Protein AF-0000000087112154 (afdb_homodimer)

Structure (mmCIF, N/CA/C/O backbone):
data_AF-0000000087112154-model_v1
#
loop_
_entity.id
_entity.type
_entity.pdbx_description
1 polymer 'Uncharacterized protein'
#
loop_
_atom_site.group_PDB
_atom_site.id
_atom_site.type_symbol
_atom_site.label_atom_id
_atom_site.label_alt_id
_atom_site.label_comp_id
_atom_site.label_asym_id
_atom_site.label_entity_id
_atom_site.label_seq_id
_atom_site.pdbx_PDB_ins_code
_atom_site.Cartn_x
_atom_site.Cartn_y
_atom_site.Cartn_z
_atom_site.occupancy
_atom_site.B_iso_or_equiv
_atom_site.auth_seq_id
_atom_site.auth_comp_id
_atom_site.auth_asym_id
_atom_site.auth_atom_id
_atom_site.pdbx_PDB_model_num
ATOM 1 N N . MET A 1 1 ? 2.273 -4.238 13.281 1 42.12 1 MET A N 1
ATOM 2 C CA . MET A 1 1 ? 1.613 -4.316 11.977 1 42.12 1 MET A CA 1
ATOM 3 C C . MET A 1 1 ? 1.204 -2.93 11.492 1 42.12 1 MET A C 1
ATOM 5 O O . MET A 1 1 ? 0.268 -2.797 10.703 1 42.12 1 MET A O 1
ATOM 9 N N . ALA A 1 2 ? 1.713 -2.064 12.18 1 50.75 2 ALA A N 1
ATOM 10 C CA . ALA A 1 2 ? 1.595 -0.612 12.078 1 50.75 2 ALA A CA 1
ATOM 11 C C . ALA A 1 2 ? 2.035 -0.125 10.695 1 50.75 2 ALA A C 1
ATOM 13 O O . ALA A 1 2 ? 1.429 0.787 10.133 1 50.75 2 ALA A O 1
ATOM 14 N N . ASP A 1 3 ? 2.861 -1.03 9.984 1 73.69 3 ASP A N 1
ATOM 15 C CA . ASP A 1 3 ? 3.475 -0.573 8.742 1 73.69 3 ASP A CA 1
ATOM 16 C C . ASP A 1 3 ? 2.498 -0.682 7.574 1 73.69 3 ASP A C 1
ATOM 18 O O . ASP A 1 3 ? 2.367 0.25 6.777 1 73.69 3 ASP A O 1
ATOM 22 N N . LEU A 1 4 ? 1.512 -1.686 7.773 1 81.81 4 LEU A N 1
ATOM 23 C CA . LEU A 1 4 ? 0.614 -1.853 6.633 1 81.81 4 LEU A CA 1
ATOM 24 C C . LEU A 1 4 ? -0.511 -0.823 6.676 1 81.81 4 LEU A C 1
ATOM 26 O O . LEU A 1 4 ? -0.95 -0.337 5.629 1 81.81 4 LEU A O 1
ATOM 30 N N . THR A 1 5 ? -0.833 -0.515 7.938 1 85.5 5 THR A N 1
ATOM 31 C CA . THR A 1 5 ? -1.88 0.485 8.109 1 85.5 5 THR A CA 1
ATOM 32 C C . THR A 1 5 ? -1.433 1.837 7.559 1 85.5 5 THR A C 1
ATOM 34 O O . THR A 1 5 ? -2.211 2.535 6.906 1 85.5 5 THR A O 1
ATOM 37 N N . ALA A 1 6 ? -0.25 2.098 7.828 1 89.88 6 ALA A N 1
ATOM 38 C CA . ALA A 1 6 ? 0.277 3.373 7.348 1 89.88 6 ALA A CA 1
ATOM 39 C C . ALA A 1 6 ? 0.325 3.408 5.824 1 89.88 6 ALA A C 1
ATOM 41 O O . ALA A 1 6 ? -0.041 4.414 5.207 1 89.88 6 ALA A O 1
ATOM 42 N N . ILE A 1 7 ? 0.719 2.305 5.266 1 90.44 7 ILE A N 1
ATOM 43 C CA . ILE A 1 7 ? 0.792 2.252 3.811 1 90.44 7 ILE A CA 1
ATOM 44 C C . ILE A 1 7 ? -0.604 2.432 3.217 1 90.44 7 ILE A C 1
ATOM 46 O O . ILE A 1 7 ? -0.791 3.203 2.273 1 90.44 7 ILE A O 1
ATOM 50 N N . ARG A 1 8 ? -1.549 1.771 3.799 1 88.94 8 ARG A N 1
ATOM 51 C CA . ARG A 1 8 ? -2.928 1.898 3.338 1 88.94 8 ARG A CA 1
ATOM 52 C C . ARG A 1 8 ? -3.406 3.344 3.43 1 88.94 8 ARG A C 1
ATOM 54 O O . ARG A 1 8 ? -4.09 3.836 2.529 1 88.94 8 ARG A O 1
ATOM 61 N N . ALA A 1 9 ? -3.045 3.975 4.492 1 91.31 9 ALA A N 1
ATOM 62 C CA . ALA A 1 9 ? -3.434 5.367 4.691 1 91.31 9 ALA A CA 1
ATOM 63 C C . ALA A 1 9 ? -2.854 6.262 3.598 1 91.31 9 ALA A C 1
ATOM 65 O O . ALA A 1 9 ? -3.557 7.102 3.035 1 91.31 9 ALA A O 1
ATOM 66 N N . PHE A 1 10 ? -1.624 6.055 3.287 1 92.19 10 PHE A N 1
ATOM 67 C CA . PHE A 1 10 ? -0.937 6.891 2.311 1 92.19 10 PHE A CA 1
ATOM 68 C C . PHE A 1 10 ? -1.466 6.629 0.905 1 92.19 10 PHE A C 1
ATOM 70 O O . PHE A 1 10 ? -1.437 7.516 0.05 1 92.19 10 PHE A O 1
ATOM 77 N N . LEU A 1 11 ? -1.992 5.465 0.726 1 89.69 11 LEU A N 1
ATOM 78 C CA . LEU A 1 11 ? -2.549 5.125 -0.579 1 89.69 11 LEU A CA 1
ATOM 79 C C . LEU A 1 11 ? -3.893 5.816 -0.793 1 89.69 11 LEU A C 1
ATOM 81 O O . LEU A 1 11 ? -4.398 5.863 -1.916 1 89.69 11 LEU A O 1
ATOM 85 N N . LEU A 1 12 ? -4.48 6.375 0.26 1 88.56 12 LEU A N 1
ATOM 86 C CA . LEU A 1 12 ? -5.742 7.094 0.14 1 88.56 12 LEU A CA 1
ATOM 87 C C . LEU A 1 12 ? -5.52 8.492 -0.433 1 88.56 12 LEU A C 1
ATOM 89 O O . LEU A 1 12 ? -6.469 9.141 -0.874 1 88.56 12 LEU A O 1
ATOM 93 N N . LEU A 1 13 ? -4.285 8.969 -0.274 1 89.5 13 LEU A N 1
ATOM 94 C CA . LEU A 1 13 ? -4.004 10.336 -0.683 1 89.5 13 LEU A CA 1
ATOM 95 C C . LEU A 1 13 ? -4.246 10.523 -2.178 1 89.5 13 LEU A C 1
ATOM 97 O O . LEU A 1 13 ? -3.938 9.633 -2.973 1 89.5 13 LEU A O 1
ATOM 101 N N . PRO A 1 14 ? -4.918 11.648 -2.459 1 69.75 14 PRO A N 1
ATOM 102 C CA . PRO A 1 14 ? -5.242 11.859 -3.873 1 69.75 14 PRO A CA 1
ATOM 103 C C . PRO A 1 14 ? -3.996 11.953 -4.754 1 69.75 14 PRO A C 1
ATOM 105 O O . PRO A 1 14 ? -2.953 12.438 -4.305 1 69.75 14 PRO A O 1
ATOM 108 N N . ARG A 1 15 ? -4.215 11.469 -5.832 1 62.38 15 ARG A N 1
ATOM 109 C CA . ARG A 1 15 ? -3.15 11.461 -6.832 1 62.38 15 ARG A CA 1
ATOM 110 C C . ARG A 1 15 ? -2.781 12.883 -7.242 1 62.38 15 ARG A C 1
ATOM 112 O O . ARG A 1 15 ? -1.679 13.125 -7.738 1 62.38 15 ARG A O 1
ATOM 119 N N . SER A 1 16 ? -3.721 13.742 -7.078 1 58.06 16 SER A N 1
ATOM 120 C CA . SER A 1 16 ? -3.488 15.117 -7.516 1 58.06 16 SER A CA 1
ATOM 121 C C . SER A 1 16 ? -2.389 15.781 -6.691 1 58.06 16 SER A C 1
ATOM 123 O O . SER A 1 16 ? -1.897 16.844 -7.055 1 58.06 16 SER A O 1
ATOM 125 N N . SER A 1 17 ? -1.938 15.188 -5.73 1 65.56 17 SER A N 1
ATOM 126 C CA . SER A 1 17 ? -0.988 15.836 -4.836 1 65.56 17 SER A CA 1
ATOM 127 C C . SER A 1 17 ? 0.44 15.703 -5.355 1 65.56 17 SER A C 1
ATOM 129 O O . SER A 1 17 ? 1.376 16.234 -4.75 1 65.56 17 SER A O 1
ATOM 131 N N . ASN A 1 18 ? 0.6 15.312 -6.66 1 78.44 18 ASN A N 1
ATOM 132 C CA . ASN A 1 18 ? 1.918 15.172 -7.27 1 78.44 18 ASN A CA 1
ATOM 133 C C . ASN A 1 18 ? 2.863 14.367 -6.375 1 78.44 18 ASN A C 1
ATOM 135 O O . ASN A 1 18 ? 4.031 14.727 -6.227 1 78.44 18 ASN A O 1
ATOM 139 N N . MET A 1 19 ? 2.293 13.5 -5.664 1 87.62 19 MET A N 1
ATOM 140 C CA . MET A 1 19 ? 3.109 12.641 -4.812 1 87.62 19 MET A CA 1
ATOM 141 C C . MET A 1 19 ? 3.627 11.438 -5.594 1 87.62 19 MET A C 1
ATOM 143 O O . MET A 1 19 ? 2.982 10.984 -6.539 1 87.62 19 MET A O 1
ATOM 147 N N . THR A 1 20 ? 4.859 11.023 -5.301 1 89.62 20 THR A N 1
ATOM 148 C CA . THR A 1 20 ? 5.441 9.836 -5.914 1 89.62 20 THR A CA 1
ATOM 149 C C . THR A 1 20 ? 5.535 8.695 -4.906 1 89.62 20 THR A C 1
ATOM 151 O O . THR A 1 20 ? 5.957 8.898 -3.768 1 89.62 20 THR A O 1
ATOM 154 N N . THR A 1 21 ? 5.105 7.547 -5.375 1 91.81 21 THR A N 1
ATOM 155 C CA . THR A 1 21 ? 5.133 6.363 -4.527 1 91.81 21 THR A CA 1
ATOM 156 C C . THR A 1 21 ? 6.008 5.273 -5.145 1 91.81 21 THR A C 1
ATOM 158 O O . THR A 1 21 ? 5.992 5.074 -6.359 1 91.81 21 THR A O 1
ATOM 161 N N . GLN A 1 22 ? 6.797 4.645 -4.352 1 93.44 22 GLN A N 1
ATOM 162 C CA . GLN A 1 22 ? 7.551 3.455 -4.723 1 93.44 22 GLN A CA 1
ATOM 163 C C . GLN A 1 22 ? 7.238 2.291 -3.787 1 93.44 22 GLN A C 1
ATOM 165 O O . GLN A 1 22 ? 7.176 2.467 -2.568 1 93.44 22 GLN A O 1
ATOM 170 N N . PHE A 1 23 ? 7.016 1.167 -4.375 1 94.19 23 PHE A N 1
ATOM 171 C CA . PHE A 1 23 ? 6.656 -0.026 -3.617 1 94.19 23 PHE A CA 1
ATOM 172 C C . PHE A 1 23 ? 7.457 -1.231 -4.098 1 94.19 23 PHE A C 1
ATOM 174 O O . PHE A 1 23 ? 7.637 -1.428 -5.301 1 94.19 23 PHE A O 1
ATOM 181 N N . THR A 1 24 ? 8.016 -1.925 -3.186 1 94.81 24 THR A N 1
ATOM 182 C CA . THR A 1 24 ? 8.711 -3.164 -3.506 1 94.81 24 THR A CA 1
ATOM 183 C C . THR A 1 24 ? 8.234 -4.301 -2.611 1 94.81 24 THR A C 1
ATOM 185 O O . THR A 1 24 ? 8.094 -4.129 -1.397 1 94.81 24 THR A O 1
ATOM 188 N N . LEU A 1 25 ? 7.91 -5.41 -3.154 1 94.81 25 LEU A N 1
ATOM 189 C CA . LEU A 1 25 ? 7.566 -6.645 -2.459 1 94.81 25 LEU A CA 1
ATOM 190 C C . LEU A 1 25 ? 8.57 -7.746 -2.779 1 94.81 25 LEU A C 1
ATOM 192 O O . LEU A 1 25 ? 8.82 -8.047 -3.951 1 94.81 25 LEU A O 1
ATOM 196 N N . GLU A 1 26 ? 9.148 -8.312 -1.803 1 94.62 26 GLU A N 1
ATOM 197 C CA . GLU A 1 26 ? 10.078 -9.43 -1.962 1 94.62 26 GLU A CA 1
ATOM 198 C C . GLU A 1 26 ? 9.508 -10.711 -1.35 1 94.62 26 GLU A C 1
ATOM 200 O O . GLU A 1 26 ? 9.141 -10.734 -0.172 1 94.62 26 GLU A O 1
ATOM 205 N N . THR A 1 27 ? 9.484 -11.711 -2.092 1 95 27 THR A N 1
ATOM 206 C CA . THR A 1 27 ? 9 -13 -1.611 1 95 27 THR A CA 1
ATOM 207 C C . THR A 1 27 ? 10.148 -13.859 -1.1 1 95 27 THR A C 1
ATOM 209 O O . THR A 1 27 ? 11.305 -13.625 -1.453 1 95 27 THR A O 1
ATOM 212 N N . PRO A 1 28 ? 9.82 -14.82 -0.286 1 93.12 28 PRO A N 1
ATOM 213 C CA . PRO A 1 28 ? 10.883 -15.695 0.221 1 93.12 28 PRO A CA 1
ATOM 214 C C . PRO A 1 28 ? 11.5 -16.562 -0.87 1 93.12 28 PRO A C 1
ATOM 216 O O . PRO A 1 28 ? 12.609 -17.078 -0.702 1 93.12 28 PRO A O 1
ATOM 219 N N . TYR A 1 29 ? 10.852 -16.75 -1.959 1 94.69 29 TYR A N 1
ATOM 220 C CA . TYR A 1 29 ? 11.352 -17.609 -3.027 1 94.69 29 TYR A CA 1
ATOM 221 C C . TYR A 1 29 ? 12.023 -16.781 -4.121 1 94.69 29 TYR A C 1
ATOM 223 O O . TYR A 1 29 ? 12.336 -17.312 -5.195 1 94.69 29 TYR A O 1
ATOM 231 N N . GLY A 1 30 ? 12.234 -15.5 -3.889 1 94.88 30 GLY A N 1
ATOM 232 C CA . GLY A 1 30 ? 13.172 -14.727 -4.688 1 94.88 30 GLY A CA 1
ATOM 233 C C . GLY A 1 30 ? 12.5 -13.906 -5.77 1 94.88 30 GLY A C 1
ATOM 234 O O . GLY A 1 30 ? 13.164 -13.414 -6.688 1 94.88 30 GLY A O 1
ATOM 235 N N . LEU A 1 31 ? 11.195 -13.781 -5.75 1 96.69 31 LEU A N 1
ATOM 236 C CA . LEU A 1 31 ? 10.508 -12.891 -6.672 1 96.69 31 LEU A CA 1
ATOM 237 C C . LEU A 1 31 ? 10.344 -11.5 -6.07 1 96.69 31 LEU A C 1
ATOM 239 O O . LEU A 1 31 ? 9.867 -11.359 -4.941 1 96.69 31 LEU A O 1
ATOM 243 N N . THR A 1 32 ? 10.766 -10.531 -6.789 1 96.5 32 THR A N 1
ATOM 244 C CA . THR A 1 32 ? 10.594 -9.141 -6.359 1 96.5 32 THR A CA 1
ATOM 245 C C . THR A 1 32 ? 9.641 -8.398 -7.293 1 96.5 32 THR A C 1
ATOM 247 O O . THR A 1 32 ? 9.797 -8.453 -8.516 1 96.5 32 THR A O 1
ATOM 250 N N . VAL A 1 33 ? 8.656 -7.773 -6.703 1 96.31 33 VAL A N 1
ATOM 251 C CA . VAL A 1 33 ? 7.719 -6.93 -7.438 1 96.31 33 VAL A CA 1
ATOM 252 C C . VAL A 1 33 ? 8.008 -5.457 -7.148 1 96.31 33 VAL A C 1
ATOM 254 O O . VAL A 1 33 ? 8.141 -5.062 -5.988 1 96.31 33 VAL A O 1
ATOM 257 N N . GLU A 1 34 ? 8.164 -4.715 -8.172 1 95.5 34 GLU A N 1
ATOM 258 C CA . GLU A 1 34 ? 8.438 -3.289 -8.016 1 95.5 34 GLU A CA 1
ATOM 259 C C . GLU A 1 34 ? 7.379 -2.441 -8.711 1 95.5 34 GLU A C 1
ATOM 261 O O . GLU A 1 34 ? 7.035 -2.697 -9.867 1 95.5 34 GLU A O 1
ATOM 266 N N . LEU A 1 35 ? 6.871 -1.482 -7.957 1 94.31 35 LEU A N 1
ATOM 267 C CA . LEU A 1 35 ? 5.891 -0.537 -8.477 1 94.31 35 LEU A CA 1
ATOM 268 C C . LEU A 1 35 ? 6.305 0.899 -8.172 1 94.31 35 LEU A C 1
ATOM 270 O O . LEU A 1 35 ? 6.734 1.203 -7.062 1 94.31 35 LEU A O 1
ATOM 274 N N . LYS A 1 36 ? 6.312 1.704 -9.141 1 89.88 36 LYS A N 1
ATOM 275 C CA . LYS A 1 36 ? 6.586 3.131 -9 1 89.88 36 LYS A CA 1
ATOM 276 C C . LYS A 1 36 ? 5.543 3.967 -9.734 1 89.88 36 LYS A C 1
ATOM 278 O O . LYS A 1 36 ? 5.105 3.604 -10.828 1 89.88 36 LYS A O 1
ATOM 283 N N . THR A 1 37 ? 5.191 5.059 -9.07 1 86.94 37 THR A N 1
ATOM 284 C CA . THR A 1 37 ? 4.219 5.945 -9.703 1 86.94 37 THR A CA 1
ATOM 285 C C . THR A 1 37 ? 4.652 6.309 -11.117 1 86.94 37 THR A C 1
ATOM 287 O O . THR A 1 37 ? 5.789 6.727 -11.336 1 86.94 37 THR A O 1
ATOM 290 N N . GLY A 1 38 ? 3.74 6.105 -12.055 1 82.44 38 GLY A N 1
ATOM 291 C CA . GLY A 1 38 ? 3.996 6.473 -13.438 1 82.44 38 GLY A CA 1
ATOM 292 C C . GLY A 1 38 ? 4.73 5.398 -14.219 1 82.44 38 GLY A C 1
ATOM 293 O O . GLY A 1 38 ? 4.949 5.535 -15.422 1 82.44 38 GLY A O 1
ATOM 294 N N . GLU A 1 39 ? 5.156 4.293 -13.57 1 88.5 39 GLU A N 1
ATOM 295 C CA . GLU A 1 39 ? 5.879 3.211 -14.234 1 88.5 39 GLU A CA 1
ATOM 296 C C . GLU A 1 39 ? 5.07 1.915 -14.211 1 88.5 39 GLU A C 1
ATOM 298 O O . GLU A 1 39 ? 4.145 1.771 -13.414 1 88.5 39 GLU A O 1
ATOM 303 N N . LYS A 1 40 ? 5.426 1.077 -15.141 1 90 40 LYS A N 1
ATOM 304 C CA . LYS A 1 40 ? 4.805 -0.244 -15.18 1 90 40 LYS A CA 1
ATOM 305 C C . LYS A 1 40 ? 5.359 -1.143 -14.078 1 90 40 LYS A C 1
ATOM 307 O O . LYS A 1 40 ? 6.477 -0.931 -13.594 1 90 40 LYS A O 1
ATOM 312 N N . LEU A 1 41 ? 4.48 -2.072 -13.695 1 94.12 41 LEU A N 1
ATOM 313 C CA . LEU A 1 41 ? 4.93 -3.096 -12.758 1 94.12 41 LEU A CA 1
ATOM 314 C C . LEU A 1 41 ? 6.148 -3.83 -13.297 1 94.12 41 LEU A C 1
ATOM 316 O O . LEU A 1 41 ? 6.207 -4.156 -14.484 1 94.12 41 LEU A O 1
ATOM 320 N N . ASN A 1 42 ? 7.141 -3.98 -12.484 1 94.56 42 ASN A N 1
ATOM 321 C CA . ASN A 1 42 ? 8.359 -4.691 -12.859 1 94.56 42 ASN A CA 1
ATOM 322 C C . ASN A 1 42 ? 8.602 -5.902 -11.961 1 94.56 42 ASN A C 1
ATOM 324 O O . ASN A 1 42 ? 8.297 -5.863 -10.766 1 94.56 42 ASN A O 1
ATOM 328 N N . LEU A 1 43 ? 9.125 -6.926 -12.586 1 95.94 43 LEU A N 1
ATOM 329 C CA . LEU A 1 43 ? 9.461 -8.148 -11.867 1 95.94 43 LEU A CA 1
ATOM 330 C C . LEU A 1 43 ? 10.953 -8.453 -11.984 1 95.94 43 LEU A C 1
ATOM 332 O O . LEU A 1 43 ? 11.547 -8.242 -13.047 1 95.94 43 LEU A O 1
ATOM 336 N N . ARG A 1 44 ? 11.516 -8.938 -10.859 1 94.38 44 ARG A N 1
ATOM 337 C CA . ARG A 1 44 ? 12.906 -9.391 -10.859 1 94.38 44 ARG A CA 1
ATOM 338 C C . ARG A 1 44 ? 13.055 -10.695 -10.078 1 94.38 44 ARG A C 1
ATOM 340 O O . ARG A 1 44 ? 12.438 -10.867 -9.023 1 94.38 44 ARG A O 1
ATOM 347 N N . LEU A 1 45 ? 13.891 -11.609 -10.617 1 94.12 45 LEU A N 1
ATOM 348 C CA . LEU A 1 45 ? 14.227 -12.844 -9.914 1 94.12 45 LEU A CA 1
ATOM 349 C C . LEU A 1 45 ? 15.594 -12.727 -9.234 1 94.12 45 LEU A C 1
ATOM 351 O O . LEU A 1 45 ? 16.531 -12.156 -9.805 1 94.12 45 LEU A O 1
ATOM 355 N N . LYS A 1 46 ? 15.586 -13.086 -7.98 1 87.38 46 LYS A N 1
ATOM 356 C CA . LYS A 1 46 ? 16.891 -13.18 -7.328 1 87.38 46 LYS A CA 1
ATOM 357 C C . LYS A 1 46 ? 17.766 -14.25 -7.984 1 87.38 46 LYS A C 1
ATOM 359 O O . LYS A 1 46 ? 17.25 -15.297 -8.398 1 87.38 46 LYS A O 1
ATOM 364 N N . ASP A 1 47 ? 19 -13.93 -8.438 1 65.19 47 ASP A N 1
ATOM 365 C CA . ASP A 1 47 ? 19.922 -14.875 -9.062 1 65.19 47 ASP A CA 1
ATOM 366 C C . ASP A 1 47 ? 20.062 -16.141 -8.227 1 65.19 47 ASP A C 1
ATOM 368 O O . ASP A 1 47 ? 20.25 -16.078 -7.012 1 65.19 47 ASP A O 1
ATOM 372 N N . ASN A 1 48 ? 19.328 -17.062 -8.398 1 51.38 48 ASN A N 1
ATOM 373 C CA . ASN A 1 48 ? 19.562 -18.359 -7.766 1 51.38 48 ASN A CA 1
ATOM 374 C C . ASN A 1 48 ? 20.984 -18.859 -8 1 51.38 48 ASN A C 1
ATOM 376 O O . ASN A 1 48 ? 21.391 -19.062 -9.148 1 51.38 48 ASN A O 1
ATOM 380 N N . PRO A 1 49 ? 21.906 -18.797 -7.094 1 42.47 49 PRO A N 1
ATOM 381 C CA . PRO A 1 49 ? 23.219 -19.406 -7.367 1 42.47 49 PRO A CA 1
ATOM 382 C C . PRO A 1 49 ? 23.094 -20.828 -7.93 1 42.47 49 PRO A C 1
ATOM 384 O O . PRO A 1 49 ? 23.984 -21.281 -8.648 1 42.47 49 PRO A O 1
ATOM 387 N N . SER A 1 50 ? 22.359 -21.719 -7.227 1 38.03 50 SER A N 1
ATOM 388 C CA . SER A 1 50 ? 22.578 -23.156 -7.379 1 38.03 50 SER A CA 1
ATOM 389 C C . SER A 1 50 ? 22.031 -23.656 -8.719 1 38.03 50 SER A C 1
ATOM 391 O O . SER A 1 50 ? 21.859 -24.859 -8.914 1 38.03 50 SER A O 1
ATOM 393 N N . ALA A 1 51 ? 21.531 -22.969 -9.523 1 38 51 ALA A N 1
ATOM 394 C CA . ALA A 1 51 ? 21.281 -23.766 -10.727 1 38 51 ALA A CA 1
ATOM 395 C C . ALA A 1 51 ? 22.594 -24.328 -11.281 1 38 51 ALA A C 1
ATOM 397 O O . ALA A 1 51 ? 23.391 -23.594 -11.875 1 38 51 ALA A O 1
ATOM 398 N N . THR A 1 52 ? 23.328 -25.062 -10.523 1 32.56 52 THR A N 1
ATOM 399 C CA . THR A 1 52 ? 24.344 -25.922 -11.102 1 32.56 52 THR A CA 1
ATOM 400 C C . THR A 1 52 ? 23.875 -26.484 -12.445 1 32.56 52 THR A C 1
ATOM 402 O O . THR A 1 52 ? 22.734 -26.953 -12.57 1 32.56 52 THR A O 1
ATOM 405 N N . LYS A 1 53 ? 24.609 -26.219 -13.43 1 37.66 53 LYS A N 1
ATOM 406 C CA . LYS A 1 53 ? 24.656 -26.844 -14.742 1 37.66 53 LYS A CA 1
ATOM 407 C C . LYS A 1 53 ? 24.391 -28.344 -14.648 1 37.66 53 LYS A C 1
ATOM 409 O O . LYS A 1 53 ? 25.297 -29.141 -14.406 1 37.66 53 LYS A O 1
ATOM 414 N N . SER A 1 54 ? 23.438 -28.797 -13.812 1 27.66 54 SER A N 1
ATOM 415 C CA . SER A 1 54 ? 23.375 -30.234 -14.047 1 27.66 54 SER A CA 1
ATOM 416 C C . SER A 1 54 ? 23.297 -30.547 -15.539 1 27.66 54 SER A C 1
ATOM 418 O O . SER A 1 54 ? 22.312 -30.234 -16.188 1 27.66 54 SER A O 1
ATOM 420 N N . GLN A 1 55 ? 24.391 -30.344 -16.172 1 29.3 55 GLN A N 1
ATOM 421 C CA . GLN A 1 55 ? 24.656 -31.031 -17.438 1 29.3 55 GLN A CA 1
ATOM 422 C C . GLN A 1 55 ? 24 -32.406 -17.469 1 29.3 55 GLN A C 1
ATOM 424 O O . GLN A 1 55 ? 24.453 -33.344 -16.797 1 29.3 55 GLN A O 1
ATOM 429 N N . TYR A 1 56 ? 22.719 -32.438 -17.328 1 27.38 56 TYR A N 1
ATOM 430 C CA . TYR A 1 56 ? 22.188 -33.75 -17.719 1 27.38 56 TYR A CA 1
ATOM 431 C C . TYR A 1 56 ? 22.891 -34.281 -18.953 1 27.38 56 TYR A C 1
ATOM 433 O O . TYR A 1 56 ? 22.75 -33.719 -20.047 1 27.38 56 TYR A O 1
ATOM 441 N N . ALA A 1 57 ? 24.172 -34.594 -18.703 1 28.41 57 ALA A N 1
ATOM 442 C CA . ALA A 1 57 ? 24.734 -35.469 -19.719 1 28.41 57 ALA A CA 1
ATOM 443 C C . ALA A 1 57 ? 23.75 -36.562 -20.094 1 28.41 57 ALA A C 1
ATOM 445 O O . ALA A 1 57 ? 23.188 -37.25 -19.234 1 28.41 57 ALA A O 1
ATOM 446 N N . PRO A 1 58 ? 23 -36.375 -21.125 1 27.95 58 PRO A N 1
ATOM 447 C CA . PRO A 1 58 ? 22.219 -37.531 -21.594 1 27.95 58 PRO A CA 1
ATOM 448 C C . PRO A 1 58 ? 22.938 -38.844 -21.391 1 27.95 58 PRO A C 1
ATOM 450 O O . PRO A 1 58 ? 24.078 -39.031 -21.844 1 27.95 58 PRO A O 1
ATOM 453 N N . ASP A 1 59 ? 22.906 -39.281 -20.125 1 25.48 59 ASP A N 1
ATOM 454 C CA . ASP A 1 59 ? 23.484 -40.594 -19.969 1 25.48 59 ASP A CA 1
ATOM 455 C C . ASP A 1 59 ? 23.203 -41.469 -21.203 1 25.48 59 ASP A C 1
ATOM 457 O O . ASP A 1 59 ? 22.047 -41.625 -21.609 1 25.48 59 ASP A O 1
ATOM 461 N N . SER A 1 60 ? 24.109 -41.375 -22.094 1 26.59 60 SER A N 1
ATOM 462 C CA . SER A 1 60 ? 24.172 -42.344 -23.172 1 26.59 60 SER A CA 1
ATOM 463 C C . SER A 1 60 ? 23.797 -43.75 -22.688 1 26.59 60 SER A C 1
ATOM 465 O O . SER A 1 60 ? 24.516 -44.312 -21.875 1 26.59 60 SER A O 1
ATOM 467 N N . ALA A 1 61 ? 22.453 -43.875 -22.312 1 24.62 61 ALA A N 1
ATOM 468 C CA . ALA A 1 61 ? 22.016 -45.25 -22.031 1 24.62 61 ALA A CA 1
ATOM 469 C C . ALA A 1 61 ? 22.797 -46.25 -22.844 1 24.62 61 ALA A C 1
ATOM 471 O O . ALA A 1 61 ? 22.969 -46.094 -24.062 1 24.62 61 ALA A O 1
ATOM 472 N N . PRO A 1 62 ? 23.75 -46.844 -22.234 1 24.75 62 PRO A N 1
ATOM 473 C CA . PRO A 1 62 ? 24.516 -47.875 -22.953 1 24.75 62 PRO A CA 1
ATOM 474 C C . PRO A 1 62 ? 23.625 -48.812 -23.781 1 24.75 62 PRO A C 1
ATOM 476 O O . PRO A 1 62 ? 22.5 -49.094 -23.375 1 24.75 62 PRO A O 1
ATOM 479 N N . ASN A 1 63 ? 23.625 -48.562 -25.109 1 24.38 63 ASN A N 1
ATOM 480 C CA . ASN A 1 63 ? 23 -49.438 -26.109 1 24.38 63 ASN A CA 1
ATOM 481 C C . ASN A 1 63 ? 23.094 -50.906 -25.703 1 24.38 63 ASN A C 1
ATOM 483 O O . ASN A 1 63 ? 24.156 -51.531 -25.812 1 24.38 63 ASN A O 1
ATOM 487 N N . ILE A 1 64 ? 22.609 -51.094 -24.453 1 24.61 64 ILE A N 1
ATOM 488 C CA . ILE A 1 64 ? 22.672 -52.531 -24.109 1 24.61 64 ILE A CA 1
ATOM 489 C C . ILE A 1 64 ? 22.172 -53.344 -25.297 1 24.61 64 ILE A C 1
ATOM 491 O O . ILE A 1 64 ? 21.016 -53.188 -25.734 1 24.61 64 ILE A O 1
ATOM 495 N N . GLN A 1 65 ? 23.156 -53.594 -26.141 1 22.47 65 GLN A N 1
ATOM 496 C CA . GLN A 1 65 ? 23.031 -54.469 -27.312 1 22.47 65 GLN A CA 1
ATOM 497 C C . GLN A 1 65 ? 22.266 -55.75 -26.969 1 22.47 65 GLN A C 1
ATOM 499 O O . GLN A 1 65 ? 22.719 -56.531 -26.125 1 22.47 65 GLN A O 1
ATOM 504 N N . PRO A 1 66 ? 20.875 -55.531 -26.75 1 23.66 66 PRO A N 1
ATOM 505 C CA . PRO A 1 66 ? 20.141 -56.781 -26.5 1 23.66 66 PRO A CA 1
ATOM 506 C C . PRO A 1 66 ? 20.688 -57.938 -27.328 1 23.66 66 PRO A C 1
ATOM 508 O O . PRO A 1 66 ? 21.141 -57.75 -28.469 1 23.66 66 PRO A O 1
ATOM 511 N N . GLY A 1 67 ? 21.281 -58.812 -26.609 1 21.81 67 GLY A N 1
ATOM 512 C CA . GLY A 1 67 ? 21.844 -60.031 -27.188 1 21.81 67 GLY A CA 1
ATOM 513 C C . GLY A 1 67 ? 20.922 -60.688 -28.203 1 21.81 67 GLY A C 1
ATOM 514 O O . GLY A 1 67 ? 19.719 -60.781 -27.969 1 21.81 67 GLY A O 1
ATOM 515 N N . ARG A 1 68 ? 21.25 -60.438 -29.516 1 24.17 68 ARG A N 1
ATOM 516 C CA . ARG A 1 68 ? 20.641 -60.844 -30.781 1 24.17 68 ARG A CA 1
ATOM 517 C C . ARG A 1 68 ? 20.266 -62.312 -30.734 1 24.17 68 ARG A C 1
ATOM 519 O O . ARG A 1 68 ? 21.141 -63.188 -30.656 1 24.17 68 ARG A O 1
ATOM 526 N N . GLN A 1 69 ? 19.234 -62.562 -29.844 1 22.17 69 GLN A N 1
ATOM 527 C CA . GLN A 1 69 ? 18.906 -64 -29.922 1 22.17 69 GLN A CA 1
ATOM 528 C C . GLN A 1 69 ? 18.859 -64.438 -31.375 1 22.17 69 GLN A C 1
ATOM 530 O O . GLN A 1 69 ? 18.469 -63.688 -32.281 1 22.17 69 GLN A O 1
ATOM 535 N N . PRO A 1 70 ? 19.391 -65.625 -31.688 1 24.31 70 PRO A N 1
ATOM 536 C CA . PRO A 1 70 ? 19.781 -66.188 -32.969 1 24.31 70 PRO A CA 1
ATOM 537 C C . PRO A 1 70 ? 18.609 -66.438 -33.906 1 24.31 70 PRO A C 1
ATOM 539 O O . PRO A 1 70 ? 18.766 -67.062 -34.938 1 24.31 70 PRO A O 1
ATOM 542 N N . THR A 1 71 ? 17.531 -65.625 -33.719 1 22 71 THR A N 1
ATOM 543 C CA . THR A 1 71 ? 16.469 -66.438 -34.344 1 22 71 THR A CA 1
ATOM 544 C C . THR A 1 71 ? 16.75 -66.625 -35.844 1 22 71 THR A C 1
ATOM 546 O O . THR A 1 71 ? 17.156 -65.688 -36.531 1 22 71 THR A O 1
ATOM 549 N N . ARG A 1 72 ? 16.516 -67.875 -36.438 1 20.38 72 ARG A N 1
ATOM 550 C CA . ARG A 1 72 ? 16.938 -68.562 -37.625 1 20.38 72 ARG A CA 1
ATOM 551 C C . ARG A 1 72 ? 16.375 -67.875 -38.875 1 20.38 72 ARG A C 1
ATOM 553 O O . ARG A 1 72 ? 17.062 -67.812 -39.906 1 20.38 72 ARG A O 1
ATOM 560 N N . SER A 1 73 ? 15.055 -67.5 -38.938 1 22.52 73 SER A N 1
ATOM 561 C CA . SER A 1 73 ? 14.516 -68.125 -40.125 1 22.52 73 SER A CA 1
ATOM 562 C C . SER A 1 73 ? 14.891 -67.375 -41.406 1 22.52 73 SER A C 1
ATOM 564 O O . SER A 1 73 ? 15.32 -66.188 -41.312 1 22.52 73 SER A O 1
ATOM 566 N N . PRO A 1 74 ? 13.828 -67.438 -42.531 1 24.45 74 PRO A N 1
ATOM 567 C CA . PRO A 1 74 ? 13.969 -67.625 -43.969 1 24.45 74 PRO A CA 1
ATOM 568 C C . PRO A 1 74 ? 14.391 -66.312 -44.688 1 24.45 74 PRO A C 1
ATOM 570 O O . PRO A 1 74 ? 14.266 -65.25 -44.094 1 24.45 74 PRO A O 1
ATOM 573 N N . GLU A 1 75 ? 14.773 -66.375 -46.031 1 23.36 75 GLU A N 1
ATOM 574 C CA . GLU A 1 75 ? 15.633 -65.688 -47.031 1 23.36 75 GLU A CA 1
ATOM 575 C C . GLU A 1 75 ? 14.992 -64.438 -47.562 1 23.36 75 GLU A C 1
ATOM 577 O O . GLU A 1 75 ? 15.602 -63.719 -48.375 1 23.36 75 GLU A O 1
ATOM 582 N N . SER A 1 76 ? 13.758 -64.125 -47.344 1 24.5 76 SER A N 1
ATOM 583 C CA . SER A 1 76 ? 13.141 -63.438 -48.438 1 24.5 76 SER A CA 1
ATOM 584 C C . SER A 1 76 ? 13.82 -62.094 -48.688 1 24.5 76 SER A C 1
ATOM 586 O O . SER A 1 76 ? 14.352 -61.469 -47.781 1 24.5 76 SER A O 1
ATOM 588 N N . HIS A 1 77 ? 14.117 -61.75 -50 1 24.34 77 HIS A N 1
ATOM 589 C CA . HIS A 1 77 ? 14.891 -60.75 -50.719 1 24.34 77 HIS A CA 1
ATOM 590 C C . HIS A 1 77 ? 14.336 -59.344 -50.438 1 24.34 77 HIS A C 1
ATOM 592 O O . HIS A 1 77 ? 13.328 -58.938 -51.031 1 24.34 77 HIS A O 1
ATOM 598 N N . LEU A 1 78 ? 14.156 -59.062 -49.156 1 23.45 78 LEU A N 1
ATOM 599 C CA . LEU A 1 78 ? 13.484 -57.812 -48.844 1 23.45 78 LEU A CA 1
ATOM 600 C C . LEU A 1 78 ? 14.25 -56.594 -49.375 1 23.45 78 LEU A C 1
ATOM 602 O O . LEU A 1 78 ? 15.43 -56.438 -49.094 1 23.45 78 LEU A O 1
ATOM 606 N N . GLU A 1 79 ? 13.898 -56.312 -50.688 1 26.09 79 GLU A N 1
ATOM 607 C CA . GLU A 1 79 ? 14.477 -55.094 -51.312 1 26.09 79 GLU A CA 1
ATOM 608 C C . GLU A 1 79 ? 14.5 -53.938 -50.312 1 26.09 79 GLU A C 1
ATOM 610 O O . GLU A 1 79 ? 13.492 -53.625 -49.688 1 26.09 79 GLU A O 1
ATOM 615 N N . SER A 1 80 ? 15.664 -53.719 -49.781 1 24.72 80 SER A N 1
ATOM 616 C CA . SER A 1 80 ? 16.016 -52.75 -48.719 1 24.72 80 SER A CA 1
ATOM 617 C C . SER A 1 80 ? 15.656 -51.344 -49.125 1 24.72 80 SER A C 1
ATOM 619 O O . SER A 1 80 ? 16.266 -50.781 -50.031 1 24.72 80 SER A O 1
ATOM 621 N N . THR A 1 81 ? 14.312 -51.156 -49.438 1 26.58 81 THR A N 1
ATOM 622 C CA . THR A 1 81 ? 14.133 -49.75 -49.781 1 26.58 81 THR A CA 1
ATOM 623 C C . THR A 1 81 ? 14.781 -48.844 -48.719 1 26.58 81 THR A C 1
ATOM 625 O O . THR A 1 81 ? 14.664 -49.094 -47.531 1 26.58 81 THR A O 1
ATOM 628 N N . PRO A 1 82 ? 15.797 -48.094 -49.156 1 28.16 82 PRO A N 1
ATOM 629 C CA . PRO A 1 82 ? 16.531 -47.156 -48.281 1 28.16 82 PRO A CA 1
ATOM 630 C C . PRO A 1 82 ? 15.609 -46.312 -47.406 1 28.16 82 PRO A C 1
ATOM 632 O O . PRO A 1 82 ? 14.695 -45.688 -47.938 1 28.16 82 PRO A O 1
ATOM 635 N N . THR A 1 83 ? 15.133 -46.906 -46.312 1 26.06 83 THR A N 1
ATOM 636 C CA . THR A 1 83 ? 14.336 -46.094 -45.375 1 26.06 83 THR A CA 1
ATOM 637 C C . THR A 1 83 ? 15.078 -44.812 -45.031 1 26.06 83 THR A C 1
ATOM 639 O O . THR A 1 83 ? 16.234 -44.875 -44.594 1 26.06 83 THR A O 1
ATOM 642 N N . VAL A 1 84 ? 14.883 -43.781 -45.875 1 26.94 84 VAL A N 1
ATOM 643 C CA . VAL A 1 84 ? 15.312 -42.438 -45.531 1 26.94 84 VAL A CA 1
ATOM 644 C C . VAL A 1 84 ? 15.039 -42.156 -44.062 1 26.94 84 VAL A C 1
ATOM 646 O O . VAL A 1 84 ? 13.898 -42.281 -43.594 1 26.94 84 VAL A O 1
ATOM 649 N N . ASP A 1 85 ? 16 -42.531 -43.312 1 29.42 85 ASP A N 1
ATOM 650 C CA . ASP A 1 85 ? 16.016 -42.156 -41.906 1 29.42 85 ASP A CA 1
ATOM 651 C C . ASP A 1 85 ? 15.703 -40.656 -41.719 1 29.42 85 ASP A C 1
ATOM 653 O O . ASP A 1 85 ? 16.516 -39.812 -42.094 1 29.42 85 ASP A O 1
ATOM 657 N N . THR A 1 86 ? 14.578 -40.219 -42.281 1 30.94 86 THR A N 1
ATOM 658 C CA . THR A 1 86 ? 14.266 -38.875 -41.906 1 30.94 86 THR A CA 1
ATOM 659 C C . THR A 1 86 ? 14.406 -38.688 -40.375 1 30.94 86 THR A C 1
ATOM 661 O O . THR A 1 86 ? 13.586 -39.219 -39.625 1 30.94 86 THR A O 1
ATOM 664 N N . GLY A 1 87 ? 15.617 -38.938 -39.969 1 30.16 87 GLY A N 1
ATOM 665 C CA . GLY A 1 87 ? 15.852 -38.469 -38.594 1 30.16 87 GLY A CA 1
ATOM 666 C C . GLY A 1 87 ? 15.141 -37.188 -38.281 1 30.16 87 GLY A C 1
ATOM 667 O O . GLY A 1 87 ? 15.414 -36.156 -38.906 1 30.16 87 GLY A O 1
ATOM 668 N N . SER A 1 88 ? 13.812 -37.312 -38.281 1 31.95 88 SER A N 1
ATOM 669 C CA . SER A 1 88 ? 13.164 -36.156 -37.688 1 31.95 88 SER A CA 1
ATOM 670 C C . SER A 1 88 ? 14 -35.562 -36.562 1 31.95 88 SER A C 1
ATOM 672 O O . SER A 1 88 ? 14.32 -36.281 -35.594 1 31.95 88 SER A O 1
ATOM 674 N N . ASP A 1 89 ? 15.047 -34.906 -36.938 1 33.59 89 ASP A N 1
ATOM 675 C CA . ASP A 1 89 ? 15.594 -34 -35.938 1 33.59 89 ASP A CA 1
ATOM 676 C C . ASP A 1 89 ? 14.508 -33.5 -35 1 33.59 89 ASP A C 1
ATOM 678 O O . ASP A 1 89 ? 13.641 -32.719 -35.406 1 33.59 89 ASP A O 1
ATOM 682 N N . HIS A 1 90 ? 13.883 -34.406 -34.281 1 34.16 90 HIS A N 1
ATOM 683 C CA . HIS A 1 90 ? 13.234 -33.812 -33.094 1 34.16 90 HIS A CA 1
ATOM 684 C C . HIS A 1 90 ? 13.984 -32.562 -32.625 1 34.16 90 HIS A C 1
ATOM 686 O O . HIS A 1 90 ? 15.008 -32.688 -31.938 1 34.16 90 HIS A O 1
ATOM 692 N N . GLN A 1 91 ? 14.445 -31.75 -33.531 1 35.41 91 GLN A N 1
ATOM 693 C CA . GLN A 1 91 ? 14.773 -30.438 -32.969 1 35.41 91 GLN A CA 1
ATOM 694 C C . GLN A 1 91 ? 14.008 -30.188 -31.688 1 35.41 91 GLN A C 1
ATOM 696 O O . GLN A 1 91 ? 12.781 -30.078 -31.688 1 35.41 91 GLN A O 1
ATOM 701 N N . SER A 1 92 ? 14.219 -31 -30.656 1 40.03 92 SER A N 1
ATOM 702 C CA . SER A 1 92 ? 13.758 -30.734 -29.297 1 40.03 92 SER A CA 1
ATOM 703 C C . SER A 1 92 ? 13.445 -29.25 -29.109 1 40.03 92 SER A C 1
ATOM 705 O O . SER A 1 92 ? 14.344 -28.406 -29.125 1 40.03 92 SER A O 1
ATOM 707 N N . SER A 1 93 ? 12.664 -28.625 -29.844 1 46.88 93 SER A N 1
ATOM 708 C CA . SER A 1 93 ? 12.141 -27.266 -29.75 1 46.88 93 SER A CA 1
ATOM 709 C C . SER A 1 93 ? 12.148 -26.766 -28.312 1 46.88 93 SER A C 1
ATOM 711 O O . SER A 1 93 ? 11.609 -27.422 -27.422 1 46.88 93 SER A O 1
ATOM 713 N N . ASN A 1 94 ? 13.281 -26.281 -27.812 1 60.97 94 ASN A N 1
ATOM 714 C CA . ASN A 1 94 ? 13.641 -25.734 -26.516 1 60.97 94 ASN A CA 1
ATOM 715 C C . ASN A 1 94 ? 12.508 -24.906 -25.906 1 60.97 94 ASN A C 1
ATOM 717 O O . ASN A 1 94 ? 12.695 -23.75 -25.562 1 60.97 94 ASN A O 1
ATOM 721 N N . THR A 1 95 ? 11.43 -25.031 -26.234 1 79.38 95 THR A N 1
ATOM 722 C CA . THR A 1 95 ? 10.25 -24.25 -25.875 1 79.38 95 THR A CA 1
ATOM 723 C C . THR A 1 95 ? 10.031 -24.266 -24.359 1 79.38 95 THR A C 1
ATOM 725 O O . THR A 1 95 ? 9.398 -23.359 -23.812 1 79.38 95 THR A O 1
ATOM 728 N N . GLY A 1 96 ? 10.93 -24.922 -23.578 1 89.81 96 GLY A N 1
ATOM 729 C CA . GLY A 1 96 ? 10.797 -25.016 -22.125 1 89.81 96 GLY A CA 1
ATOM 730 C C . GLY A 1 96 ? 9.547 -25.75 -21.688 1 89.81 96 GLY A C 1
ATOM 731 O O . GLY A 1 96 ? 8.727 -26.141 -22.516 1 89.81 96 GLY A O 1
ATOM 732 N N . TYR A 1 97 ? 9.328 -25.984 -20.5 1 93.62 97 TYR A N 1
ATOM 733 C CA . TYR A 1 97 ? 8.188 -26.703 -19.938 1 93.62 97 TYR A CA 1
ATOM 734 C C . TYR A 1 97 ? 6.93 -25.859 -19.984 1 93.62 97 TYR A C 1
ATOM 736 O O . TYR A 1 97 ? 6.988 -24.641 -19.812 1 93.62 97 TYR A O 1
ATOM 744 N N . GLY A 1 98 ? 5.855 -26.484 -20.359 1 94.56 98 GLY A N 1
ATOM 745 C CA . GLY A 1 98 ? 4.539 -25.891 -20.141 1 94.56 98 GLY A CA 1
ATOM 746 C C . GLY A 1 98 ? 3.857 -26.375 -18.891 1 94.56 98 GLY A C 1
ATOM 747 O O . GLY A 1 98 ? 3.658 -27.578 -18.703 1 94.56 98 GLY A O 1
ATOM 748 N N . TYR A 1 99 ? 3.57 -25.469 -18 1 95.88 99 TYR A N 1
ATOM 749 C CA . TYR A 1 99 ? 2.936 -25.828 -16.734 1 95.88 99 TYR A CA 1
ATOM 750 C C . TYR A 1 99 ? 1.514 -25.297 -16.656 1 95.88 99 TYR A C 1
ATOM 752 O O . TYR A 1 99 ? 1.198 -24.281 -17.281 1 95.88 99 TYR A O 1
ATOM 760 N N . ALA A 1 100 ? 0.66 -26.031 -15.961 1 95.75 100 ALA A N 1
ATOM 761 C CA . ALA A 1 100 ? -0.671 -25.562 -15.586 1 95.75 100 ALA A CA 1
ATOM 762 C C . ALA A 1 100 ? -0.877 -25.641 -14.078 1 95.75 100 ALA A C 1
ATOM 764 O O . ALA A 1 100 ? -0.649 -26.688 -13.469 1 95.75 100 ALA A O 1
ATOM 765 N N . ILE A 1 101 ? -1.177 -24.5 -13.508 1 96.62 101 ILE A N 1
ATOM 766 C CA . ILE A 1 101 ? -1.604 -24.469 -12.109 1 96.62 101 ILE A CA 1
ATOM 767 C C . ILE A 1 101 ? -3.127 -24.547 -12.039 1 96.62 101 ILE A C 1
ATOM 769 O O . ILE A 1 101 ? -3.824 -23.578 -12.32 1 96.62 101 ILE A O 1
ATOM 773 N N . PHE A 1 102 ? -3.604 -25.703 -11.734 1 91.94 102 PHE A N 1
ATOM 774 C CA . PHE A 1 102 ? -5.027 -26.016 -11.688 1 91.94 102 PHE A CA 1
ATOM 775 C C . PHE A 1 102 ? -5.398 -26.625 -10.344 1 91.94 102 PHE A C 1
ATOM 777 O O . PHE A 1 102 ? -4.914 -27.703 -10 1 91.94 102 PHE A O 1
ATOM 784 N N . THR A 1 103 ? -6.207 -25.859 -9.617 1 86.12 103 THR A N 1
ATOM 785 C CA . THR A 1 103 ? -6.496 -26.266 -8.242 1 86.12 103 THR A CA 1
ATOM 786 C C . THR A 1 103 ? -7.664 -27.25 -8.203 1 86.12 103 THR A C 1
ATOM 788 O O . THR A 1 103 ? -8.75 -26.938 -8.695 1 86.12 103 THR A O 1
ATOM 791 N N . ASP A 1 104 ? -7.328 -28.453 -8 1 77.38 104 ASP A N 1
ATOM 792 C CA . ASP A 1 104 ? -8.289 -29.531 -7.766 1 77.38 104 ASP A CA 1
ATOM 793 C C . ASP A 1 104 ? -8.102 -30.141 -6.375 1 77.38 104 ASP A C 1
ATOM 795 O O . ASP A 1 104 ? -6.992 -30.188 -5.852 1 77.38 104 ASP A O 1
ATOM 799 N N . TRP A 1 105 ? -9.227 -30.469 -5.816 1 75.81 105 TRP A N 1
ATOM 800 C CA . TRP A 1 105 ? -9.203 -30.969 -4.445 1 75.81 105 TRP A CA 1
ATOM 801 C C . TRP A 1 105 ? -8.242 -32.125 -4.309 1 75.81 105 TRP A C 1
ATOM 803 O O . TRP A 1 105 ? -8.195 -33 -5.172 1 75.81 105 TRP A O 1
ATOM 813 N N . GLU A 1 106 ? -7.34 -32.031 -3.328 1 79.19 106 GLU A N 1
ATOM 814 C CA . GLU A 1 106 ? -6.426 -33.094 -2.867 1 79.19 106 GLU A CA 1
ATOM 815 C C . GLU A 1 106 ? -5.359 -33.375 -3.916 1 79.19 106 GLU A C 1
ATOM 817 O O . GLU A 1 106 ? -4.957 -34.531 -4.086 1 79.19 106 GLU A O 1
ATOM 822 N N . THR A 1 107 ? -5.031 -32.5 -4.809 1 86.25 107 THR A N 1
ATOM 823 C CA . THR A 1 107 ? -3.904 -32.625 -5.73 1 86.25 107 THR A CA 1
ATOM 824 C C . THR A 1 107 ? -2.832 -31.594 -5.406 1 86.25 107 THR A C 1
ATOM 826 O O . THR A 1 107 ? -3.02 -30.75 -4.523 1 86.25 107 THR A O 1
ATOM 829 N N . SER A 1 108 ? -1.68 -31.766 -6.059 1 92.88 108 SER A N 1
ATOM 830 C CA . SER A 1 108 ? -0.609 -30.797 -5.859 1 92.88 108 SER A CA 1
ATOM 831 C C . SER A 1 108 ? -0.945 -29.469 -6.516 1 92.88 108 SER A C 1
ATOM 833 O O . SER A 1 108 ? -0.304 -28.453 -6.23 1 92.88 108 SER A O 1
ATOM 835 N N . GLY A 1 109 ? -1.94 -29.469 -7.453 1 94.38 109 GLY A N 1
ATOM 836 C CA . GLY A 1 109 ? -2.34 -28.25 -8.141 1 94.38 109 GLY A CA 1
ATOM 837 C C . GLY A 1 109 ? -1.423 -27.891 -9.297 1 94.38 109 GLY A C 1
ATOM 838 O O . GLY A 1 109 ? -1.663 -26.906 -10.008 1 94.38 109 GLY A O 1
ATOM 839 N N . LEU A 1 110 ? -0.385 -28.656 -9.508 1 96.69 110 LEU A N 1
ATOM 840 C CA . LEU A 1 110 ? 0.583 -28.406 -10.57 1 96.69 110 LEU A CA 1
ATOM 841 C C . LEU A 1 110 ? 0.555 -29.516 -11.617 1 96.69 110 LEU A C 1
ATOM 843 O O . LEU A 1 110 ? 0.548 -30.703 -11.266 1 96.69 110 LEU A O 1
ATOM 847 N N . TRP A 1 111 ? 0.515 -29.094 -12.859 1 95.19 111 TRP A N 1
ATOM 848 C CA . TRP A 1 111 ? 0.396 -30.031 -13.969 1 95.19 111 TRP A CA 1
ATOM 849 C C . TRP A 1 111 ? 1.297 -29.625 -15.125 1 95.19 111 TRP A C 1
ATOM 851 O O . TRP A 1 111 ? 1.561 -28.438 -15.328 1 95.19 111 TRP A O 1
ATOM 861 N N . TYR A 1 112 ? 1.771 -30.641 -15.875 1 94.94 112 TYR A N 1
ATOM 862 C CA . TYR A 1 112 ? 2.297 -30.344 -17.203 1 94.94 112 TYR A CA 1
ATOM 863 C C . TYR A 1 112 ? 1.166 -30.078 -18.188 1 94.94 112 TYR A C 1
ATOM 865 O O . TYR A 1 112 ? 0.165 -30.797 -18.203 1 94.94 112 TYR A O 1
ATOM 873 N N . MET A 1 113 ? 1.296 -29.016 -18.891 1 92.62 113 MET A N 1
ATOM 874 C CA . MET A 1 113 ? 0.299 -28.766 -19.938 1 92.62 113 MET A CA 1
ATOM 875 C C . MET A 1 113 ? 0.292 -29.906 -20.953 1 92.62 113 MET A C 1
ATOM 877 O O . MET A 1 113 ? 1.331 -30.234 -21.531 1 92.62 113 MET A O 1
ATOM 881 N N . PRO A 1 114 ? -0.909 -30.359 -21.172 1 88.19 114 PRO A N 1
ATOM 882 C CA . PRO A 1 114 ? -0.971 -31.422 -22.172 1 88.19 114 PRO A CA 1
ATOM 883 C C . PRO A 1 114 ? -0.635 -30.922 -23.578 1 88.19 114 PRO A C 1
ATOM 885 O O . PRO A 1 114 ? -0.99 -29.797 -23.938 1 88.19 114 PRO A O 1
ATOM 888 N N . ASN A 1 115 ? 0.128 -31.688 -24.328 1 85.94 115 ASN A N 1
ATOM 889 C CA . ASN A 1 115 ? 0.434 -31.422 -25.719 1 85.94 115 ASN A CA 1
ATOM 890 C C . ASN A 1 115 ? 1.369 -30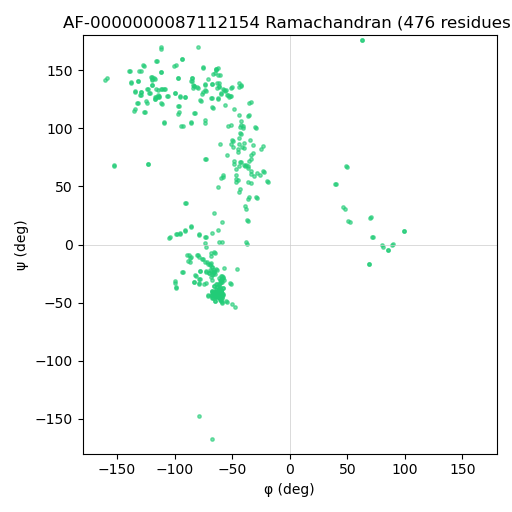.234 -25.891 1 85.94 115 ASN A C 1
ATOM 892 O O . ASN A 1 115 ? 1.418 -29.609 -26.953 1 85.94 115 ASN A O 1
ATOM 896 N N . TRP A 1 116 ? 1.862 -29.719 -24.828 1 90.19 116 TRP A N 1
ATOM 897 C CA . TRP A 1 116 ? 2.91 -28.719 -24.938 1 90.19 116 TRP A CA 1
ATOM 898 C C . TRP A 1 116 ? 4.203 -29.328 -25.469 1 90.19 116 TRP A C 1
ATOM 900 O O . TRP A 1 116 ? 4.676 -30.344 -24.938 1 90.19 116 TRP A O 1
ATOM 910 N N . PRO A 1 117 ? 4.695 -28.766 -26.484 1 89.12 117 PRO A N 1
ATOM 911 C CA . PRO A 1 117 ? 5.84 -29.391 -27.156 1 89.12 117 PRO A CA 1
ATOM 912 C C . PRO A 1 117 ? 7.035 -29.594 -26.234 1 89.12 117 PRO A C 1
ATOM 914 O O . PRO A 1 117 ? 7.824 -30.516 -26.438 1 89.12 117 PRO A O 1
ATOM 917 N N . GLY A 1 118 ? 7.172 -28.766 -25.266 1 88.88 118 GLY A N 1
ATOM 918 C CA . GLY A 1 118 ? 8.32 -28.859 -24.391 1 88.88 118 GLY A CA 1
ATOM 919 C C . GLY A 1 118 ? 8.172 -29.922 -23.328 1 88.88 118 GLY A C 1
ATOM 920 O O . GLY A 1 118 ? 9.133 -30.234 -22.609 1 88.88 118 GLY A O 1
ATOM 921 N N . ASN A 1 119 ? 7.008 -30.438 -23.25 1 91.62 119 ASN A N 1
ATOM 922 C CA . ASN A 1 119 ? 6.758 -31.484 -22.266 1 91.62 119 ASN A CA 1
ATOM 923 C C . ASN A 1 119 ? 6.867 -32.875 -22.875 1 91.62 119 ASN A C 1
ATOM 925 O O . ASN A 1 119 ? 6.527 -33.062 -24.047 1 91.62 119 ASN A O 1
ATOM 929 N N . ASP A 1 120 ? 7.402 -33.844 -22.109 1 86 120 ASP A N 1
ATOM 930 C CA . ASP A 1 120 ? 7.406 -35.219 -22.547 1 86 120 ASP A CA 1
ATOM 931 C C . ASP A 1 120 ? 5.988 -35.781 -22.594 1 86 120 ASP A C 1
ATOM 933 O O . ASP A 1 120 ? 5.309 -35.875 -21.562 1 86 120 ASP A O 1
ATOM 937 N N . PRO A 1 121 ? 5.512 -36.188 -23.734 1 82.31 121 PRO A N 1
ATOM 938 C CA . PRO A 1 121 ? 4.137 -36.688 -23.859 1 82.31 121 PRO A CA 1
ATOM 939 C C . PRO A 1 121 ? 3.896 -37.969 -23.047 1 82.31 121 PRO A C 1
ATOM 941 O O . PRO A 1 121 ? 2.752 -38.281 -22.703 1 82.31 121 PRO A O 1
ATOM 944 N N . GLU A 1 122 ? 4.895 -38.75 -22.672 1 83.06 122 GLU A N 1
ATOM 945 C CA . GLU A 1 122 ? 4.758 -40 -21.953 1 83.06 122 GLU A CA 1
ATOM 946 C C . GLU A 1 122 ? 4.734 -39.781 -20.438 1 83.06 122 GLU A C 1
ATOM 948 O O . GLU A 1 122 ? 4.402 -40.688 -19.688 1 83.06 122 GLU A O 1
ATOM 953 N N . THR A 1 123 ? 5.012 -38.594 -20.078 1 80 123 THR A N 1
ATOM 954 C CA . THR A 1 123 ? 5.062 -38.281 -18.656 1 80 123 THR A CA 1
ATOM 955 C C . THR A 1 123 ? 3.668 -37.969 -18.109 1 80 123 THR A C 1
ATOM 957 O O . THR A 1 123 ? 2.857 -37.344 -18.797 1 80 123 THR A O 1
ATOM 960 N N . ASP A 1 124 ? 3.395 -38.5 -16.953 1 82.56 124 ASP A N 1
ATOM 961 C CA . ASP A 1 124 ? 2.168 -38.156 -16.25 1 82.56 124 ASP A CA 1
ATOM 962 C C . ASP A 1 124 ? 2.01 -36.625 -16.156 1 82.56 124 ASP A C 1
ATOM 964 O O . ASP A 1 124 ? 2.965 -35.906 -15.844 1 82.56 124 ASP A O 1
ATOM 968 N N . THR A 1 125 ? 0.824 -36.219 -16.453 1 89.62 125 THR A N 1
ATOM 969 C CA . THR A 1 125 ? 0.59 -34.781 -16.484 1 89.62 125 THR A CA 1
ATOM 970 C C . THR A 1 125 ? 0.563 -34.188 -15.07 1 89.62 125 THR A C 1
ATOM 972 O O . THR A 1 125 ? 0.918 -33.031 -14.859 1 89.62 125 THR A O 1
ATOM 975 N N . HIS A 1 126 ? 0.07 -35 -14.156 1 93.38 126 HIS A N 1
ATOM 976 C CA . HIS A 1 126 ? 0.044 -34.531 -12.781 1 93.38 126 HIS A CA 1
ATOM 977 C C . HIS A 1 126 ? 1.44 -34.531 -12.164 1 93.38 126 HIS A C 1
ATOM 979 O O . HIS A 1 126 ? 2.178 -35.531 -12.297 1 93.38 126 HIS A O 1
ATOM 985 N N . ILE A 1 127 ? 1.816 -33.5 -11.523 1 94.56 127 ILE A N 1
ATOM 986 C CA . ILE A 1 127 ? 3.152 -33.344 -10.953 1 94.56 127 ILE A CA 1
ATOM 987 C C . ILE A 1 127 ? 3.07 -33.375 -9.43 1 94.56 127 ILE A C 1
ATOM 989 O O . ILE A 1 127 ? 2.32 -32.594 -8.828 1 94.56 127 ILE A O 1
ATOM 993 N N . GLU A 1 128 ? 3.76 -34.312 -8.852 1 94.56 128 GLU A N 1
ATOM 994 C CA . GLU A 1 128 ? 4.023 -34.219 -7.418 1 94.56 128 GLU A CA 1
ATOM 995 C C . GLU A 1 128 ? 5.172 -33.25 -7.129 1 94.56 128 GLU A C 1
ATOM 997 O O . GLU A 1 128 ? 6.207 -33.281 -7.793 1 94.56 128 GLU A O 1
ATOM 1002 N N . LEU A 1 129 ? 4.984 -32.406 -6.172 1 95 129 LEU A N 1
ATOM 1003 C CA . LEU A 1 129 ? 5.965 -31.359 -5.902 1 95 129 LEU A CA 1
ATOM 1004 C C . LEU A 1 129 ? 7.332 -31.953 -5.594 1 95 129 LEU A C 1
ATOM 1006 O O . LEU A 1 129 ? 8.359 -31.359 -5.914 1 95 129 LEU A O 1
ATOM 1010 N N . GLU A 1 130 ? 7.336 -33.094 -4.996 1 93.19 130 GLU A N 1
ATOM 1011 C CA . GLU A 1 130 ? 8.578 -33.812 -4.66 1 93.19 130 GLU A CA 1
ATOM 1012 C C . GLU A 1 130 ? 9.406 -34.094 -5.91 1 93.19 130 GLU A C 1
ATOM 1014 O O . GLU A 1 130 ? 10.633 -34.125 -5.852 1 93.19 130 GLU A O 1
ATOM 1019 N N . ASP A 1 131 ? 8.75 -34.25 -7.055 1 93.06 131 ASP A N 1
ATOM 1020 C CA . ASP A 1 131 ? 9.43 -34.562 -8.312 1 93.06 131 ASP A CA 1
ATOM 1021 C C . ASP A 1 131 ? 10.203 -33.375 -8.836 1 93.06 131 ASP A C 1
ATOM 1023 O O . ASP A 1 131 ? 11.055 -33.5 -9.719 1 93.06 131 ASP A O 1
ATOM 1027 N N . LEU A 1 132 ? 9.914 -32.188 -8.289 1 95.19 132 LEU A N 1
ATOM 1028 C CA . LEU A 1 132 ? 10.516 -30.969 -8.797 1 95.19 132 LEU A CA 1
ATOM 1029 C C . LEU A 1 132 ? 11.609 -30.469 -7.852 1 95.19 132 LEU A C 1
ATOM 1031 O O . LEU A 1 132 ? 12.164 -29.391 -8.055 1 95.19 132 LEU A O 1
ATOM 1035 N N . LYS A 1 133 ? 11.953 -31.188 -6.828 1 94.5 133 LYS A N 1
ATOM 1036 C CA . LYS A 1 133 ? 12.867 -30.75 -5.777 1 94.5 133 LYS A CA 1
ATOM 1037 C C . LYS A 1 133 ? 14.25 -30.453 -6.344 1 94.5 133 LYS A C 1
ATOM 1039 O O . LYS A 1 133 ? 14.977 -29.609 -5.812 1 94.5 133 LYS A O 1
ATOM 1044 N N . ASP A 1 134 ? 14.602 -31.141 -7.426 1 93.31 134 ASP A N 1
ATOM 1045 C CA . ASP A 1 134 ? 15.93 -30.953 -8.016 1 93.31 134 ASP A CA 1
ATOM 1046 C C . ASP A 1 134 ? 15.906 -29.812 -9.031 1 93.31 134 ASP A C 1
ATOM 1048 O O . ASP A 1 134 ? 16.969 -29.328 -9.445 1 93.31 134 ASP A O 1
ATOM 1052 N N . ARG A 1 135 ? 14.734 -29.391 -9.438 1 93.81 135 ARG A N 1
ATOM 1053 C CA . ARG A 1 135 ? 14.617 -28.391 -10.508 1 93.81 135 ARG A CA 1
ATOM 1054 C C . ARG A 1 135 ? 14.391 -27 -9.938 1 93.81 135 ARG A C 1
ATOM 1056 O O . ARG A 1 135 ? 14.938 -26.016 -10.461 1 93.81 135 ARG A O 1
ATOM 1063 N N . TYR A 1 136 ? 13.617 -26.984 -8.875 1 96.06 136 TYR A N 1
ATOM 1064 C CA . TYR A 1 136 ? 13.273 -25.672 -8.32 1 96.06 136 TYR A CA 1
ATOM 1065 C C . TYR A 1 136 ? 13.609 -25.609 -6.832 1 96.06 136 TYR A C 1
ATOM 1067 O O . TYR A 1 136 ? 13.648 -26.641 -6.152 1 96.06 136 TYR A O 1
ATOM 1075 N N . PRO A 1 137 ? 13.875 -24.359 -6.312 1 95.31 137 PRO A N 1
ATOM 1076 C CA . PRO A 1 137 ? 14.266 -24.188 -4.906 1 95.31 137 PRO A CA 1
ATOM 1077 C C . PRO A 1 137 ? 13.172 -24.641 -3.938 1 95.31 137 PRO A C 1
ATOM 1079 O O . PRO A 1 137 ? 11.984 -24.469 -4.223 1 95.31 137 PRO A O 1
ATOM 1082 N N . ALA A 1 138 ? 13.594 -25.062 -2.791 1 96.06 138 ALA A N 1
ATOM 1083 C CA . ALA A 1 138 ? 12.688 -25.516 -1.74 1 96.06 138 ALA A CA 1
ATOM 1084 C C . ALA A 1 138 ? 11.75 -24.406 -1.303 1 96.06 138 ALA A C 1
ATOM 1086 O O . ALA A 1 138 ? 10.594 -24.656 -0.96 1 96.06 138 ALA A O 1
ATOM 1087 N N . ALA A 1 139 ? 12.242 -23.219 -1.337 1 94.69 139 ALA A N 1
ATOM 1088 C CA . ALA A 1 139 ? 11.438 -22.094 -0.882 1 94.69 139 ALA A CA 1
ATOM 1089 C C . ALA A 1 139 ? 10.18 -21.922 -1.731 1 94.69 139 ALA A C 1
ATOM 1091 O O . ALA A 1 139 ? 9.094 -21.672 -1.204 1 94.69 139 ALA A O 1
ATOM 1092 N N . TRP A 1 140 ? 10.344 -22.094 -3.014 1 96.5 140 TRP A N 1
ATOM 1093 C CA . TRP A 1 140 ? 9.188 -21.969 -3.893 1 96.5 140 TRP A CA 1
ATOM 1094 C C . TRP A 1 140 ? 8.242 -23.141 -3.713 1 96.5 140 TRP A C 1
ATOM 1096 O O . TRP A 1 140 ? 7.023 -22.969 -3.621 1 96.5 140 TRP A O 1
ATOM 1106 N N . LEU A 1 141 ? 8.805 -24.312 -3.639 1 97.12 141 LEU A N 1
ATOM 1107 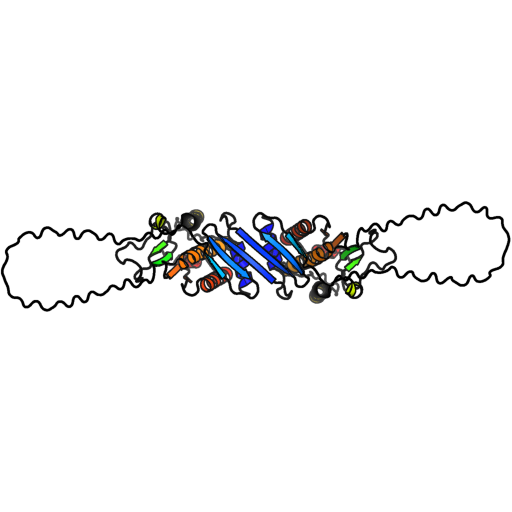C CA . LEU A 1 141 ? 8 -25.531 -3.492 1 97.12 141 LEU A CA 1
ATOM 1108 C C . LEU A 1 141 ? 7.188 -25.484 -2.201 1 97.12 141 LEU A C 1
ATOM 1110 O O . LEU A 1 141 ? 6.008 -25.844 -2.191 1 97.12 141 LEU A O 1
ATOM 1114 N N . GLN A 1 142 ? 7.809 -25.031 -1.168 1 95.38 142 GLN A N 1
ATOM 1115 C CA . GLN A 1 142 ? 7.129 -24.922 0.119 1 95.38 142 GLN A CA 1
ATOM 1116 C C . GLN A 1 142 ? 6.02 -23.875 0.072 1 95.38 142 GLN A C 1
ATOM 1118 O O . GLN A 1 142 ? 4.934 -24.094 0.611 1 95.38 142 GLN A O 1
ATOM 1123 N N . ALA A 1 143 ? 6.332 -22.781 -0.557 1 95.31 143 ALA A N 1
ATOM 1124 C CA . ALA A 1 143 ? 5.316 -21.734 -0.698 1 95.31 143 ALA A CA 1
ATOM 1125 C C . ALA A 1 143 ? 4.125 -22.25 -1.507 1 95.31 143 ALA A C 1
ATOM 1127 O O . ALA A 1 143 ? 2.971 -21.969 -1.159 1 95.31 143 ALA A O 1
ATOM 1128 N N . PHE A 1 144 ? 4.391 -22.938 -2.529 1 96.81 144 PHE A N 1
ATOM 1129 C CA . PHE A 1 144 ? 3.34 -23.484 -3.373 1 96.81 144 PHE A CA 1
ATOM 1130 C C . PHE A 1 144 ? 2.492 -24.484 -2.598 1 96.81 144 PHE A C 1
ATOM 1132 O O . PHE A 1 144 ? 1.261 -24.438 -2.646 1 96.81 144 PHE A O 1
ATOM 1139 N N . ALA A 1 145 ? 3.162 -25.312 -1.886 1 95.31 145 ALA A N 1
ATOM 1140 C CA . ALA A 1 145 ? 2.461 -26.312 -1.081 1 95.31 145 ALA A CA 1
ATOM 1141 C C . ALA A 1 145 ? 1.556 -25.641 -0.049 1 95.31 145 ALA A C 1
ATOM 1143 O O . ALA A 1 145 ? 0.42 -26.078 0.162 1 95.31 145 ALA A O 1
ATOM 1144 N N . ARG A 1 146 ? 2.039 -24.688 0.588 1 93.88 146 ARG A N 1
ATOM 1145 C CA . ARG A 1 146 ? 1.254 -23.953 1.578 1 93.88 146 ARG A CA 1
ATOM 1146 C C . ARG A 1 146 ? 0.028 -23.312 0.937 1 93.88 146 ARG A C 1
ATOM 1148 O O . ARG A 1 146 ? -1.053 -23.297 1.529 1 93.88 146 ARG A O 1
ATOM 1155 N N . TRP A 1 147 ? 0.264 -22.75 -0.188 1 94.44 147 TRP A N 1
ATOM 1156 C CA . TRP A 1 147 ? -0.825 -22.109 -0.922 1 94.44 147 TRP A CA 1
ATOM 1157 C C . TRP A 1 147 ? -1.933 -23.109 -1.23 1 94.44 147 TRP A C 1
ATOM 1159 O O . TRP A 1 147 ? -3.115 -22.828 -1.042 1 94.44 147 TRP A O 1
ATOM 1169 N N . ILE A 1 148 ? -1.606 -24.297 -1.656 1 94.38 148 ILE A N 1
ATOM 1170 C CA . ILE A 1 148 ? -2.568 -25.359 -1.941 1 94.38 148 ILE A CA 1
ATOM 1171 C C . ILE A 1 148 ? -3.238 -25.797 -0.646 1 94.38 148 ILE A C 1
ATOM 1173 O O . ILE A 1 148 ? -4.441 -26.062 -0.622 1 94.38 148 ILE A O 1
ATOM 1177 N N . GLN A 1 149 ? -2.424 -25.906 0.385 1 92.25 149 GLN A N 1
ATOM 1178 C CA . GLN A 1 149 ? -2.973 -26.312 1.674 1 92.25 149 GLN A CA 1
ATOM 1179 C C . GLN A 1 149 ? -4.066 -25.344 2.135 1 92.25 149 GLN A C 1
ATOM 1181 O O . GLN A 1 149 ? -5.051 -25.766 2.744 1 92.25 149 GLN A O 1
ATOM 1186 N N . GLN A 1 150 ? -3.877 -24.109 1.876 1 91.19 150 GLN A N 1
ATOM 1187 C CA . GLN A 1 150 ? -4.895 -23.125 2.232 1 91.19 150 GLN A CA 1
ATOM 1188 C C . GLN A 1 150 ? -6.219 -23.422 1.532 1 91.19 150 GLN A C 1
ATOM 1190 O O . GLN A 1 150 ? -7.289 -23.25 2.115 1 91.19 150 GLN A O 1
ATOM 1195 N N . LEU A 1 151 ? -6.109 -23.781 0.297 1 90.31 151 LEU A N 1
ATOM 1196 C CA . LEU A 1 151 ? -7.305 -24.172 -0.441 1 90.31 151 LEU A CA 1
ATOM 1197 C C . LEU A 1 151 ? -7.98 -25.375 0.208 1 90.31 151 LEU A C 1
ATOM 1199 O O . LEU A 1 151 ? -9.195 -25.375 0.412 1 90.31 151 LEU A O 1
ATOM 1203 N N . ASN A 1 152 ? -7.207 -26.344 0.502 1 89 152 ASN A N 1
ATOM 1204 C CA . ASN A 1 152 ? -7.734 -27.547 1.133 1 89 152 ASN A CA 1
ATOM 1205 C C . ASN A 1 152 ? -8.383 -27.25 2.479 1 89 152 ASN A C 1
ATOM 1207 O O . ASN A 1 152 ? -9.438 -27.781 2.803 1 89 152 ASN A O 1
ATOM 1211 N N . ASP A 1 153 ? -7.73 -26.391 3.23 1 88.06 153 ASP A N 1
ATOM 1212 C CA . ASP A 1 153 ? -8.281 -25.984 4.52 1 88.06 153 ASP A CA 1
ATOM 1213 C C . ASP A 1 153 ? -9.625 -25.281 4.344 1 88.06 153 ASP A C 1
ATOM 1215 O O . ASP A 1 153 ? -10.555 -25.516 5.121 1 88.06 153 ASP A O 1
ATOM 1219 N N . SER A 1 154 ? -9.633 -24.422 3.379 1 85.44 154 SER A N 1
ATOM 1220 C CA . SER A 1 154 ? -10.883 -23.719 3.105 1 85.44 154 SER A CA 1
ATOM 1221 C C . SER A 1 154 ? -11.984 -24.703 2.703 1 85.44 154 SER A C 1
ATOM 1223 O O . SER A 1 154 ? -13.141 -24.531 3.088 1 85.44 154 SER A O 1
ATOM 1225 N N . PHE A 1 155 ? -11.664 -25.672 1.918 1 82.69 155 PHE A N 1
ATOM 1226 C CA . PHE A 1 155 ? -12.586 -26.719 1.49 1 82.69 155 PHE A CA 1
ATOM 1227 C C . PHE A 1 155 ? -13.133 -27.469 2.689 1 82.69 155 PHE A C 1
ATOM 1229 O O . PHE A 1 155 ? -14.336 -27.75 2.762 1 82.69 155 PHE A O 1
ATOM 1236 N N . THR A 1 156 ? -12.312 -27.828 3.574 1 81.5 156 THR A N 1
ATOM 1237 C CA . THR A 1 156 ? -12.695 -28.578 4.766 1 81.5 156 THR A CA 1
ATOM 1238 C C . THR A 1 156 ? -13.578 -27.719 5.676 1 81.5 156 THR A C 1
ATOM 1240 O O . THR A 1 156 ? -14.586 -28.203 6.203 1 81.5 156 THR A O 1
ATOM 1243 N N . LYS A 1 157 ? -13.18 -26.5 5.793 1 78.94 157 LYS A N 1
ATOM 1244 C CA . LYS A 1 157 ? -13.93 -25.594 6.652 1 78.94 157 LYS A CA 1
ATOM 1245 C C . LYS A 1 157 ? -15.328 -25.328 6.09 1 78.94 157 LYS A C 1
ATOM 1247 O O . LYS A 1 157 ? -16.297 -25.203 6.84 1 78.94 157 LYS A O 1
ATOM 1252 N N . GLY A 1 158 ? -15.359 -25.078 4.855 1 66.69 158 GLY A N 1
ATOM 1253 C CA . GLY A 1 158 ? -16.641 -24.797 4.223 1 66.69 158 GLY A CA 1
ATOM 1254 C C . GLY A 1 158 ? -17.5 -26.031 4.051 1 66.69 158 GLY A C 1
ATOM 1255 O O . GLY A 1 158 ? -18.641 -25.938 3.592 1 66.69 158 GLY A O 1
ATOM 1256 N N . GLU A 1 159 ? -17.062 -27.094 4.586 1 61.12 159 GLU A N 1
ATOM 1257 C CA . GLU A 1 159 ? -17.734 -28.375 4.484 1 61.12 159 GLU A CA 1
ATOM 1258 C C . GLU A 1 159 ? -18.031 -28.734 3.029 1 61.12 159 GLU A C 1
ATOM 1260 O O . GLU A 1 159 ? -19.078 -29.328 2.734 1 61.12 159 GLU A O 1
ATOM 1265 N N . CYS A 1 160 ? -17.312 -28.078 2.195 1 55.97 160 CYS A N 1
ATOM 1266 C CA . CYS A 1 160 ? -17.562 -28.281 0.771 1 55.97 160 CYS A CA 1
ATOM 1267 C C . CYS A 1 160 ? -17.375 -29.734 0.388 1 55.97 160 CYS A C 1
ATOM 1269 O O . CYS A 1 160 ? -17.984 -30.219 -0.569 1 55.97 160 CYS A O 1
ATOM 1271 N N . HIS A 1 161 ? -16.547 -30.406 1.145 1 56.5 161 HIS A N 1
ATOM 1272 C CA . HIS A 1 161 ? -16.328 -31.828 0.904 1 56.5 161 HIS A CA 1
ATOM 1273 C C . HIS A 1 161 ? -17.578 -32.656 1.195 1 56.5 161 HIS A C 1
ATOM 1275 O O . HIS A 1 161 ? -17.672 -33.812 0.799 1 56.5 161 HIS A O 1
ATOM 1281 N N . LEU A 1 162 ? -18.391 -32.031 2.043 1 52.69 162 LEU A N 1
ATOM 1282 C CA . LEU A 1 162 ? -19.609 -32.75 2.369 1 52.69 162 LEU A CA 1
ATOM 1283 C C . LEU A 1 162 ? -20.734 -32.375 1.404 1 52.69 162 LEU A C 1
ATOM 1285 O O . LEU A 1 162 ? -21.906 -32.625 1.688 1 52.69 162 LEU A O 1
ATOM 1289 N N . SER A 1 163 ? -20.562 -32.156 0.294 1 51.09 163 SER A N 1
ATOM 1290 C CA . SER A 1 163 ? -21.562 -31.844 -0.737 1 51.09 163 SER A CA 1
ATOM 1291 C C . SER A 1 163 ? -22.188 -30.484 -0.507 1 51.09 163 SER A C 1
ATOM 1293 O O . SER A 1 163 ? -23.078 -30.078 -1.26 1 51.09 163 SER A O 1
ATOM 1295 N N . SER A 1 164 ? -22.016 -29.984 0.676 1 50.84 164 SER A N 1
ATOM 1296 C CA . SER A 1 164 ? -22.594 -28.672 0.945 1 50.84 164 SER A CA 1
ATOM 1297 C C . SER A 1 164 ? -21.812 -27.562 0.248 1 50.84 164 SER A C 1
ATOM 1299 O O . SER A 1 164 ? -20.594 -27.656 0.101 1 50.84 164 SER A O 1
ATOM 1301 N N . PHE A 1 165 ? -22.438 -27.062 -0.779 1 53.38 165 PHE A N 1
ATOM 1302 C CA . PHE A 1 165 ? -21.953 -26.047 -1.711 1 53.38 165 PHE A CA 1
ATOM 1303 C C . PHE A 1 165 ? -21.266 -24.906 -0.964 1 53.38 165 PHE A C 1
ATOM 1305 O O . PHE A 1 165 ? -21.828 -23.812 -0.872 1 53.38 165 PHE A O 1
ATOM 1312 N N . GLY A 1 166 ? -20.391 -25.297 0.029 1 60.31 166 GLY A N 1
ATOM 1313 C CA . GLY A 1 166 ? -19.797 -24.156 0.72 1 60.31 166 GLY A CA 1
ATOM 1314 C C . GLY A 1 166 ? -18.938 -23.297 -0.177 1 60.31 166 GLY A C 1
ATOM 1315 O O . GLY A 1 166 ? -18.641 -23.656 -1.315 1 60.31 166 GLY A O 1
ATOM 1316 N N . VAL A 1 167 ? -18.875 -22.016 0.13 1 70.06 167 VAL A N 1
ATOM 1317 C CA . VAL A 1 167 ? -18.109 -21.016 -0.624 1 70.06 167 VAL A CA 1
ATOM 1318 C C . VAL A 1 167 ? -16.656 -21.031 -0.173 1 70.06 167 VAL A C 1
ATOM 1320 O O . VAL A 1 167 ? -16.359 -20.984 1.025 1 70.06 167 VAL A O 1
ATOM 1323 N N . LEU A 1 168 ? -15.773 -21.453 -1.103 1 81.75 168 LEU A N 1
ATOM 1324 C CA . LEU A 1 168 ? -14.344 -21.375 -0.824 1 81.75 168 LEU A CA 1
ATOM 1325 C C . LEU A 1 168 ? -13.945 -19.938 -0.509 1 81.75 168 LEU A C 1
ATOM 1327 O O . LEU A 1 168 ? -14.406 -19 -1.163 1 81.75 168 LEU A O 1
ATOM 1331 N N . PHE A 1 169 ? -13.156 -19.781 0.561 1 86.5 169 PHE A N 1
ATOM 1332 C CA . PHE A 1 169 ? -12.672 -18.469 0.972 1 86.5 169 PHE A CA 1
ATOM 1333 C C . PHE A 1 169 ? -13.812 -17.469 1.033 1 86.5 169 PHE A C 1
ATOM 1335 O O . PHE A 1 169 ? -13.867 -16.531 0.234 1 86.5 169 PHE A O 1
ATOM 1342 N N . PRO A 1 170 ? -14.703 -17.672 1.955 1 84.69 170 PRO A N 1
ATOM 1343 C CA . PRO A 1 170 ? -15.898 -16.812 2.02 1 84.69 170 PRO A CA 1
ATOM 1344 C C . PRO A 1 170 ? -15.555 -15.344 2.227 1 84.69 170 PRO A C 1
ATOM 1346 O O . PRO A 1 170 ? -16.312 -14.461 1.793 1 84.69 170 PRO A O 1
ATOM 1349 N N . ASP A 1 171 ? -14.523 -15.062 2.861 1 87.31 171 ASP A N 1
ATOM 1350 C CA . ASP A 1 171 ? -14.078 -13.688 3.047 1 87.31 171 ASP A CA 1
ATOM 1351 C C . ASP A 1 171 ? -13.414 -13.148 1.78 1 87.31 171 ASP A C 1
ATOM 1353 O O . ASP A 1 171 ? -12.461 -13.742 1.27 1 87.31 171 ASP A O 1
ATOM 1357 N N . LEU A 1 172 ? -13.906 -12.055 1.271 1 88.38 172 LEU A N 1
ATOM 1358 C CA . LEU A 1 172 ? -13.453 -11.5 -0.001 1 88.38 172 LEU A CA 1
ATOM 1359 C C . LEU A 1 172 ? -11.961 -11.195 0.038 1 88.38 172 LEU A C 1
ATOM 1361 O O . LEU A 1 172 ? -11.234 -11.547 -0.894 1 88.38 172 LEU A O 1
ATOM 1365 N N . GLU A 1 173 ? -11.5 -10.484 1.078 1 87.75 173 GLU A N 1
ATOM 1366 C CA . GLU A 1 173 ? -10.086 -10.117 1.155 1 87.75 173 GLU A CA 1
ATOM 1367 C C . GLU A 1 173 ? -9.195 -11.352 1.198 1 87.75 173 GLU A C 1
ATOM 1369 O O . GLU A 1 173 ? -8.125 -11.367 0.588 1 87.75 173 GLU A O 1
ATOM 1374 N N . GLU A 1 174 ? -9.68 -12.375 1.881 1 89.38 174 GLU A N 1
ATOM 1375 C CA . GLU A 1 174 ? -8.93 -13.617 1.942 1 89.38 174 GLU A CA 1
ATOM 1376 C C . GLU A 1 174 ? -8.875 -14.305 0.578 1 89.38 174 GLU A C 1
ATOM 1378 O O . GLU A 1 174 ? -7.84 -14.844 0.189 1 89.38 174 GLU A O 1
ATOM 1383 N N . ARG A 1 175 ? -9.922 -14.258 -0.069 1 90.62 175 ARG A N 1
ATOM 1384 C CA . ARG A 1 175 ? -10 -14.852 -1.399 1 90.62 175 ARG A CA 1
ATOM 1385 C C . ARG A 1 175 ? -9.078 -14.133 -2.377 1 90.62 175 ARG A C 1
ATOM 1387 O O . ARG A 1 175 ? -8.328 -14.766 -3.121 1 90.62 175 ARG A O 1
ATOM 1394 N N . GLN A 1 176 ? -9.172 -12.844 -2.383 1 92.31 176 GLN A N 1
ATOM 1395 C CA . GLN A 1 176 ? -8.32 -12.039 -3.246 1 92.31 176 GLN A CA 1
ATOM 1396 C C . GLN A 1 176 ? -6.844 -12.297 -2.953 1 92.31 176 GLN A C 1
ATOM 1398 O O . GLN A 1 176 ? -6.043 -12.461 -3.877 1 92.31 176 GLN A O 1
ATOM 1403 N N . ALA A 1 177 ? -6.594 -12.359 -1.676 1 93 177 ALA A N 1
ATOM 1404 C CA . ALA A 1 177 ? -5.215 -12.625 -1.271 1 93 177 ALA A CA 1
ATOM 1405 C C . ALA A 1 177 ? -4.734 -13.969 -1.8 1 93 177 ALA A C 1
ATOM 1407 O O . ALA A 1 177 ? -3.596 -14.094 -2.258 1 93 177 ALA A O 1
ATOM 1408 N N . TRP A 1 178 ? -5.586 -14.93 -1.708 1 93.56 178 TRP A N 1
ATOM 1409 C CA . TRP A 1 178 ? -5.223 -16.266 -2.17 1 93.56 178 TRP A CA 1
ATOM 1410 C C . TRP A 1 178 ? -4.953 -16.266 -3.67 1 93.56 178 TRP A C 1
ATOM 1412 O O . TRP A 1 178 ? -3.975 -16.859 -4.129 1 93.56 178 TRP A O 1
ATOM 1422 N N . PHE A 1 179 ? -5.797 -15.602 -4.434 1 94 179 PHE A N 1
ATOM 1423 C CA . PHE A 1 179 ? -5.602 -15.492 -5.875 1 94 179 PHE A CA 1
ATOM 1424 C C . PHE A 1 179 ? -4.293 -14.773 -6.191 1 94 179 PHE A C 1
ATOM 1426 O O . PHE A 1 179 ? -3.549 -15.203 -7.078 1 94 179 PHE A O 1
ATOM 1433 N N . VAL A 1 180 ? -4.039 -13.727 -5.508 1 95.06 180 VAL A N 1
ATOM 1434 C CA . VAL A 1 180 ? -2.857 -12.914 -5.77 1 95.06 180 VAL A CA 1
ATOM 1435 C C . VAL A 1 180 ? -1.599 -13.711 -5.434 1 95.06 180 VAL A C 1
ATOM 1437 O O . VAL A 1 180 ? -0.624 -13.695 -6.188 1 95.06 180 VAL A O 1
ATOM 1440 N N . GLU A 1 181 ? -1.631 -14.43 -4.332 1 95.69 181 GLU A N 1
ATOM 1441 C CA . GLU A 1 181 ? -0.484 -15.25 -3.967 1 95.69 181 GLU A CA 1
ATOM 1442 C C . GLU A 1 181 ? -0.206 -16.312 -5.031 1 95.69 181 GLU A C 1
ATOM 1444 O O . GLU A 1 181 ? 0.948 -16.547 -5.398 1 95.69 181 GLU A O 1
ATOM 1449 N N . GLY A 1 182 ? -1.271 -16.922 -5.445 1 96.31 182 GLY A N 1
ATOM 1450 C CA . GLY A 1 182 ? -1.113 -17.891 -6.52 1 96.31 182 GLY A CA 1
ATOM 1451 C C . GLY A 1 182 ? -0.537 -17.281 -7.789 1 96.31 182 GLY A C 1
ATOM 1452 O O . GLY A 1 182 ? 0.282 -17.906 -8.461 1 96.31 182 GLY A O 1
ATOM 1453 N N . ALA A 1 183 ? -0.963 -16.094 -8.094 1 96.69 183 ALA A N 1
ATOM 1454 C CA . ALA A 1 183 ? -0.462 -15.406 -9.273 1 96.69 183 ALA A CA 1
ATOM 1455 C C . ALA A 1 183 ? 1.032 -15.117 -9.148 1 96.69 183 ALA A C 1
ATOM 1457 O O . ALA A 1 183 ? 1.769 -15.188 -10.141 1 96.69 183 ALA A O 1
ATOM 1458 N N . LEU A 1 184 ? 1.438 -14.766 -7.973 1 97.06 184 LEU A N 1
ATOM 1459 C CA . LEU A 1 184 ? 2.859 -14.531 -7.742 1 97.06 184 LEU A CA 1
ATOM 1460 C C . LEU A 1 184 ? 3.66 -15.812 -7.949 1 97.06 184 LEU A C 1
ATOM 1462 O O . LEU A 1 184 ? 4.727 -15.789 -8.57 1 97.06 184 LEU A O 1
ATOM 1466 N N . LEU A 1 185 ? 3.164 -16.891 -7.422 1 97.12 185 LEU A N 1
ATOM 1467 C CA . LEU A 1 185 ? 3.814 -18.172 -7.59 1 97.12 185 LEU A CA 1
ATOM 1468 C C . LEU A 1 185 ? 3.895 -18.562 -9.062 1 97.12 185 LEU A C 1
ATOM 1470 O O . LEU A 1 185 ? 4.93 -19.031 -9.531 1 97.12 185 LEU A O 1
ATOM 1474 N N . ALA A 1 186 ? 2.812 -18.312 -9.758 1 97.75 186 ALA A N 1
ATOM 1475 C CA . ALA A 1 186 ? 2.77 -18.578 -11.195 1 97.75 186 ALA A CA 1
ATOM 1476 C C . ALA A 1 186 ? 3.764 -17.703 -11.945 1 97.75 186 ALA A C 1
ATOM 1478 O O . ALA A 1 186 ? 4.449 -18.172 -12.859 1 97.75 186 ALA A O 1
ATOM 1479 N N . ALA A 1 187 ? 3.83 -16.484 -11.555 1 97.56 187 ALA A N 1
ATOM 1480 C CA . ALA A 1 187 ? 4.754 -15.555 -12.203 1 97.56 187 ALA A CA 1
ATOM 1481 C C . ALA A 1 187 ? 6.203 -15.984 -11.992 1 97.56 187 ALA A C 1
ATOM 1483 O O . ALA A 1 187 ? 7.008 -15.945 -12.922 1 97.56 187 ALA A O 1
ATOM 1484 N N . TRP A 1 188 ? 6.52 -16.344 -10.82 1 97.19 188 TRP A N 1
ATOM 1485 C CA . TRP A 1 188 ? 7.863 -16.844 -10.547 1 97.19 188 TRP A CA 1
ATOM 1486 C C . TRP A 1 188 ? 8.211 -18 -11.469 1 97.19 188 TRP A C 1
ATOM 1488 O O . TRP A 1 188 ? 9.289 -18.031 -12.055 1 97.19 188 TRP A O 1
ATOM 1498 N N . LEU A 1 189 ? 7.309 -18.938 -11.539 1 97.06 189 LEU A N 1
ATOM 1499 C CA . LEU A 1 189 ? 7.512 -20.109 -12.375 1 97.06 189 LEU A CA 1
ATOM 1500 C C . LEU A 1 189 ? 7.703 -19.719 -13.836 1 97.06 189 LEU A C 1
ATOM 1502 O O . LEU A 1 189 ? 8.609 -20.234 -14.5 1 97.06 189 LEU A O 1
ATOM 1506 N N . ALA A 1 190 ? 6.965 -18.797 -14.273 1 96.56 190 ALA A N 1
ATOM 1507 C CA . ALA A 1 190 ? 6.98 -18.375 -15.672 1 96.56 190 ALA A CA 1
ATOM 1508 C C . ALA A 1 190 ? 8.289 -17.672 -16.016 1 96.56 190 ALA A C 1
ATOM 1510 O O . ALA A 1 190 ? 8.664 -17.594 -17.188 1 96.56 190 ALA A O 1
ATOM 1511 N N . LEU A 1 191 ? 8.922 -17.188 -15.055 1 95.44 191 LEU A N 1
ATOM 1512 C CA . LEU A 1 191 ? 10.148 -16.422 -15.289 1 95.44 191 LEU A CA 1
ATOM 1513 C C . LEU A 1 191 ? 11.359 -17.359 -15.359 1 95.44 191 LEU A C 1
ATOM 1515 O O . LEU A 1 191 ? 12.461 -16.922 -15.711 1 95.44 191 LEU A O 1
ATOM 1519 N N . GLN A 1 192 ? 11.148 -18.609 -14.969 1 94.06 192 GLN A N 1
ATOM 1520 C CA . GLN A 1 192 ? 12.273 -19.547 -15.016 1 94.06 192 GLN A CA 1
ATOM 1521 C C . GLN A 1 192 ? 12.727 -19.781 -16.453 1 94.06 192 GLN A C 1
ATOM 1523 O O . GLN A 1 192 ? 11.906 -19.844 -17.375 1 94.06 192 GLN A O 1
ATOM 1528 N N . SER A 1 193 ? 14.008 -20.016 -16.672 1 90.56 193 SER A N 1
ATOM 1529 C CA . SER A 1 193 ? 14.602 -20.125 -18 1 90.56 193 SER A CA 1
ATOM 1530 C C . SER A 1 193 ? 14.109 -21.375 -18.719 1 90.56 193 SER A C 1
ATOM 1532 O O . SER A 1 193 ? 14.086 -21.422 -19.938 1 90.56 193 SER A O 1
ATOM 1534 N N . ASP A 1 194 ? 13.711 -22.422 -17.938 1 92.31 194 ASP A N 1
ATOM 1535 C CA . ASP A 1 194 ? 13.328 -23.703 -18.547 1 92.31 194 ASP A CA 1
ATOM 1536 C C . ASP A 1 194 ? 11.82 -23.781 -18.75 1 92.31 194 ASP A C 1
ATOM 1538 O O . ASP A 1 194 ? 11.281 -24.844 -19.031 1 92.31 194 ASP A O 1
ATOM 1542 N N . VAL A 1 195 ? 11.195 -22.688 -18.531 1 94 195 VAL A N 1
ATOM 1543 C CA . VAL A 1 195 ? 9.742 -22.672 -18.656 1 94 195 VAL A CA 1
ATOM 1544 C C . VAL A 1 195 ? 9.32 -21.844 -19.859 1 94 195 VAL A C 1
ATOM 1546 O O . VAL A 1 195 ? 9.828 -20.734 -20.078 1 94 195 VAL A O 1
ATOM 1549 N N . GLY A 1 196 ? 8.406 -22.422 -20.625 1 92.25 196 GLY A N 1
ATOM 1550 C CA . GLY A 1 196 ? 7.906 -21.734 -21.812 1 92.25 196 GLY A CA 1
ATOM 1551 C C . GLY A 1 196 ? 6.566 -21.062 -21.578 1 92.25 196 GLY A C 1
ATOM 1552 O O . GLY A 1 196 ? 6.273 -20.031 -22.188 1 92.25 196 GLY A O 1
ATOM 1553 N N . HIS A 1 197 ? 5.832 -21.703 -20.703 1 93.06 197 HIS A N 1
ATOM 1554 C CA . HIS A 1 197 ? 4.469 -21.219 -20.516 1 93.06 197 HIS A CA 1
ATOM 1555 C C . HIS A 1 197 ? 3.889 -21.688 -19.188 1 93.06 197 HIS A C 1
ATOM 1557 O O . HIS A 1 197 ? 4.148 -22.812 -18.75 1 93.06 197 HIS A O 1
ATOM 1563 N N . VAL A 1 198 ? 3.141 -20.766 -18.609 1 96.38 198 VAL A N 1
ATOM 1564 C CA . VAL A 1 198 ? 2.422 -21.141 -17.406 1 96.38 198 VAL A CA 1
ATOM 1565 C C . VAL A 1 198 ? 0.962 -20.703 -17.516 1 96.38 198 VAL A C 1
ATOM 1567 O O . VAL A 1 198 ? 0.675 -19.547 -17.781 1 96.38 198 VAL A O 1
ATOM 1570 N N . SER A 1 199 ? 0.047 -21.641 -17.406 1 96.06 199 SER A N 1
ATOM 1571 C CA . SER A 1 199 ? -1.375 -21.344 -17.266 1 96.06 199 SER A CA 1
ATOM 1572 C C . SER A 1 199 ? -1.794 -21.344 -15.797 1 96.06 199 SER A C 1
ATOM 1574 O O . SER A 1 199 ? -1.459 -22.281 -15.047 1 96.06 199 SER A O 1
ATOM 1576 N N . TYR A 1 200 ? -2.438 -20.281 -15.359 1 96.62 200 TYR A N 1
ATOM 1577 C CA . TYR A 1 200 ? -2.92 -20.141 -13.992 1 96.62 200 TYR A CA 1
ATOM 1578 C C . TYR A 1 200 ? -4.441 -20.219 -13.938 1 96.62 200 TYR A C 1
ATOM 1580 O O . TYR A 1 200 ? -5.133 -19.25 -14.273 1 96.62 200 TYR A O 1
ATOM 1588 N N . HIS A 1 201 ? -4.973 -21.406 -13.445 1 92.94 201 HIS A N 1
ATOM 1589 C CA . HIS A 1 201 ? -6.406 -21.688 -13.445 1 92.94 201 HIS A CA 1
ATOM 1590 C C . HIS A 1 201 ? -6.91 -21.984 -12.039 1 92.94 201 HIS A C 1
ATOM 1592 O O . HIS A 1 201 ? -7.418 -23.078 -11.773 1 92.94 201 HIS A O 1
ATOM 1598 N N . PRO A 1 202 ? -6.918 -20.938 -11.219 1 89.5 202 PRO A N 1
ATOM 1599 C CA . PRO A 1 202 ? -7.453 -21.156 -9.875 1 89.5 202 PRO A CA 1
ATOM 1600 C C . PRO A 1 202 ? -8.977 -21.047 -9.812 1 89.5 202 PRO A C 1
ATOM 1602 O O . PRO A 1 202 ? -9.547 -20.094 -10.352 1 89.5 202 PRO A O 1
ATOM 1605 N N . ILE A 1 203 ? -9.656 -21.969 -9.133 1 81.19 203 ILE A N 1
ATOM 1606 C CA . ILE A 1 203 ? -11.062 -21.969 -8.75 1 81.19 203 ILE A CA 1
ATOM 1607 C C . ILE A 1 203 ? -11.914 -21.422 -9.891 1 81.19 203 ILE A C 1
ATOM 1609 O O . ILE A 1 203 ? -12.703 -20.5 -9.703 1 81.19 203 ILE A O 1
ATOM 1613 N N . GLY A 1 204 ? -11.805 -21.906 -11.055 1 75.94 204 GLY A N 1
ATOM 1614 C CA . GLY A 1 204 ? -12.688 -21.562 -12.156 1 75.94 204 GLY A CA 1
ATOM 1615 C C . GLY A 1 204 ? -12.219 -20.359 -12.961 1 75.94 204 GLY A C 1
ATOM 1616 O O . GLY A 1 204 ? -12.922 -19.891 -13.852 1 75.94 204 GLY A O 1
ATOM 1617 N N . ARG A 1 205 ? -11.195 -19.781 -12.648 1 85.44 205 ARG A N 1
ATOM 1618 C CA . ARG A 1 205 ? -10.617 -18.688 -13.43 1 85.44 205 ARG A CA 1
ATOM 1619 C C . ARG A 1 205 ? -9.484 -19.203 -14.32 1 85.44 205 ARG A C 1
ATOM 1621 O O . ARG A 1 205 ? -8.938 -20.281 -14.078 1 85.44 205 ARG A O 1
ATOM 1628 N N . ASN A 1 206 ? -9.344 -18.438 -15.352 1 90.62 206 ASN A N 1
ATOM 1629 C CA . ASN A 1 206 ? -8.312 -18.828 -16.312 1 90.62 206 ASN A CA 1
ATOM 1630 C C . ASN A 1 206 ? -7.469 -17.641 -16.75 1 90.62 206 ASN A C 1
ATOM 1632 O O . ASN A 1 206 ? -7.98 -16.688 -17.359 1 90.62 206 ASN A O 1
ATOM 1636 N N . TRP A 1 207 ? -6.23 -17.719 -16.391 1 94.06 207 TRP A N 1
ATOM 1637 C CA . TRP A 1 207 ? -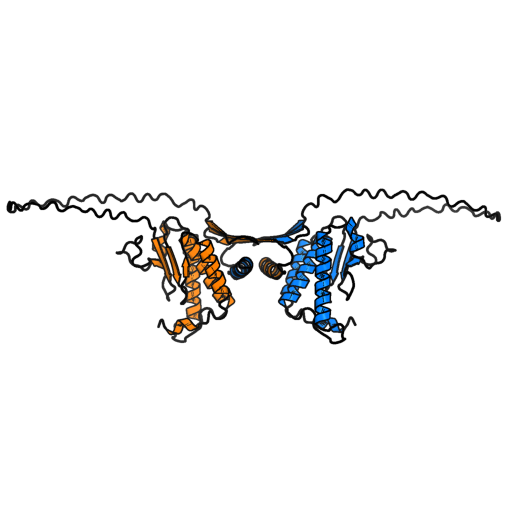5.277 -16.703 -16.797 1 94.06 207 TRP A CA 1
ATOM 1638 C C . TRP A 1 207 ? -4.035 -17.328 -17.422 1 94.06 207 TRP A C 1
ATOM 1640 O O . TRP A 1 207 ? -3.693 -18.469 -17.109 1 94.06 207 TRP A O 1
ATOM 1650 N N . GLU A 1 208 ? -3.447 -16.609 -18.344 1 94.38 208 GLU A N 1
ATOM 1651 C CA . GLU A 1 208 ? -2.221 -17.062 -19 1 94.38 208 GLU A CA 1
ATOM 1652 C C . GLU A 1 208 ? -1.06 -16.109 -18.703 1 94.38 208 GLU A C 1
ATOM 1654 O O . GLU A 1 208 ? -1.214 -14.891 -18.75 1 94.38 208 GLU A O 1
ATOM 1659 N N . LEU A 1 209 ? 0.01 -16.688 -18.219 1 93.44 209 LEU A N 1
ATOM 1660 C CA . LEU A 1 209 ? 1.233 -15.906 -18.062 1 93.44 209 LEU A CA 1
ATOM 1661 C C . LEU A 1 209 ? 2.164 -16.109 -19.25 1 93.44 209 LEU A C 1
ATOM 1663 O O . LEU A 1 209 ? 2.725 -17.203 -19.422 1 93.44 209 LEU A O 1
ATOM 1667 N N . GLU A 1 210 ? 2.332 -15.055 -20.016 1 81.25 210 GLU A N 1
ATOM 1668 C CA . GLU A 1 210 ? 3.168 -15.102 -21.203 1 81.25 210 GLU A CA 1
ATOM 1669 C C . GLU A 1 210 ? 4.637 -14.852 -20.859 1 81.25 210 GLU A C 1
ATOM 1671 O O . GLU A 1 210 ? 4.953 -13.945 -20.094 1 81.25 210 GLU A O 1
ATOM 1676 N N . ARG A 1 211 ? 5.523 -15.586 -21.516 1 80.12 211 ARG A N 1
ATOM 1677 C CA . ARG A 1 211 ? 6.949 -15.492 -21.219 1 80.12 211 ARG A CA 1
ATOM 1678 C C . ARG A 1 211 ? 7.492 -14.117 -21.594 1 80.12 211 ARG A C 1
ATOM 1680 O O . ARG A 1 211 ? 8.328 -13.562 -20.875 1 80.12 211 ARG A O 1
ATOM 1687 N N . GLU A 1 212 ? 6.992 -13.539 -22.656 1 83.06 212 GLU A N 1
ATOM 1688 C CA . GLU A 1 212 ? 7.547 -12.289 -23.172 1 83.06 212 GLU A CA 1
ATOM 1689 C C . GLU A 1 212 ? 7.191 -11.109 -22.266 1 83.06 212 GLU A C 1
ATOM 1691 O O . GLU A 1 212 ? 7.91 -10.109 -22.219 1 83.06 212 GLU A O 1
ATOM 1696 N N . ASP A 1 213 ? 6.109 -11.273 -21.484 1 90.81 213 ASP A N 1
ATOM 1697 C CA . ASP A 1 213 ? 5.754 -10.156 -20.625 1 90.81 213 ASP A CA 1
ATOM 1698 C C . ASP A 1 213 ? 5.008 -10.633 -19.375 1 90.81 213 ASP A C 1
ATOM 1700 O O . ASP A 1 213 ? 3.846 -10.289 -19.172 1 90.81 213 ASP A O 1
ATOM 1704 N N . VAL A 1 214 ? 5.695 -11.305 -18.547 1 95.5 214 VAL A N 1
ATOM 1705 C CA . VAL A 1 214 ? 5.129 -11.891 -17.344 1 95.5 214 VAL A CA 1
ATOM 1706 C C . VAL A 1 214 ? 4.629 -10.789 -16.422 1 95.5 214 VAL A C 1
ATOM 1708 O O . VAL A 1 214 ? 3.586 -10.93 -15.773 1 95.5 214 VAL A O 1
ATOM 1711 N N . ALA A 1 215 ? 5.32 -9.68 -16.438 1 94.81 215 ALA A N 1
ATOM 1712 C CA . ALA A 1 215 ? 4.957 -8.57 -15.57 1 94.81 215 ALA A CA 1
ATOM 1713 C C . ALA A 1 215 ? 3.596 -7.996 -15.953 1 94.81 215 ALA A C 1
ATOM 1715 O O . ALA A 1 215 ? 2.762 -7.727 -15.086 1 94.81 215 ALA A O 1
ATOM 1716 N N . ALA A 1 216 ? 3.402 -7.844 -17.188 1 93.88 216 ALA A N 1
ATOM 1717 C CA . ALA A 1 216 ? 2.125 -7.32 -17.672 1 93.88 216 ALA A CA 1
ATOM 1718 C C . ALA A 1 216 ? 0.987 -8.289 -17.359 1 93.88 216 ALA A C 1
ATOM 1720 O O . ALA A 1 216 ? -0.109 -7.871 -16.984 1 93.88 216 ALA A O 1
ATOM 1721 N N . SER A 1 217 ? 1.265 -9.555 -17.547 1 95.31 217 SER A N 1
ATOM 1722 C CA . SER A 1 217 ? 0.258 -10.57 -17.25 1 95.31 217 SER A CA 1
ATOM 1723 C C . SER A 1 217 ? -0.116 -10.555 -15.773 1 95.31 217 SER A C 1
ATOM 1725 O O . SER A 1 217 ? -1.297 -10.625 -15.422 1 95.31 217 SER A O 1
ATOM 1727 N N . LEU A 1 218 ? 0.927 -10.484 -14.938 1 96.19 218 LEU A N 1
ATOM 1728 C CA . LEU A 1 218 ? 0.672 -10.438 -13.5 1 96.19 218 LEU A CA 1
ATOM 1729 C C . LEU A 1 218 ? -0.175 -9.227 -13.141 1 96.19 218 LEU A C 1
ATOM 1731 O O . LEU A 1 218 ? -1.124 -9.328 -12.359 1 96.19 218 LEU A O 1
ATOM 1735 N N . ALA A 1 219 ? 0.155 -8.094 -13.75 1 94.31 219 ALA A N 1
ATOM 1736 C CA . ALA A 1 219 ? -0.593 -6.867 -13.484 1 94.31 219 ALA A CA 1
ATOM 1737 C C . ALA A 1 219 ? -2.061 -7.023 -13.867 1 94.31 219 ALA A C 1
ATOM 1739 O O . ALA A 1 219 ? -2.951 -6.598 -13.133 1 94.31 219 ALA A O 1
ATOM 1740 N N . GLU A 1 220 ? -2.268 -7.68 -14.914 1 93.06 220 GLU A N 1
ATOM 1741 C CA . GLU A 1 220 ? -3.631 -7.902 -15.391 1 93.06 220 GLU A CA 1
ATOM 1742 C C . GLU A 1 220 ? -4.395 -8.828 -14.445 1 93.06 220 GLU A C 1
ATOM 1744 O O . GLU A 1 220 ? -5.562 -8.586 -14.133 1 93.06 220 GLU A O 1
ATOM 1749 N N . ILE A 1 221 ? -3.764 -9.836 -14.039 1 94.81 221 ILE A N 1
ATOM 1750 C CA . ILE A 1 221 ? -4.391 -10.789 -13.125 1 94.81 221 ILE A CA 1
ATOM 1751 C C . ILE A 1 221 ? -4.793 -10.078 -11.836 1 94.81 221 ILE A C 1
ATOM 1753 O O . ILE A 1 221 ? -5.926 -10.211 -11.367 1 94.81 221 ILE A O 1
ATOM 1757 N N . VAL A 1 222 ? -3.893 -9.32 -11.32 1 94.69 222 VAL A N 1
ATOM 1758 C CA . VAL A 1 222 ? -4.117 -8.625 -10.055 1 94.69 222 VAL A CA 1
ATOM 1759 C C . VAL A 1 222 ? -5.27 -7.637 -10.203 1 94.69 222 VAL A C 1
ATOM 1761 O O . VAL A 1 222 ? -6.152 -7.562 -9.344 1 94.69 222 VAL A O 1
ATOM 1764 N N . GLN A 1 223 ? -5.293 -6.953 -11.273 1 92.44 223 GLN A N 1
ATOM 1765 C CA . GLN A 1 223 ? -6.383 -6.016 -11.531 1 92.44 223 GLN A CA 1
ATOM 1766 C C . GLN A 1 223 ? -7.723 -6.738 -11.609 1 92.44 223 GLN A C 1
ATOM 1768 O O . GLN A 1 223 ? -8.711 -6.289 -11.023 1 92.44 223 GLN A O 1
ATOM 1773 N N . ASN A 1 224 ? -7.703 -7.844 -12.32 1 92.31 224 ASN A N 1
ATOM 1774 C CA . ASN A 1 224 ? -8.93 -8.625 -12.461 1 92.31 224 ASN A CA 1
ATOM 1775 C C . ASN A 1 224 ? -9.422 -9.141 -11.109 1 92.31 224 ASN A C 1
ATOM 1777 O O . ASN A 1 224 ? -10.625 -9.094 -10.828 1 92.31 224 ASN A O 1
ATOM 1781 N N . VAL A 1 225 ? -8.508 -9.578 -10.32 1 92.44 225 VAL A N 1
ATOM 1782 C CA . VAL A 1 225 ? -8.844 -10.125 -9.008 1 92.44 225 VAL A CA 1
ATOM 1783 C C . VAL A 1 225 ? -9.453 -9.039 -8.133 1 92.44 225 VAL A C 1
ATOM 1785 O O . VAL A 1 225 ? -10.445 -9.273 -7.438 1 92.44 225 VAL A O 1
ATOM 1788 N N . MET A 1 226 ? -8.891 -7.852 -8.203 1 90.75 226 MET A N 1
ATOM 1789 C CA . MET A 1 226 ? -9.32 -6.766 -7.32 1 90.75 226 MET A CA 1
ATOM 1790 C C . MET A 1 226 ? -10.625 -6.148 -7.809 1 90.75 226 MET A C 1
ATOM 1792 O O . MET A 1 226 ? -11.406 -5.633 -7.012 1 90.75 226 MET A O 1
ATOM 1796 N N . ASP A 1 227 ? -10.836 -6.18 -9.055 1 86.5 227 ASP A N 1
ATOM 1797 C CA . ASP A 1 227 ? -12.062 -5.629 -9.625 1 86.5 227 ASP A CA 1
ATOM 1798 C C . ASP A 1 227 ? -13.234 -6.594 -9.445 1 86.5 227 ASP A C 1
ATOM 1800 O O . ASP A 1 227 ? -14.391 -6.188 -9.508 1 86.5 227 ASP A O 1
ATOM 1804 N N . ASP A 1 228 ? -12.945 -7.758 -9.484 1 73.12 228 ASP A N 1
ATOM 1805 C CA . ASP A 1 228 ? -14.008 -8.758 -9.453 1 73.12 228 ASP A CA 1
ATOM 1806 C C . ASP A 1 228 ? -14.617 -8.875 -8.062 1 73.12 228 ASP A C 1
ATOM 1808 O O . ASP A 1 228 ? -14.062 -9.539 -7.184 1 73.12 228 ASP A O 1
ATOM 1812 N N . SER A 1 229 ? -15.43 -7.84 -7.68 1 59.28 229 SER A N 1
ATOM 1813 C CA . SER A 1 229 ? -16.188 -7.949 -6.434 1 59.28 229 SER A CA 1
ATOM 1814 C C . SER A 1 229 ? -16.984 -9.25 -6.383 1 59.28 229 SER A C 1
ATOM 1816 O O . SER A 1 229 ? -17.375 -9.703 -5.305 1 59.28 229 SER A O 1
ATOM 1818 N N . ASN A 1 230 ? -17.438 -9.68 -7.59 1 52.81 230 ASN A N 1
ATOM 1819 C CA . ASN A 1 230 ? -18.25 -10.883 -7.676 1 52.81 230 ASN A CA 1
ATOM 1820 C C . ASN A 1 230 ? -17.391 -12.125 -7.895 1 52.81 230 ASN A C 1
ATOM 1822 O O . ASN A 1 230 ? -17.844 -13.086 -8.523 1 52.81 230 ASN A O 1
ATOM 1826 N N . ILE A 1 231 ? -16.109 -11.961 -7.727 1 52.78 231 ILE A N 1
ATOM 1827 C CA . ILE A 1 231 ? -15.469 -13.273 -7.754 1 52.78 231 ILE A CA 1
ATOM 1828 C C . ILE A 1 231 ? -16.359 -14.297 -7.047 1 52.78 231 ILE A C 1
ATOM 1830 O O . ILE A 1 231 ? -16.328 -14.414 -5.82 1 52.78 231 ILE A O 1
ATOM 1834 N N . ASP A 1 232 ? -17.656 -14.039 -7.133 1 48 232 ASP A N 1
ATOM 1835 C CA . ASP A 1 232 ? -18.734 -14.859 -6.594 1 48 232 ASP A CA 1
ATOM 1836 C C . ASP A 1 232 ? -18.484 -16.344 -6.84 1 48 232 ASP A C 1
ATOM 1838 O O . ASP A 1 232 ? -17.766 -16.703 -7.773 1 48 232 ASP A O 1
ATOM 1842 N N . SER A 1 233 ? -18.766 -17.078 -5.812 1 44.56 233 SER A N 1
ATOM 1843 C CA . SER A 1 233 ? -18.891 -18.516 -5.59 1 44.56 233 SER A CA 1
ATOM 1844 C C . SER A 1 233 ? -19.531 -19.219 -6.785 1 44.56 233 SER A C 1
ATOM 1846 O O . SER A 1 233 ? -19.766 -20.422 -6.754 1 44.56 233 SER A O 1
ATOM 1848 N N . GLU A 1 234 ? -19.844 -18.5 -7.762 1 40.31 234 GLU A N 1
ATOM 1849 C CA . GLU A 1 234 ? -20.734 -19.188 -8.688 1 40.31 234 GLU A CA 1
ATOM 1850 C C . GLU A 1 234 ? -20 -20.344 -9.391 1 40.31 234 GLU A C 1
ATOM 1852 O O . GLU A 1 234 ? -20.641 -21.266 -9.898 1 40.31 234 GLU A O 1
ATOM 1857 N N . SER A 1 235 ? -18.766 -20.188 -9.578 1 39.47 235 SER A N 1
ATOM 1858 C CA . SER A 1 235 ? -18.281 -21.172 -10.555 1 39.47 235 SER A CA 1
ATOM 1859 C C . SER A 1 235 ? -18.328 -22.578 -9.984 1 39.47 235 SER A C 1
ATOM 1861 O O . SER A 1 235 ? -17.969 -23.547 -10.664 1 39.47 235 SER A O 1
ATOM 1863 N N . GLU A 1 236 ? -18.453 -22.766 -8.719 1 39.72 236 GLU A N 1
ATOM 1864 C CA . GLU A 1 236 ? -18.375 -24.172 -8.336 1 39.72 236 GLU A CA 1
ATOM 1865 C C . GLU A 1 236 ? -19.594 -24.938 -8.844 1 39.72 236 GLU A C 1
ATOM 1867 O O . GLU A 1 236 ? -19.75 -26.141 -8.57 1 39.72 236 GLU A O 1
ATOM 1872 N N . GLN A 1 237 ? -20.594 -24.312 -9.344 1 35.56 237 GLN A N 1
ATOM 1873 C CA . GLN A 1 237 ? -21.656 -25.281 -9.586 1 35.56 237 GLN A CA 1
ATOM 1874 C C . GLN A 1 237 ? -21.219 -26.344 -10.586 1 35.56 237 GLN A C 1
ATOM 1876 O O . GLN A 1 237 ? -21.703 -27.484 -10.547 1 35.56 237 GLN A O 1
ATOM 1881 N N . GLY A 1 238 ? -20.438 -26.109 -11.711 1 32.34 238 GLY A N 1
ATOM 1882 C CA . GLY A 1 238 ? -20.422 -27.109 -12.766 1 32.34 238 GLY A CA 1
ATOM 1883 C C . GLY A 1 238 ? -19.281 -28.109 -12.617 1 32.34 238 GLY A C 1
ATOM 1884 O O . GLY A 1 238 ? -19.109 -28.984 -13.469 1 32.34 238 GLY A O 1
ATOM 1885 N N . ALA A 1 239 ? -18.188 -27.812 -11.938 1 33.41 239 ALA A N 1
ATOM 1886 C CA . ALA A 1 239 ? -17.156 -28.828 -12.062 1 33.41 239 ALA A CA 1
ATOM 1887 C C . ALA A 1 239 ? -17.438 -30.031 -11.156 1 33.41 239 ALA A C 1
ATOM 1889 O O . ALA A 1 239 ? -16.562 -30.844 -10.906 1 33.41 239 ALA A O 1
ATOM 1890 N N . VAL A 1 240 ? -18.578 -30.203 -10.492 1 28.8 240 VAL A N 1
ATOM 1891 C CA . VAL A 1 240 ? -18.859 -31.562 -10.055 1 28.8 240 VAL A CA 1
ATOM 1892 C C . VAL A 1 240 ? -19.188 -32.438 -11.266 1 28.8 240 VAL A C 1
ATOM 1894 O O . VAL A 1 240 ? -19.922 -32 -12.156 1 28.8 240 VAL A O 1
ATOM 1897 N N . MET B 1 1 ? -5.285 4.043 -12.461 1 41.09 1 MET B N 1
ATOM 1898 C CA . MET B 1 1 ? -3.951 4.035 -11.859 1 41.09 1 MET B CA 1
ATOM 1899 C C . MET B 1 1 ? -3.621 2.66 -11.289 1 41.09 1 MET B C 1
ATOM 1901 O O . MET B 1 1 ? -4.141 2.281 -10.234 1 41.09 1 MET B O 1
ATOM 1905 N N . ALA B 1 2 ? -3.373 1.809 -12.172 1 50.81 2 ALA B N 1
ATOM 1906 C CA . ALA B 1 2 ? -3.113 0.373 -12.094 1 50.81 2 ALA B CA 1
ATOM 1907 C C . ALA B 1 2 ? -2.125 0.053 -10.977 1 50.81 2 ALA B C 1
ATOM 1909 O O . ALA B 1 2 ? -2.27 -0.956 -10.281 1 50.81 2 ALA B O 1
ATOM 1910 N N . ASP B 1 3 ? -1.313 1.137 -10.562 1 74.19 3 ASP B N 1
ATOM 1911 C CA . ASP B 1 3 ? -0.213 0.902 -9.633 1 74.19 3 ASP B CA 1
ATOM 1912 C C . ASP B 1 3 ? -0.715 0.837 -8.188 1 74.19 3 ASP B C 1
ATOM 1914 O O . ASP B 1 3 ? -0.343 -0.066 -7.438 1 74.19 3 ASP B O 1
ATOM 1918 N N . LEU B 1 4 ? -1.914 1.591 -7.977 1 81.75 4 LEU B N 1
ATOM 1919 C CA . LEU B 1 4 ? -2.357 1.602 -6.59 1 81.75 4 LEU B CA 1
ATOM 1920 C C . LEU B 1 4 ? -3.158 0.344 -6.262 1 81.75 4 LEU B C 1
ATOM 1922 O O . LEU B 1 4 ? -3.066 -0.185 -5.152 1 81.75 4 LEU B O 1
ATOM 1926 N N . THR B 1 5 ? -3.844 -0.088 -7.316 1 85.44 5 THR B N 1
ATOM 1927 C CA . THR B 1 5 ? -4.625 -1.307 -7.145 1 85.44 5 THR B CA 1
ATOM 1928 C C . THR B 1 5 ? -3.717 -2.498 -6.859 1 85.44 5 THR B C 1
ATOM 1930 O O . THR B 1 5 ? -4.02 -3.326 -5.996 1 85.44 5 THR B O 1
ATOM 1933 N N . ALA B 1 6 ? -2.678 -2.508 -7.551 1 90.06 6 ALA B N 1
ATOM 1934 C CA . ALA B 1 6 ? -1.739 -3.607 -7.355 1 90.06 6 ALA B CA 1
ATOM 1935 C C . ALA B 1 6 ? -1.134 -3.57 -5.953 1 90.06 6 ALA B C 1
ATOM 1937 O O . ALA B 1 6 ? -1.018 -4.605 -5.293 1 90.06 6 ALA B O 1
ATOM 1938 N N . ILE B 1 7 ? -0.814 -2.379 -5.531 1 90.56 7 ILE B N 1
ATOM 1939 C CA . ILE B 1 7 ? -0.229 -2.252 -4.199 1 90.56 7 ILE B CA 1
ATOM 1940 C C . ILE B 1 7 ? -1.235 -2.713 -3.148 1 90.56 7 ILE B C 1
ATOM 1942 O O . ILE B 1 7 ? -0.886 -3.465 -2.234 1 90.56 7 ILE B O 1
ATOM 1946 N N . ARG B 1 8 ? -2.449 -2.309 -3.311 1 89.06 8 ARG B N 1
ATOM 1947 C CA . ARG B 1 8 ? -3.496 -2.725 -2.383 1 89.06 8 ARG B CA 1
ATOM 1948 C C . ARG B 1 8 ? -3.637 -4.242 -2.361 1 89.06 8 ARG B C 1
ATOM 1950 O O . ARG B 1 8 ? -3.814 -4.84 -1.298 1 89.06 8 ARG B O 1
ATOM 1957 N N . ALA B 1 9 ? -3.543 -4.82 -3.52 1 91.5 9 ALA B N 1
ATOM 1958 C CA . ALA B 1 9 ? -3.652 -6.273 -3.625 1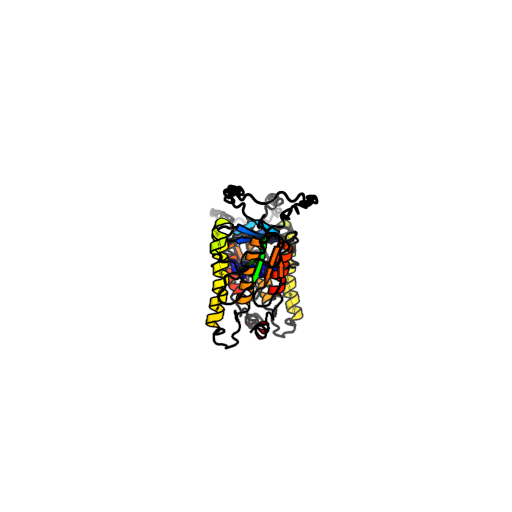 91.5 9 ALA B CA 1
ATOM 1959 C C . ALA B 1 9 ? -2.527 -6.965 -2.861 1 91.5 9 ALA B C 1
ATOM 1961 O O . ALA B 1 9 ? -2.77 -7.918 -2.119 1 91.5 9 ALA B O 1
ATOM 1962 N N . PHE B 1 10 ? -1.354 -6.48 -3.01 1 92.25 10 PHE B N 1
ATOM 1963 C CA . PHE B 1 10 ? -0.189 -7.098 -2.387 1 92.25 10 PHE B CA 1
ATOM 1964 C C . PHE B 1 10 ? -0.217 -6.902 -0.875 1 92.25 10 PHE B C 1
ATOM 1966 O O . PHE B 1 10 ? 0.318 -7.727 -0.128 1 92.25 10 PHE B O 1
ATOM 1973 N N . LEU B 1 11 ? -0.898 -5.879 -0.46 1 89.75 11 LEU B N 1
ATOM 1974 C CA . LEU B 1 11 ? -1.002 -5.621 0.972 1 89.75 11 LEU B CA 1
ATOM 1975 C C . LEU B 1 11 ? -1.985 -6.586 1.627 1 89.75 11 LEU B C 1
ATOM 1977 O O . LEU B 1 11 ? -2.023 -6.699 2.854 1 89.75 11 LEU B O 1
ATOM 1981 N N . LEU B 1 12 ? -2.768 -7.301 0.839 1 88.62 12 LEU B N 1
ATOM 1982 C CA . LEU B 1 12 ? -3.707 -8.281 1.378 1 88.62 12 LEU B CA 1
ATOM 1983 C C . LEU B 1 12 ? -2.988 -9.57 1.765 1 88.62 12 LEU B C 1
ATOM 1985 O O . LEU B 1 12 ? -3.543 -10.398 2.488 1 88.62 12 LEU B O 1
ATOM 1989 N N . LEU B 1 13 ? -1.819 -9.773 1.149 1 89.62 13 LEU B N 1
ATOM 1990 C CA . LEU B 1 13 ? -1.109 -11.031 1.362 1 89.62 13 LEU B CA 1
ATOM 1991 C C . LEU B 1 13 ? -0.75 -11.203 2.834 1 89.62 13 LEU B C 1
ATOM 1993 O O . LEU B 1 13 ? -0.404 -10.242 3.514 1 89.62 13 LEU B O 1
ATOM 1997 N N . PRO B 1 14 ? -0.98 -12.461 3.295 1 70.75 14 PRO B N 1
ATOM 1998 C CA . PRO B 1 14 ? -0.717 -12.688 4.719 1 70.75 14 PRO B CA 1
ATOM 1999 C C . PRO B 1 14 ? 0.746 -12.461 5.09 1 70.75 14 PRO B C 1
ATOM 2001 O O . PRO B 1 14 ? 1.641 -12.711 4.277 1 70.75 14 PRO B O 1
ATOM 2004 N N . ARG B 1 15 ? 0.83 -12.008 6.191 1 63.16 15 ARG B N 1
ATOM 2005 C CA . ARG B 1 15 ? 2.15 -11.719 6.738 1 63.16 15 ARG B CA 1
ATOM 2006 C C . ARG B 1 15 ? 2.953 -12.992 6.945 1 63.16 15 ARG B C 1
ATOM 2008 O O . ARG B 1 15 ? 4.184 -12.953 7.047 1 63.16 15 ARG B O 1
ATOM 2015 N N . SER B 1 16 ? 2.24 -14.07 7.078 1 58.31 16 SER B N 1
ATOM 2016 C CA . SER B 1 16 ? 2.922 -15.336 7.336 1 58.31 16 SER B CA 1
ATOM 2017 C C . SER B 1 16 ? 3.793 -15.742 6.152 1 58.31 16 SER B C 1
ATOM 2019 O O . SER B 1 16 ? 4.617 -16.656 6.27 1 58.31 16 SER B O 1
ATOM 2021 N N . SER B 1 17 ? 3.723 -15.078 5.121 1 65.56 17 SER B N 1
ATOM 2022 C CA . SER B 1 17 ? 4.418 -15.516 3.914 1 65.56 17 SER B CA 1
ATOM 2023 C C . SER B 1 17 ? 5.859 -15.031 3.898 1 65.56 17 SER B C 1
ATOM 2025 O O . SER B 1 17 ? 6.613 -15.328 2.967 1 65.56 17 SER B O 1
ATOM 2027 N N . ASN B 1 18 ? 6.41 -14.578 5.066 1 78.75 18 ASN B N 1
ATOM 2028 C CA . ASN B 1 18 ? 7.785 -14.102 5.172 1 78.75 18 ASN B CA 1
ATOM 2029 C C . ASN B 1 18 ? 8.133 -13.148 4.031 1 78.75 18 ASN B C 1
ATOM 2031 O O . ASN B 1 18 ? 9.219 -13.227 3.459 1 78.75 18 ASN B O 1
ATOM 2035 N N . MET B 1 19 ? 7.164 -12.453 3.613 1 87.94 19 MET B N 1
ATOM 2036 C CA . MET B 1 19 ? 7.391 -11.469 2.564 1 87.94 19 MET B CA 1
ATOM 2037 C C . MET B 1 19 ? 7.871 -10.148 3.154 1 87.94 19 MET B C 1
ATOM 2039 O O . MET B 1 19 ? 7.527 -9.805 4.289 1 87.94 19 MET B O 1
ATOM 2043 N N . THR B 1 20 ? 8.773 -9.469 2.447 1 89.88 20 THR B N 1
ATOM 2044 C CA . THR B 1 20 ? 9.25 -8.156 2.863 1 89.88 20 THR B CA 1
ATOM 2045 C C . THR B 1 20 ? 8.711 -7.07 1.939 1 89.88 20 THR B C 1
ATOM 2047 O O . THR B 1 20 ? 8.727 -7.223 0.716 1 89.88 20 THR B O 1
ATOM 2050 N N . THR B 1 21 ? 8.227 -6.035 2.57 1 91.94 21 THR B N 1
ATOM 2051 C CA . THR B 1 21 ? 7.672 -4.91 1.826 1 91.94 21 THR B CA 1
ATOM 2052 C C . THR B 1 21 ? 8.445 -3.629 2.129 1 91.94 21 THR B C 1
ATOM 2054 O O . THR B 1 21 ? 8.828 -3.387 3.275 1 91.94 21 THR B O 1
ATOM 2057 N N . GLN B 1 22 ? 8.727 -2.865 1.132 1 93.44 22 GLN B N 1
ATOM 2058 C CA . GLN B 1 22 ? 9.281 -1.52 1.253 1 93.44 22 GLN B CA 1
ATOM 2059 C C . GLN B 1 22 ? 8.398 -0.497 0.546 1 93.44 22 GLN B C 1
ATOM 2061 O O . GLN B 1 22 ? 7.934 -0.736 -0.572 1 93.44 22 GLN B O 1
ATOM 2066 N N . PHE B 1 23 ? 8.164 0.566 1.22 1 94.25 23 PHE B N 1
ATOM 2067 C CA . PHE B 1 23 ? 7.297 1.614 0.694 1 94.25 23 PHE B CA 1
ATOM 2068 C C . PHE B 1 23 ? 7.918 2.988 0.903 1 94.25 23 PHE B C 1
ATOM 2070 O O . PHE B 1 23 ? 8.469 3.27 1.968 1 94.25 23 PHE B O 1
ATOM 2077 N N . THR B 1 24 ? 7.93 3.746 -0.102 1 94.69 24 THR B N 1
ATOM 2078 C CA . THR B 1 24 ? 8.406 5.125 -0.007 1 94.69 24 THR B CA 1
ATOM 2079 C C . THR B 1 24 ? 7.391 6.086 -0.616 1 94.69 24 THR B C 1
ATOM 2081 O O . THR B 1 24 ? 6.859 5.836 -1.701 1 94.69 24 THR B O 1
ATOM 2084 N N . LEU B 1 25 ? 7.055 7.113 0.046 1 94.81 25 LEU B N 1
ATOM 2085 C CA . LEU B 1 25 ? 6.211 8.211 -0.422 1 94.81 25 LEU B CA 1
ATOM 2086 C C . LEU B 1 25 ? 6.988 9.523 -0.44 1 94.81 25 LEU B C 1
ATOM 2088 O O . LEU B 1 25 ? 7.566 9.914 0.574 1 94.81 25 LEU B O 1
ATOM 2092 N N . GLU B 1 26 ? 7.023 10.172 -1.523 1 94.5 26 GLU B N 1
ATOM 2093 C CA . GLU B 1 26 ? 7.668 11.477 -1.665 1 94.5 26 GLU B CA 1
ATOM 2094 C C . GLU B 1 26 ? 6.648 12.562 -1.971 1 94.5 26 GLU B C 1
ATOM 2096 O O . GLU B 1 26 ? 5.883 12.453 -2.932 1 94.5 26 GLU B O 1
ATOM 2101 N N . THR B 1 27 ? 6.664 13.562 -1.235 1 94.88 27 THR B N 1
ATOM 2102 C CA . THR B 1 27 ? 5.758 14.688 -1.448 1 94.88 27 THR B CA 1
ATOM 2103 C C . THR B 1 27 ? 6.426 15.766 -2.303 1 94.88 27 THR B C 1
ATOM 2105 O O . THR B 1 27 ? 7.652 15.812 -2.404 1 94.88 27 THR B O 1
ATOM 2108 N N . PRO B 1 28 ? 5.605 16.594 -2.893 1 93 28 PRO B N 1
ATOM 2109 C CA . PRO B 1 28 ? 6.184 17.656 -3.709 1 93 28 PRO B CA 1
ATOM 2110 C C . PRO B 1 28 ? 6.945 18.688 -2.879 1 93 28 PRO B C 1
ATOM 2112 O O . PRO B 1 28 ? 7.77 19.438 -3.414 1 93 28 PRO B O 1
ATOM 2115 N N . TYR B 1 29 ? 6.711 18.781 -1.631 1 94.56 29 TYR B N 1
ATOM 2116 C CA . TYR B 1 29 ? 7.359 19.766 -0.781 1 94.56 29 TYR B CA 1
ATOM 2117 C C . TYR B 1 29 ? 8.547 19.172 -0.04 1 94.56 29 TYR B C 1
ATOM 2119 O O . TYR B 1 29 ? 9.102 19.797 0.864 1 94.56 29 TYR B O 1
ATOM 2127 N N . GLY B 1 30 ? 8.945 17.953 -0.388 1 94.75 30 GLY B N 1
ATOM 2128 C CA . GLY B 1 30 ? 10.258 17.453 -0.014 1 94.75 30 GLY B CA 1
ATOM 2129 C C . GLY B 1 30 ? 10.227 16.547 1.203 1 94.75 30 GLY B C 1
ATOM 2130 O O . GLY B 1 30 ? 11.266 16.266 1.798 1 94.75 30 GLY B O 1
ATOM 2131 N N . LEU B 1 31 ? 9.062 16.125 1.649 1 96.56 31 LEU B N 1
ATOM 2132 C CA . LEU B 1 31 ? 8.977 15.141 2.719 1 96.56 31 LEU B CA 1
ATOM 2133 C C . LEU B 1 31 ? 8.922 13.727 2.15 1 96.56 31 LEU B C 1
ATOM 2135 O O . LEU B 1 31 ? 8.117 13.43 1.271 1 96.56 31 LEU B O 1
ATOM 2139 N N . THR B 1 32 ? 9.789 12.906 2.627 1 96.38 32 THR B N 1
ATOM 2140 C CA . THR B 1 32 ? 9.789 11.5 2.227 1 96.38 32 THR B CA 1
ATOM 2141 C C . THR B 1 32 ? 9.445 10.602 3.408 1 96.38 32 THR B C 1
ATOM 2143 O O . THR B 1 32 ? 10.016 10.734 4.488 1 96.38 32 THR B O 1
ATOM 2146 N N . VAL B 1 33 ? 8.477 9.742 3.186 1 96.19 33 VAL B N 1
ATOM 2147 C CA . VAL B 1 33 ? 8.086 8.734 4.172 1 96.19 33 VAL B CA 1
ATOM 2148 C C . VAL B 1 33 ? 8.578 7.363 3.73 1 96.19 33 VAL B C 1
ATOM 2150 O O . VAL B 1 33 ? 8.359 6.957 2.586 1 96.19 33 VAL B O 1
ATOM 2153 N N . GLU B 1 34 ? 9.25 6.715 4.594 1 95.38 34 GLU B N 1
ATOM 2154 C CA . GLU B 1 34 ? 9.766 5.383 4.289 1 95.38 34 GLU B CA 1
ATOM 2155 C C . GLU B 1 34 ? 9.25 4.352 5.285 1 95.38 34 GLU B C 1
ATOM 2157 O O . GLU B 1 34 ? 9.305 4.57 6.496 1 95.38 34 GLU B O 1
ATOM 2162 N N . LEU B 1 35 ? 8.734 3.258 4.723 1 94.25 35 LEU B N 1
ATOM 2163 C CA . LEU B 1 35 ? 8.25 2.139 5.523 1 94.25 35 LEU B CA 1
ATOM 2164 C C . LEU B 1 35 ? 8.836 0.821 5.027 1 94.25 35 LEU B C 1
ATOM 2166 O O . LEU B 1 35 ? 8.891 0.577 3.818 1 94.25 35 LEU B O 1
ATOM 2170 N N . LYS B 1 36 ? 9.375 0.09 5.902 1 89.94 36 LYS B N 1
ATOM 2171 C CA . LYS B 1 36 ? 9.891 -1.242 5.602 1 89.94 36 LYS B CA 1
ATOM 2172 C C . LYS B 1 36 ? 9.406 -2.262 6.629 1 89.94 36 LYS B C 1
ATOM 2174 O O . LYS B 1 36 ? 9.328 -1.962 7.82 1 89.94 36 LYS B O 1
ATOM 2179 N N . THR B 1 37 ? 9.086 -3.447 6.094 1 86.88 37 THR B N 1
ATOM 2180 C CA . THR B 1 37 ? 8.641 -4.508 6.992 1 86.88 37 THR B CA 1
ATOM 2181 C C . THR B 1 37 ? 9.625 -4.695 8.141 1 86.88 37 THR B C 1
ATOM 2183 O O . THR B 1 37 ? 10.828 -4.832 7.91 1 86.88 37 THR B O 1
ATOM 2186 N N . GLY B 1 38 ? 9.102 -4.664 9.352 1 82.38 38 GLY B N 1
ATOM 2187 C CA . GLY B 1 38 ? 9.922 -4.902 10.531 1 82.38 38 GLY B CA 1
ATOM 2188 C C . GLY B 1 38 ? 10.625 -3.654 11.031 1 82.38 38 GLY B C 1
ATOM 2189 O O . GLY B 1 38 ? 11.305 -3.689 12.062 1 82.38 38 GLY B O 1
ATOM 2190 N N . GLU B 1 39 ? 10.523 -2.518 10.328 1 88.25 39 GLU B N 1
ATOM 2191 C CA . GLU B 1 39 ? 11.172 -1.275 10.734 1 88.25 39 GLU B CA 1
ATOM 2192 C C . GLU B 1 39 ? 10.148 -0.197 11.062 1 88.25 39 GLU B C 1
ATOM 2194 O O . GLU B 1 39 ? 8.984 -0.299 10.672 1 88.25 39 GLU B O 1
ATOM 2199 N N . LYS B 1 40 ? 10.602 0.734 11.828 1 89.94 40 LYS B N 1
ATOM 2200 C CA . LYS B 1 40 ? 9.758 1.884 12.148 1 89.94 40 LYS B CA 1
ATOM 2201 C C . LYS B 1 40 ? 9.664 2.836 10.961 1 89.94 40 LYS B C 1
ATOM 2203 O O . LYS B 1 40 ? 10.547 2.859 10.102 1 89.94 40 LYS B O 1
ATOM 2208 N N . LEU B 1 41 ? 8.523 3.529 10.953 1 94 41 LEU B N 1
ATOM 2209 C CA . LEU B 1 41 ? 8.359 4.59 9.961 1 94 41 LEU B CA 1
ATOM 2210 C C . LEU B 1 41 ? 9.5 5.602 10.055 1 94 41 LEU B C 1
ATOM 2212 O O . LEU B 1 41 ? 9.906 5.977 11.156 1 94 41 LEU B O 1
ATOM 2216 N N . ASN B 1 42 ? 10.055 5.949 8.953 1 94.44 42 ASN B N 1
ATOM 2217 C CA . ASN B 1 42 ? 11.133 6.93 8.898 1 94.44 42 ASN B CA 1
ATOM 2218 C C . ASN B 1 42 ? 10.758 8.125 8.023 1 94.44 42 ASN B C 1
ATOM 2220 O O . ASN B 1 42 ? 10.07 7.965 7.012 1 94.44 42 ASN B O 1
ATOM 2224 N N . LEU B 1 43 ? 11.227 9.266 8.461 1 95.94 43 LEU B N 1
ATOM 2225 C CA . LEU B 1 43 ? 11 10.5 7.715 1 95.94 43 LEU B CA 1
ATOM 2226 C C . LEU B 1 43 ? 12.32 11.141 7.301 1 95.94 43 LEU B C 1
ATOM 2228 O O . LEU B 1 43 ? 13.289 11.117 8.062 1 95.94 43 LEU B O 1
ATOM 2232 N N . ARG B 1 44 ? 12.312 11.703 6.078 1 94.19 44 ARG B N 1
ATOM 2233 C CA . ARG B 1 44 ? 13.461 12.453 5.59 1 94.19 44 ARG B CA 1
ATOM 2234 C C . ARG B 1 44 ? 13.023 13.719 4.867 1 94.19 44 ARG B C 1
ATOM 2236 O O . ARG B 1 44 ? 12.039 13.711 4.121 1 94.19 44 ARG B O 1
ATOM 2243 N N . LEU B 1 45 ? 13.758 14.82 5.105 1 94.06 45 LEU B N 1
ATOM 2244 C CA . LEU B 1 45 ? 13.523 16.062 4.391 1 94.06 45 LEU B CA 1
ATOM 2245 C C . LEU B 1 45 ? 14.531 16.234 3.256 1 94.06 45 LEU B C 1
ATOM 2247 O O . LEU B 1 45 ? 15.719 15.922 3.42 1 94.06 45 LEU B O 1
ATOM 2251 N N . LYS B 1 46 ? 13.992 16.531 2.102 1 87.44 46 LYS B N 1
ATOM 2252 C CA . LYS B 1 46 ? 14.906 16.906 1.028 1 87.44 46 LYS B CA 1
ATOM 2253 C C . LYS B 1 46 ? 15.688 18.172 1.378 1 87.44 46 LYS B C 1
ATOM 2255 O O . LYS B 1 46 ? 15.141 19.094 2 1 87.44 46 LYS B O 1
ATOM 2260 N N . ASP B 1 47 ? 17.047 18.172 1.315 1 65.31 47 ASP B N 1
ATOM 2261 C CA . ASP B 1 47 ? 17.875 19.328 1.623 1 65.31 47 ASP B CA 1
ATOM 2262 C C . ASP B 1 47 ? 17.391 20.562 0.872 1 65.31 47 ASP B C 1
ATOM 2264 O O . ASP B 1 47 ? 17.141 20.5 -0.332 1 65.31 47 ASP B O 1
ATOM 2268 N N . ASN B 1 48 ? 16.594 21.281 1.342 1 51.59 48 ASN B N 1
ATOM 2269 C CA . ASN B 1 48 ? 16.234 22.562 0.749 1 51.59 48 ASN B CA 1
ATOM 2270 C C . ASN B 1 48 ? 17.469 23.438 0.513 1 51.59 48 ASN B C 1
ATOM 2272 O O . ASN B 1 48 ? 18.156 23.812 1.463 1 51.59 48 ASN B O 1
ATOM 2276 N N . PRO B 1 49 ? 18 23.562 -0.661 1 43 49 PRO B N 1
ATOM 2277 C CA . PRO B 1 49 ? 19.125 24.5 -0.834 1 43 49 PRO B CA 1
ATOM 2278 C C . PRO B 1 49 ? 18.812 25.875 -0.258 1 43 49 PRO B C 1
ATOM 2280 O O . PRO B 1 49 ? 19.734 26.625 0.102 1 43 49 PRO B O 1
ATOM 2283 N N . SER B 1 50 ? 17.672 26.484 -0.604 1 38.41 50 SER B N 1
ATOM 2284 C CA . SER B 1 50 ? 17.516 27.922 -0.471 1 38.41 50 SER B CA 1
ATOM 2285 C C . SER B 1 50 ? 17.375 28.328 0.993 1 38.41 50 SER B C 1
ATOM 2287 O O . SER B 1 50 ? 17 29.469 1.295 1 38.41 50 SER B O 1
ATOM 2289 N N . ALA B 1 51 ? 17.359 27.578 1.898 1 38.44 51 ALA B N 1
ATOM 2290 C CA . ALA B 1 51 ? 17.422 28.328 3.154 1 38.44 51 ALA B CA 1
ATOM 2291 C C . ALA B 1 51 ? 18.672 29.203 3.213 1 38.44 51 ALA B C 1
ATOM 2293 O O . ALA B 1 51 ? 19.781 28.688 3.408 1 38.44 51 ALA B O 1
ATOM 2294 N N . THR B 1 52 ? 18.844 30.094 2.318 1 32.94 52 THR B N 1
ATOM 2295 C CA . THR B 1 52 ? 19.766 31.203 2.508 1 32.94 52 THR B CA 1
ATOM 2296 C C . THR B 1 52 ? 19.812 31.641 3.973 1 32.94 52 THR B C 1
ATOM 2298 O O . THR B 1 52 ? 18.766 31.781 4.613 1 32.94 52 THR B O 1
ATOM 2301 N N . LYS B 1 53 ? 20.969 31.609 4.512 1 37.53 53 LYS B N 1
ATOM 2302 C CA . LYS B 1 53 ? 21.422 32.281 5.719 1 37.53 53 LYS B CA 1
ATOM 2303 C C . LYS B 1 53 ? 20.781 33.656 5.867 1 37.53 53 LYS B C 1
ATOM 2305 O O . LYS B 1 53 ? 21.281 34.656 5.336 1 37.53 53 LYS B O 1
ATOM 2310 N N . SER B 1 54 ? 19.484 33.812 5.531 1 28 54 SER B N 1
ATOM 2311 C CA . SER B 1 54 ? 19.156 35.188 5.898 1 28 54 SER B CA 1
ATOM 2312 C C . SER B 1 54 ? 19.625 35.5 7.312 1 28 54 SER B C 1
ATOM 2314 O O . SER B 1 54 ? 19.109 34.969 8.289 1 28 54 SER B O 1
ATOM 2316 N N . GLN B 1 55 ? 20.891 35.562 7.438 1 29.39 55 GLN B N 1
ATOM 2317 C CA . GLN B 1 55 ? 21.484 36.312 8.531 1 29.39 55 GLN B CA 1
ATOM 2318 C C . GLN B 1 55 ? 20.625 37.531 8.867 1 29.39 55 GLN B C 1
ATOM 2320 O O . GLN B 1 55 ? 20.594 38.5 8.109 1 29.39 55 GLN B O 1
ATOM 2325 N N . TYR B 1 56 ? 19.438 37.344 9.25 1 27.19 56 TYR B N 1
ATOM 2326 C CA . TYR B 1 56 ? 18.859 38.531 9.891 1 27.19 56 TYR B CA 1
ATOM 2327 C C . TYR B 1 56 ? 19.875 39.25 10.766 1 27.19 56 TYR B C 1
ATOM 2329 O O . TYR B 1 56 ? 20.312 38.688 11.789 1 27.19 56 TYR B O 1
ATOM 2337 N N . ALA B 1 57 ? 20.859 39.812 10.062 1 27.92 57 ALA B N 1
ATOM 2338 C CA . ALA B 1 57 ? 21.578 40.812 10.82 1 27.92 57 ALA B CA 1
ATOM 2339 C C . ALA B 1 57 ? 20.625 41.688 11.625 1 27.92 57 ALA B C 1
ATOM 2341 O O . ALA B 1 57 ? 19.625 42.188 11.094 1 27.92 57 ALA B O 1
ATOM 2342 N N . PRO B 1 58 ? 20.406 41.375 12.836 1 28.47 58 PRO B N 1
ATOM 2343 C CA . PRO B 1 58 ? 19.656 42.344 13.633 1 28.47 58 PRO B CA 1
ATOM 2344 C C . PRO B 1 58 ? 19.922 43.781 13.211 1 28.47 58 PRO B C 1
ATOM 2346 O O . PRO B 1 58 ? 21.078 44.188 13.109 1 28.47 58 PRO B O 1
ATOM 2349 N N . ASP B 1 59 ? 19.266 44.156 12.125 1 26.11 59 ASP B N 1
ATOM 2350 C CA . ASP B 1 59 ? 19.422 45.594 11.836 1 26.11 59 ASP B CA 1
ATOM 2351 C C . ASP B 1 59 ? 19.578 46.406 13.117 1 26.11 59 ASP B C 1
ATOM 2353 O O . ASP B 1 59 ? 18.703 46.344 13.992 1 26.11 59 ASP B O 1
ATOM 2357 N N . SER B 1 60 ? 20.781 46.469 13.539 1 26.72 60 SER B N 1
ATOM 2358 C CA . SER B 1 60 ? 21.109 47.438 14.555 1 26.72 60 SER B CA 1
ATOM 2359 C C . SER B 1 60 ? 20.344 48.75 14.328 1 26.72 60 SER B C 1
ATOM 2361 O O . SER B 1 60 ? 20.547 49.438 13.32 1 26.72 60 SER B O 1
ATOM 2363 N N . ALA B 1 61 ? 18.969 48.656 14.539 1 25.03 61 ALA B N 1
ATOM 2364 C CA . ALA B 1 61 ? 18.25 49.938 14.531 1 25.03 61 ALA B CA 1
ATOM 2365 C C . ALA B 1 61 ? 19.141 51.062 15.023 1 25.03 61 ALA B C 1
ATOM 2367 O O . ALA B 1 61 ? 19.797 50.938 16.062 1 25.03 61 ALA B O 1
ATOM 2368 N N . PRO B 1 62 ? 19.656 51.812 14.102 1 24.89 62 PRO B N 1
ATOM 2369 C CA . PRO B 1 62 ? 20.484 52.938 14.523 1 24.89 62 PRO B CA 1
ATOM 2370 C C . PRO B 1 62 ? 19.875 53.688 15.711 1 24.89 62 PRO B C 1
ATOM 2372 O O . PRO B 1 62 ? 18.656 53.781 15.836 1 24.89 62 PRO B O 1
ATOM 2375 N N . ASN B 1 63 ? 20.5 53.469 16.891 1 24.55 63 ASN B N 1
ATOM 2376 C CA . ASN B 1 63 ? 20.219 54.219 18.109 1 24.55 63 ASN B CA 1
ATOM 2377 C C . ASN B 1 63 ? 19.922 55.688 17.797 1 24.55 63 ASN B C 1
ATOM 2379 O O . ASN B 1 63 ? 20.812 56.438 17.453 1 24.55 63 ASN B O 1
ATOM 2383 N N . ILE B 1 64 ? 18.922 55.781 16.859 1 24.95 64 ILE B N 1
ATOM 2384 C CA . ILE B 1 64 ? 18.609 57.219 16.656 1 24.95 64 ILE B CA 1
ATOM 2385 C C . ILE B 1 64 ? 18.594 57.938 17.984 1 24.95 64 ILE B C 1
ATOM 2387 O O . ILE B 1 64 ? 17.812 57.625 18.875 1 24.95 64 ILE B O 1
ATOM 2391 N N . GLN B 1 65 ? 19.859 58.281 18.312 1 23 65 GLN B N 1
ATOM 2392 C CA . GLN B 1 65 ? 20.156 59.125 19.469 1 23 65 GLN B CA 1
ATOM 2393 C C . GLN B 1 65 ? 19.172 60.281 19.578 1 23 65 GLN B C 1
ATOM 2395 O O . GLN B 1 65 ? 19.109 61.125 18.672 1 23 65 GLN B O 1
ATOM 2400 N N . PRO B 1 66 ? 17.875 59.906 19.969 1 24.5 66 PRO B N 1
ATOM 2401 C CA . PRO B 1 66 ? 17 61.062 20.125 1 24.5 66 PRO B CA 1
ATOM 2402 C C . PRO B 1 66 ? 17.75 62.281 20.672 1 24.5 66 PRO B C 1
ATOM 2404 O O . PRO B 1 66 ? 18.719 62.125 21.438 1 24.5 66 PRO B O 1
ATOM 2407 N N . GLY B 1 67 ? 17.844 63.219 19.781 1 21.98 67 GLY B N 1
ATOM 2408 C CA . GLY B 1 67 ? 18.5 64.5 20.109 1 21.98 67 GLY B CA 1
ATOM 2409 C C . GLY B 1 67 ? 18.156 65 21.5 1 21.98 67 GLY B C 1
ATOM 2410 O O . GLY B 1 67 ? 17 64.938 21.922 1 21.98 67 GLY B O 1
ATOM 2411 N N . ARG B 1 68 ? 19.141 64.75 22.438 1 25.42 68 ARG B N 1
ATOM 2412 C CA . ARG B 1 68 ? 19.156 65.062 23.844 1 25.42 68 ARG B CA 1
ATOM 2413 C C . ARG B 1 68 ? 18.703 66.5 24.062 1 25.42 68 ARG B C 1
ATOM 2415 O O . ARG B 1 68 ? 19.391 67.438 23.656 1 25.42 68 ARG B O 1
ATOM 2422 N N . GLN B 1 69 ? 17.344 66.75 23.703 1 22.69 69 GLN B N 1
ATOM 2423 C CA . GLN B 1 69 ? 17.047 68.125 24.031 1 22.69 69 GLN B CA 1
ATOM 2424 C C . GLN B 1 69 ? 17.641 68.5 25.391 1 22.69 69 GLN B C 1
ATOM 2426 O O . GLN B 1 69 ? 17.734 67.625 26.281 1 22.69 69 GLN B O 1
ATOM 2431 N N . PRO B 1 70 ? 18.234 69.625 25.516 1 24.73 70 PRO B N 1
ATOM 2432 C CA . PRO B 1 70 ? 19.094 70.188 26.562 1 24.73 70 PRO B CA 1
ATOM 2433 C C . PRO B 1 70 ? 18.406 70.25 27.922 1 24.73 70 PRO B C 1
ATOM 2435 O O . PRO B 1 70 ? 18.969 70.812 28.875 1 24.73 70 PRO B O 1
ATOM 2438 N N . THR B 1 71 ? 17.328 69.438 28.062 1 21.86 71 THR B N 1
ATOM 2439 C CA . THR B 1 71 ? 16.625 70.188 29.141 1 21.86 71 THR B CA 1
ATOM 2440 C C . THR B 1 71 ? 17.484 70.25 30.391 1 21.86 71 THR B C 1
ATOM 2442 O O . THR B 1 71 ? 18.172 69.25 30.734 1 21.86 71 THR B O 1
ATOM 2445 N N . ARG B 1 72 ? 17.516 71.438 31.094 1 21.72 72 ARG B N 1
ATOM 2446 C CA . ARG B 1 72 ? 18.344 72.062 32.125 1 21.72 72 ARG B CA 1
ATOM 2447 C C . ARG B 1 72 ? 18.266 71.312 33.438 1 21.72 72 ARG B C 1
ATOM 2449 O O . ARG B 1 72 ? 19.172 71.375 34.25 1 21.72 72 ARG B O 1
ATOM 2456 N N . SER B 1 73 ? 17.125 70.5 33.625 1 22.53 73 SER B N 1
ATOM 2457 C CA . SER B 1 73 ? 16.75 70.812 35 1 22.53 73 SER B CA 1
ATOM 2458 C C . SER B 1 73 ? 17.75 70.312 36 1 22.53 73 SER B C 1
ATOM 2460 O O . SER B 1 73 ? 18.531 69.375 35.688 1 22.53 73 SER B O 1
ATOM 2462 N N . PRO B 1 74 ? 17.188 70.375 37.406 1 24.78 74 PRO B N 1
ATOM 2463 C CA . PRO B 1 74 ? 17.797 70.5 38.75 1 24.78 74 PRO B CA 1
ATOM 2464 C C . PRO B 1 74 ? 18.531 69.25 39.188 1 24.78 74 PRO B C 1
ATOM 2466 O O . PRO B 1 74 ? 18.25 68.188 38.688 1 24.78 74 PRO B O 1
ATOM 2469 N N . GLU B 1 75 ? 19.656 69.375 39.875 1 23.34 75 GLU B N 1
ATOM 2470 C CA . GLU B 1 75 ? 20.812 68.562 40.25 1 23.34 75 GLU B CA 1
ATOM 2471 C C . GLU B 1 75 ? 20.422 67.438 41.219 1 23.34 75 GLU B C 1
ATOM 2473 O O . GLU B 1 75 ?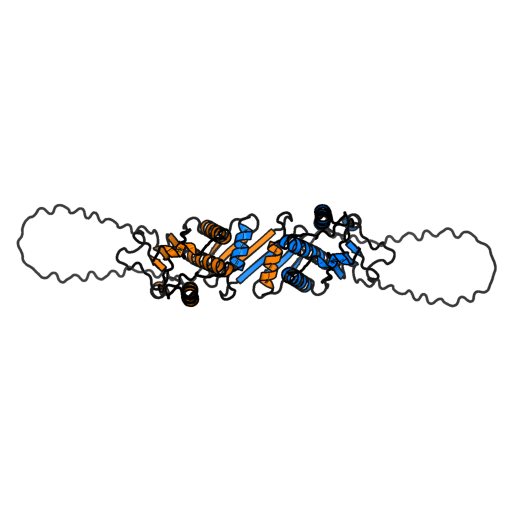 21.297 66.75 41.75 1 23.34 75 GLU B O 1
ATOM 2478 N N . SER B 1 76 ? 19.125 67.188 41.438 1 22.77 76 SER B N 1
ATOM 2479 C CA . SER B 1 76 ? 18.969 66.438 42.719 1 22.77 76 SER B CA 1
ATOM 2480 C C . SER B 1 76 ? 19.812 65.188 42.719 1 22.77 76 SER B C 1
ATOM 2482 O O . SER B 1 76 ? 20.016 64.562 41.688 1 22.77 76 SER B O 1
ATOM 2484 N N . HIS B 1 77 ? 20.578 65.062 43.781 1 24.2 77 HIS B N 1
ATOM 2485 C CA . HIS B 1 77 ? 21.641 64.125 44.125 1 24.2 77 HIS B CA 1
ATOM 2486 C C . HIS B 1 77 ? 21.109 62.719 44.188 1 24.2 77 HIS B C 1
ATOM 2488 O O . HIS B 1 77 ? 21.781 61.812 44.688 1 24.2 77 HIS B O 1
ATOM 2494 N N . LEU B 1 78 ? 19.875 62.5 43.688 1 23.33 78 LEU B N 1
ATOM 2495 C CA . LEU B 1 78 ? 19.359 61.25 44.219 1 23.33 78 LEU B CA 1
ATOM 2496 C C . LEU B 1 78 ? 20.328 60.094 43.906 1 23.33 78 LEU B C 1
ATOM 2498 O O . LEU B 1 78 ? 20.969 60.094 42.844 1 23.33 78 LEU B O 1
ATOM 2502 N N . GLU B 1 79 ? 20.781 59.5 45 1 26.3 79 GLU B N 1
ATOM 2503 C CA . GLU B 1 79 ? 21.625 58.312 45.094 1 26.3 79 GLU B CA 1
ATOM 2504 C C . GLU B 1 79 ? 21.172 57.219 44.156 1 26.3 79 GLU B C 1
ATOM 2506 O O . GLU B 1 79 ? 20 56.812 44.156 1 26.3 79 GLU B O 1
ATOM 2511 N N . SER B 1 80 ? 21.719 57.219 42.969 1 23.94 80 SER B N 1
ATOM 2512 C CA . SER B 1 80 ? 21.375 56.312 41.875 1 23.94 80 SER B CA 1
ATOM 2513 C C . SER B 1 80 ? 21.5 54.844 42.344 1 23.94 80 SER B C 1
ATOM 2515 O O . SER B 1 80 ? 22.562 54.406 42.75 1 23.94 80 SER B O 1
ATOM 2517 N N . THR B 1 81 ? 20.438 54.438 43.125 1 25.56 81 THR B N 1
ATOM 2518 C CA . THR B 1 81 ? 20.469 53 43.375 1 25.56 81 THR B CA 1
ATOM 2519 C C . THR B 1 81 ? 20.797 52.219 42.125 1 25.56 81 THR B C 1
ATOM 2521 O O . THR B 1 81 ? 20.266 52.5 41.031 1 25.56 81 THR B O 1
ATOM 2524 N N . PRO B 1 82 ? 21.984 51.594 42.094 1 26.58 82 PRO B N 1
ATOM 2525 C CA . PRO B 1 82 ? 22.422 50.812 40.938 1 26.58 82 PRO B CA 1
ATOM 2526 C C . PRO B 1 82 ? 21.328 49.906 40.406 1 26.58 82 PRO B C 1
ATOM 2528 O O . PRO B 1 82 ? 20.656 49.219 41.156 1 26.58 82 PRO B O 1
ATOM 2531 N N . THR B 1 83 ? 20.422 50.531 39.562 1 26.42 83 THR B N 1
ATOM 2532 C CA . THR B 1 83 ? 19.469 49.656 38.906 1 26.42 83 THR B CA 1
ATOM 2533 C C . THR B 1 83 ? 20.188 48.469 38.25 1 26.42 83 THR B C 1
ATOM 2535 O O . THR B 1 83 ? 21.125 48.656 37.469 1 26.42 83 THR B O 1
ATOM 2538 N N . VAL B 1 84 ? 20.422 47.469 39.094 1 26.2 84 VAL B N 1
ATOM 2539 C CA . VAL B 1 84 ? 20.875 46.188 38.531 1 26.2 84 VAL B CA 1
ATOM 2540 C C . VAL B 1 84 ? 20.109 45.906 37.219 1 26.2 84 VAL B C 1
ATOM 2542 O O . VAL B 1 84 ? 18.891 45.844 37.219 1 26.2 84 VAL B O 1
ATOM 2545 N N . ASP B 1 85 ? 20.641 46.5 36.219 1 28.64 85 ASP B N 1
ATOM 2546 C CA . ASP B 1 85 ? 20.188 46.094 34.875 1 28.64 85 ASP B CA 1
ATOM 2547 C C . ASP B 1 85 ? 20.109 44.594 34.75 1 28.64 85 ASP B C 1
ATOM 2549 O O . ASP B 1 85 ? 21.125 43.906 34.75 1 28.64 85 ASP B O 1
ATOM 2553 N N . THR B 1 86 ? 19.344 44 35.656 1 30.88 86 THR B N 1
ATOM 2554 C CA . THR B 1 86 ? 19.141 42.594 35.312 1 30.88 86 THR B CA 1
ATOM 2555 C C . THR B 1 86 ? 18.781 42.438 33.844 1 30.88 86 THR B C 1
ATOM 2557 O O . THR B 1 86 ? 17.656 42.75 33.438 1 30.88 86 THR B O 1
ATOM 2560 N N . GLY B 1 87 ? 19.672 42.969 33.031 1 30.47 87 GLY B N 1
ATOM 2561 C CA . GLY B 1 87 ? 19.5 42.531 31.656 1 30.47 87 GLY B CA 1
ATOM 2562 C C . GLY B 1 87 ? 18.984 41.094 31.531 1 30.47 87 GLY B C 1
ATOM 2563 O O . GLY B 1 87 ? 19.688 40.156 31.922 1 30.47 87 GLY B O 1
ATOM 2564 N N . SER B 1 88 ? 17.75 40.969 32.062 1 31.53 88 SER B N 1
ATOM 2565 C CA . SER B 1 88 ? 17.203 39.656 31.656 1 31.53 88 SER B CA 1
ATOM 2566 C C . SER B 1 88 ? 17.656 39.281 30.25 1 31.53 88 SER B C 1
ATOM 2568 O O . SER B 1 88 ? 17.406 40 29.297 1 31.53 88 SER B O 1
ATOM 2570 N N . ASP B 1 89 ? 18.906 38.969 30.188 1 33.59 89 ASP B N 1
ATOM 2571 C CA . ASP B 1 89 ? 19.234 38.156 29 1 33.59 89 ASP B CA 1
ATOM 2572 C C . ASP B 1 89 ? 18.031 37.375 28.5 1 33.59 89 ASP B C 1
ATOM 2574 O O . ASP B 1 89 ? 17.609 36.406 29.141 1 33.59 89 ASP B O 1
ATOM 2578 N N . HIS B 1 90 ? 16.969 38.062 28.141 1 34.19 90 HIS B N 1
ATOM 2579 C CA . HIS B 1 90 ? 16.094 37.281 27.266 1 34.19 90 HIS B CA 1
ATOM 2580 C C . HIS B 1 90 ? 16.875 36.281 26.453 1 34.19 90 HIS B C 1
ATOM 2582 O O . HIS B 1 90 ? 17.484 36.625 25.438 1 34.19 90 HIS B O 1
ATOM 2588 N N . GLN B 1 91 ? 17.844 35.656 27.078 1 35.06 91 GLN B N 1
ATOM 2589 C CA . GLN B 1 91 ? 18.266 34.438 26.359 1 35.06 91 GLN B CA 1
ATOM 2590 C C . GLN B 1 91 ? 17.156 33.938 25.453 1 35.06 91 GLN B C 1
ATOM 2592 O O . GLN B 1 91 ? 16.109 33.5 25.922 1 35.06 91 GLN B O 1
ATOM 2597 N N . SER B 1 92 ? 16.734 34.688 24.453 1 40 92 SER B N 1
ATOM 2598 C CA . SER B 1 92 ? 15.898 34.25 23.359 1 40 92 SER B CA 1
ATOM 2599 C C . SER B 1 92 ? 15.93 32.719 23.234 1 40 92 SER B C 1
ATOM 2601 O O . SER B 1 92 ? 16.953 32.125 22.891 1 40 92 SER B O 1
ATOM 2603 N N . SER B 1 93 ? 15.664 31.969 24.188 1 46.72 93 SER B N 1
ATOM 2604 C CA . SER B 1 93 ? 15.5 30.516 24.25 1 46.72 93 SER B CA 1
ATOM 2605 C C . SER B 1 93 ? 15.125 29.953 22.875 1 46.72 93 SER B C 1
ATOM 2607 O O . SER B 1 93 ? 14.18 30.422 22.25 1 46.72 93 SER B O 1
ATOM 2609 N N . ASN B 1 94 ? 16.094 29.688 22.016 1 60.38 94 ASN B N 1
ATOM 2610 C CA . ASN B 1 94 ? 16.109 29.141 20.656 1 60.38 94 ASN B CA 1
ATOM 2611 C C . ASN B 1 94 ? 15.055 28.062 20.453 1 60.38 94 ASN B C 1
ATOM 2613 O O . ASN B 1 94 ? 15.367 26.969 20 1 60.38 94 ASN B O 1
ATOM 2617 N N . THR B 1 95 ? 14.156 27.953 21.125 1 79.12 95 THR B N 1
ATOM 2618 C CA . THR B 1 95 ? 13.148 26.906 21.188 1 79.12 95 THR B CA 1
ATOM 2619 C C . THR B 1 95 ? 12.398 26.812 19.859 1 79.12 95 THR B C 1
ATOM 2621 O O . THR B 1 95 ? 11.828 25.766 19.531 1 79.12 95 THR B O 1
ATOM 2624 N N . GLY B 1 96 ? 12.781 27.641 18.812 1 89.69 96 GLY B N 1
ATOM 2625 C CA . GLY B 1 96 ? 12.125 27.641 17.516 1 89.69 96 GLY B CA 1
ATOM 2626 C C . GLY B 1 96 ? 10.664 28.062 17.594 1 89.69 96 GLY B C 1
ATOM 2627 O O . GLY B 1 96 ? 10.141 28.312 18.688 1 89.69 96 GLY B O 1
ATOM 2628 N N . TYR B 1 97 ? 9.984 28.188 16.594 1 93.56 97 TYR B N 1
ATOM 2629 C CA . TYR B 1 97 ? 8.586 28.609 16.516 1 93.56 97 TYR B CA 1
ATOM 2630 C C . TYR B 1 97 ? 7.656 27.5 16.984 1 93.56 97 TYR B C 1
ATOM 2632 O O . TYR B 1 97 ? 7.914 26.328 16.734 1 93.56 97 TYR B O 1
ATOM 2640 N N . GLY B 1 98 ? 6.684 27.891 17.734 1 94.38 98 GLY B N 1
ATOM 2641 C CA . GLY B 1 98 ? 5.547 27.016 18 1 94.38 98 GLY B CA 1
ATOM 2642 C C . GLY B 1 98 ? 4.363 27.281 17.094 1 94.38 98 GLY B C 1
ATOM 2643 O O . GLY B 1 98 ? 3.848 28.406 17.047 1 94.38 98 GLY B O 1
ATOM 2644 N N . TYR B 1 99 ? 3.979 26.297 16.328 1 95.75 99 TYR B N 1
ATOM 2645 C CA . TYR B 1 99 ? 2.869 26.438 15.391 1 95.75 99 TYR B CA 1
ATOM 2646 C C . TYR B 1 99 ? 1.677 25.594 15.812 1 95.75 99 TYR B C 1
ATOM 2648 O O . TYR B 1 99 ? 1.843 24.562 16.469 1 95.75 99 TYR B O 1
ATOM 2656 N N . ALA B 1 100 ? 0.494 26.094 15.492 1 95.56 100 ALA B N 1
ATOM 2657 C CA . ALA B 1 100 ? -0.743 25.312 15.602 1 95.56 100 ALA B CA 1
ATOM 2658 C C . ALA B 1 100 ? -1.489 25.281 14.273 1 95.56 100 ALA B C 1
ATOM 2660 O O . ALA B 1 100 ? -1.724 26.328 13.664 1 95.56 100 ALA B O 1
ATOM 2661 N N . ILE B 1 101 ? -1.727 24.078 13.812 1 96.56 101 ILE B N 1
ATOM 2662 C CA . ILE B 1 101 ? -2.611 23.906 12.672 1 96.56 101 ILE B CA 1
ATOM 2663 C C . ILE B 1 101 ? -4.035 23.625 13.156 1 96.56 101 ILE B C 1
ATOM 2665 O O . ILE B 1 101 ? -4.34 22.531 13.617 1 96.56 101 ILE B O 1
ATOM 2669 N N . PHE B 1 102 ? -4.832 24.625 13.102 1 91.75 102 PHE B N 1
ATOM 2670 C CA . PHE B 1 102 ? -6.211 24.609 13.578 1 91.75 102 PHE B CA 1
ATOM 2671 C C . PHE B 1 102 ? -7.168 25.062 12.492 1 91.75 102 PHE B C 1
ATOM 2673 O O . PHE B 1 102 ? -7.086 26.203 12.023 1 91.75 102 PHE B O 1
ATOM 2680 N N . THR B 1 103 ? -8 24.109 12.078 1 85.81 103 THR B N 1
ATOM 2681 C CA . THR B 1 103 ? -8.852 24.375 10.922 1 85.81 103 THR B CA 1
ATOM 2682 C C . THR B 1 103 ? -10.141 25.078 11.344 1 85.81 103 THR B C 1
ATOM 2684 O O . THR B 1 103 ? -10.883 24.547 12.18 1 85.81 103 THR B O 1
ATOM 2687 N N . ASP B 1 104 ? -10.195 26.328 11.07 1 77.38 104 ASP B N 1
ATOM 2688 C CA . ASP B 1 104 ? -11.398 27.141 11.242 1 77.38 104 ASP B CA 1
ATOM 2689 C C . ASP B 1 104 ? -11.867 27.703 9.898 1 77.38 104 ASP B C 1
ATOM 2691 O O . ASP B 1 104 ? -11.062 27.938 9 1 77.38 104 ASP B O 1
ATOM 2695 N N . TRP B 1 105 ? -13.164 27.734 9.797 1 75.44 105 TRP B N 1
ATOM 2696 C CA . TRP B 1 105 ? -13.742 28.172 8.531 1 75.44 105 TRP B CA 1
ATOM 2697 C C . TRP B 1 105 ? -13.18 29.516 8.102 1 75.44 105 TRP B C 1
ATOM 2699 O O . TRP B 1 105 ? -13.016 30.422 8.922 1 75.44 105 TRP B O 1
ATOM 2709 N N . GLU B 1 106 ? -12.672 29.594 6.875 1 78.88 106 GLU B N 1
ATOM 2710 C CA . GLU B 1 106 ? -12.242 30.781 6.152 1 78.88 106 GLU B CA 1
ATOM 2711 C C . GLU B 1 106 ? -10.969 31.359 6.758 1 78.88 106 GLU B C 1
ATOM 2713 O O . GLU B 1 106 ? -10.797 32.594 6.809 1 78.88 106 GLU B O 1
ATOM 2718 N N . THR B 1 107 ? -10.164 30.625 7.441 1 85.94 107 THR B N 1
ATOM 2719 C CA . THR B 1 107 ? -8.844 31.031 7.902 1 85.94 107 THR B CA 1
ATOM 2720 C C . THR B 1 107 ? -7.75 30.25 7.172 1 85.94 107 THR B C 1
ATOM 2722 O O . THR B 1 107 ? -8.047 29.344 6.383 1 85.94 107 THR B O 1
ATOM 2725 N N . SER B 1 108 ? -6.512 30.734 7.363 1 92.56 108 SER B N 1
ATOM 2726 C CA . SER B 1 108 ? -5.391 30.016 6.758 1 92.56 108 SER B CA 1
ATOM 2727 C C . SER B 1 108 ? -5.152 28.672 7.434 1 92.56 108 SER B C 1
ATOM 2729 O O . SER B 1 108 ? -4.445 27.828 6.895 1 92.56 108 SER B O 1
ATOM 2731 N N . GLY B 1 109 ? -5.719 28.484 8.656 1 94.25 109 GLY B N 1
ATOM 2732 C CA . GLY B 1 109 ? -5.562 27.25 9.391 1 94.25 109 GLY B CA 1
ATOM 2733 C C . GLY B 1 109 ? -4.234 27.141 10.117 1 94.25 109 GLY B C 1
ATOM 2734 O O . GLY B 1 109 ? -3.979 26.172 10.828 1 94.25 109 GLY B O 1
ATOM 2735 N N . LEU B 1 110 ? -3.385 28.156 9.984 1 96.62 110 LEU B N 1
ATOM 2736 C CA . LEU B 1 110 ? -2.068 28.156 10.609 1 96.62 110 LEU B CA 1
ATOM 2737 C C . LEU B 1 110 ? -1.965 29.281 11.641 1 96.62 110 LEU B C 1
ATOM 2739 O O . LEU B 1 110 ? -2.363 30.422 11.367 1 96.62 110 LEU B O 1
ATOM 2743 N N . TRP B 1 111 ? -1.448 28.922 12.789 1 95.06 111 TRP B N 1
ATOM 2744 C CA . TRP B 1 111 ? -1.365 29.859 13.906 1 95.06 111 TRP B CA 1
ATOM 2745 C C . TRP B 1 111 ? -0.037 29.703 14.641 1 95.06 111 TRP B C 1
ATOM 2747 O O . TRP B 1 111 ? 0.544 28.625 14.68 1 95.06 111 TRP B O 1
ATOM 2757 N N . TYR B 1 112 ? 0.43 30.828 15.211 1 94.88 112 TYR B N 1
ATOM 2758 C CA . TYR B 1 112 ? 1.449 30.719 16.25 1 94.88 112 TYR B CA 1
ATOM 2759 C C . TYR B 1 112 ? 0.839 30.266 17.562 1 94.88 112 TYR B C 1
ATOM 2761 O O . TYR B 1 112 ? -0.226 30.734 17.969 1 94.88 112 TYR B O 1
ATOM 2769 N N . MET B 1 113 ? 1.439 29.281 18.109 1 92.5 113 MET B N 1
ATOM 2770 C CA . MET B 1 113 ? 0.966 28.875 19.438 1 92.5 113 MET B CA 1
ATOM 2771 C C . MET B 1 113 ? 1.082 30.016 20.438 1 92.5 113 MET B C 1
ATOM 2773 O O . MET B 1 113 ? 2.158 30.578 20.609 1 92.5 113 MET B O 1
ATOM 2777 N N . PRO B 1 114 ? -0.033 30.188 21.094 1 88.06 114 PRO B N 1
ATOM 2778 C CA . PRO B 1 114 ? 0.044 31.25 22.094 1 88.06 114 PRO B CA 1
ATOM 2779 C C . PRO B 1 114 ? 0.967 30.906 23.25 1 88.06 114 PRO B C 1
ATOM 2781 O O . PRO B 1 114 ? 1.023 29.75 23.672 1 88.06 114 PRO B O 1
ATOM 2784 N N . ASN B 1 115 ? 1.767 31.828 23.719 1 85.75 115 ASN B N 1
ATOM 2785 C CA . ASN B 1 115 ? 2.605 31.703 24.906 1 85.75 115 ASN B CA 1
ATOM 2786 C C . ASN B 1 115 ? 3.783 30.766 24.656 1 85.75 115 ASN B C 1
ATOM 2788 O O . ASN B 1 115 ? 4.367 30.234 25.609 1 85.75 115 ASN B O 1
ATOM 2792 N N . TRP B 1 116 ? 3.947 30.328 23.453 1 90.06 116 TRP B N 1
ATOM 2793 C CA . TRP B 1 116 ? 5.168 29.594 23.141 1 90.06 116 TRP B CA 1
ATOM 2794 C C . TRP B 1 116 ? 6.387 30.5 23.203 1 90.06 116 TRP B C 1
ATOM 2796 O O . TRP B 1 116 ? 6.398 31.562 22.578 1 90.06 116 TRP B O 1
ATOM 2806 N N . PRO B 1 117 ? 7.316 30.109 23.953 1 88.81 117 PRO B N 1
ATOM 2807 C CA . PRO B 1 117 ? 8.453 31 24.219 1 88.81 117 PRO B CA 1
ATOM 2808 C C . PRO B 1 117 ? 9.156 31.438 22.938 1 88.81 117 PRO B C 1
ATOM 2810 O O . PRO B 1 117 ? 9.734 32.531 22.891 1 88.81 117 PRO B O 1
ATOM 2813 N N . GLY B 1 118 ? 9.141 30.609 21.938 1 88.62 118 GLY B N 1
ATOM 2814 C CA . GLY B 1 118 ? 9.844 30.922 20.719 1 88.62 118 GLY B CA 1
ATOM 2815 C C . GLY B 1 118 ? 9.086 31.891 19.812 1 88.62 118 GLY B C 1
ATOM 2816 O O . GLY B 1 118 ? 9.633 32.375 18.828 1 88.62 118 GLY B O 1
ATOM 2817 N N . ASN B 1 119 ? 7.887 32.125 20.188 1 91.62 119 ASN B N 1
ATOM 2818 C CA . ASN B 1 119 ? 7.07 33.031 19.406 1 91.62 119 ASN B CA 1
ATOM 2819 C C . ASN B 1 119 ? 7.082 34.438 20 1 91.62 119 ASN B C 1
ATOM 2821 O O . ASN B 1 119 ? 7.152 34.625 21.219 1 91.62 119 ASN B O 1
ATOM 2825 N N . ASP B 1 120 ? 7.074 35.469 19.141 1 85.88 120 ASP B N 1
ATOM 2826 C CA . ASP B 1 120 ? 6.922 36.844 19.594 1 85.88 120 ASP B CA 1
ATOM 2827 C C . ASP B 1 120 ? 5.531 37.094 20.188 1 85.88 120 ASP B C 1
ATOM 2829 O O . ASP B 1 120 ? 4.527 36.938 19.484 1 85.88 120 ASP B O 1
ATOM 2833 N N . PRO B 1 121 ? 5.434 37.438 21.438 1 81.88 121 PRO B N 1
ATOM 2834 C CA . PRO B 1 121 ? 4.125 37.625 22.078 1 81.88 121 PRO B CA 1
ATOM 2835 C C . PRO B 1 121 ? 3.326 38.75 21.453 1 81.88 121 PRO B C 1
ATOM 2837 O O . PRO B 1 121 ? 2.098 38.781 21.562 1 81.88 121 PRO B O 1
ATOM 2840 N N . GLU B 1 122 ? 3.916 39.688 20.781 1 82.56 122 GLU B N 1
ATOM 2841 C CA . GLU B 1 122 ? 3.248 40.875 20.219 1 82.56 122 GLU B CA 1
ATOM 2842 C C . GLU B 1 122 ? 2.729 40.594 18.812 1 82.56 122 GLU B C 1
ATOM 2844 O O . GLU B 1 122 ? 1.958 41.375 18.25 1 82.56 122 GLU B O 1
ATOM 2849 N N . THR B 1 123 ? 3.094 39.5 18.312 1 79.69 123 THR B N 1
ATOM 2850 C CA . THR B 1 123 ? 2.697 39.125 16.953 1 79.69 123 THR B CA 1
ATOM 2851 C C . THR B 1 123 ? 1.308 38.5 16.938 1 79.69 123 THR B C 1
ATOM 2853 O O . THR B 1 123 ? 0.96 37.75 17.844 1 79.69 123 THR B O 1
ATOM 2856 N N . ASP B 1 124 ? 0.529 38.906 15.977 1 82.56 124 ASP B N 1
ATOM 2857 C CA . ASP B 1 124 ? -0.754 38.25 15.75 1 82.56 124 ASP B CA 1
ATOM 2858 C C . ASP B 1 124 ? -0.591 36.719 15.664 1 82.56 124 ASP B C 1
ATOM 2860 O O . ASP B 1 124 ? 0.32 36.25 15 1 82.56 124 ASP B O 1
ATOM 2864 N N . THR B 1 125 ? -1.477 36.062 16.328 1 89.38 125 THR B N 1
ATOM 2865 C CA . THR B 1 125 ? -1.359 34.625 16.391 1 89.38 125 THR B CA 1
ATOM 2866 C C . THR B 1 125 ? -1.768 34 15.062 1 89.38 125 THR B C 1
ATOM 2868 O O . THR B 1 125 ? -1.266 32.938 14.688 1 89.38 125 THR B O 1
ATOM 2871 N N . HIS B 1 126 ? -2.717 34.625 14.422 1 93.25 126 HIS B N 1
ATOM 2872 C CA . HIS B 1 126 ? -3.133 34.125 13.133 1 93.25 126 HIS B CA 1
ATOM 2873 C C . HIS B 1 126 ? -2.09 34.406 12.055 1 93.25 126 HIS B C 1
ATOM 2875 O O . HIS B 1 126 ? -1.586 35.531 11.961 1 93.25 126 HIS B O 1
ATOM 2881 N N . ILE B 1 127 ? -1.758 33.438 11.273 1 94.44 127 ILE B N 1
ATOM 2882 C CA . ILE B 1 127 ? -0.722 33.562 10.258 1 94.44 127 ILE B CA 1
ATOM 2883 C C . ILE B 1 127 ? -1.354 33.5 8.867 1 94.44 127 ILE B C 1
ATOM 2885 O O . ILE B 1 127 ? -2.078 32.562 8.539 1 94.44 127 ILE B O 1
ATOM 2889 N N . GLU B 1 128 ? -1.147 34.531 8.109 1 94.38 128 GLU B N 1
ATOM 2890 C CA . GLU B 1 128 ? -1.405 34.438 6.68 1 94.38 128 GLU B CA 1
ATOM 2891 C C . GLU B 1 128 ? -0.25 33.75 5.957 1 94.38 128 GLU B C 1
ATOM 2893 O O . GLU B 1 128 ? 0.917 34.062 6.203 1 94.38 128 GLU B O 1
ATOM 2898 N N . LEU B 1 129 ? -0.571 32.875 5.094 1 94.88 129 LEU B N 1
ATOM 2899 C CA . LEU B 1 129 ? 0.457 32.062 4.445 1 94.88 129 LEU B CA 1
ATOM 2900 C C . LEU B 1 129 ? 1.443 32.938 3.689 1 94.88 129 LEU B C 1
ATOM 2902 O O . LEU B 1 129 ? 2.627 32.594 3.586 1 94.88 129 LEU B O 1
ATOM 2906 N N . GLU B 1 130 ? 0.961 34.031 3.182 1 93.19 130 GLU B N 1
ATOM 2907 C CA . GLU B 1 130 ? 1.801 34.969 2.451 1 93.19 130 GLU B CA 1
ATOM 2908 C C . GLU B 1 130 ? 2.936 35.5 3.326 1 93.19 130 GLU B C 1
ATOM 2910 O O . GLU B 1 130 ? 4.02 35.812 2.828 1 93.19 130 GLU B O 1
ATOM 2915 N N . ASP B 1 131 ? 2.736 35.531 4.637 1 92.94 131 ASP B N 1
ATOM 2916 C CA . ASP B 1 131 ? 3.729 36.062 5.574 1 92.94 131 ASP B CA 1
ATOM 2917 C C . ASP B 1 131 ? 4.895 35.094 5.734 1 92.94 131 ASP B C 1
ATOM 2919 O O . ASP B 1 131 ? 5.949 35.438 6.254 1 92.94 131 ASP B O 1
ATOM 2923 N N . LEU B 1 132 ? 4.703 33.844 5.285 1 95.12 132 LEU B N 1
ATOM 2924 C CA . LEU B 1 132 ? 5.715 32.812 5.48 1 95.12 132 LEU B CA 1
ATOM 2925 C C . LEU B 1 132 ? 6.469 32.531 4.188 1 95.12 132 LEU B C 1
ATOM 2927 O O . LEU B 1 132 ? 7.293 31.625 4.125 1 95.12 132 LEU B O 1
ATOM 2931 N N . LYS B 1 133 ? 6.242 33.281 3.141 1 94.31 133 LYS B N 1
ATOM 2932 C CA . LYS B 1 133 ? 6.789 33.031 1.81 1 94.31 133 LYS B CA 1
ATOM 2933 C C . LYS B 1 133 ? 8.312 33.062 1.824 1 94.31 133 LYS B C 1
ATOM 2935 O O . LYS B 1 133 ? 8.969 32.375 1.031 1 94.31 133 LYS B O 1
ATOM 2940 N N . ASP B 1 134 ? 8.875 33.875 2.738 1 93.12 134 ASP B N 1
ATOM 2941 C CA . ASP B 1 134 ? 10.328 34 2.801 1 93.12 134 ASP B CA 1
ATOM 2942 C C . ASP B 1 134 ? 10.93 32.906 3.707 1 93.12 134 ASP B C 1
ATOM 2944 O O . ASP B 1 134 ? 12.141 32.688 3.686 1 93.12 134 ASP B O 1
ATOM 2948 N N . ARG B 1 135 ? 10.109 32.25 4.496 1 93.62 135 ARG B N 1
ATOM 2949 C CA . ARG B 1 135 ? 10.609 31.312 5.488 1 93.62 135 ARG B CA 1
ATOM 2950 C C . ARG B 1 135 ? 10.516 29.875 4.98 1 93.62 135 ARG B C 1
ATOM 2952 O O . ARG B 1 135 ? 11.414 29.062 5.227 1 93.62 135 ARG B O 1
ATOM 2959 N N . TYR B 1 136 ? 9.445 29.641 4.254 1 95.94 136 TYR B N 1
ATOM 2960 C CA . TYR B 1 136 ? 9.227 28.266 3.805 1 95.94 136 TYR B CA 1
ATOM 2961 C C . TYR B 1 136 ? 9.016 28.219 2.295 1 95.94 136 TYR B C 1
ATOM 2963 O O . TYR B 1 136 ? 8.57 29.188 1.691 1 95.94 136 TYR B O 1
ATOM 2971 N N . PRO B 1 137 ? 9.344 27.031 1.663 1 95.31 137 PRO B N 1
ATOM 2972 C CA . PRO B 1 137 ? 9.227 26.906 0.209 1 95.31 137 PRO B CA 1
ATOM 2973 C C . PRO B 1 137 ? 7.785 27.047 -0.283 1 95.31 137 PRO B C 1
ATOM 2975 O O . PRO B 1 137 ? 6.852 26.625 0.401 1 95.31 137 PRO B O 1
ATOM 2978 N N . ALA B 1 138 ? 7.664 27.516 -1.473 1 96 138 ALA B N 1
ATOM 2979 C CA . ALA B 1 138 ? 6.363 27.703 -2.107 1 96 138 ALA B CA 1
ATOM 2980 C C . ALA B 1 138 ? 5.605 26.391 -2.227 1 96 138 ALA B C 1
ATOM 2982 O O . ALA B 1 138 ? 4.375 26.359 -2.119 1 96 138 ALA B O 1
ATOM 2983 N N . ALA B 1 139 ? 6.32 25.344 -2.422 1 94.62 139 ALA B N 1
ATOM 2984 C CA . ALA B 1 139 ? 5.684 24.031 -2.605 1 94.62 139 ALA B CA 1
ATOM 2985 C C . ALA B 1 139 ? 4.891 23.641 -1.367 1 94.62 139 ALA B C 1
ATOM 2987 O O . ALA B 1 139 ? 3.773 23.125 -1.478 1 94.62 139 ALA B O 1
ATOM 2988 N N . TRP B 1 140 ? 5.461 23.891 -0.22 1 96.44 140 TRP B N 1
ATOM 2989 C CA . TRP B 1 140 ? 4.758 23.547 1.012 1 96.44 140 TRP B CA 1
ATOM 2990 C C . TRP B 1 140 ? 3.568 24.469 1.238 1 96.44 140 TRP B C 1
ATOM 2992 O O . TRP B 1 140 ? 2.475 24.016 1.583 1 96.44 140 TRP B O 1
ATOM 3002 N N . LEU B 1 141 ? 3.791 25.75 1.016 1 97.12 141 LEU B N 1
ATOM 3003 C CA . LEU B 1 141 ? 2.736 26.734 1.222 1 97.12 141 LEU B CA 1
ATOM 3004 C C . LEU B 1 141 ? 1.547 26.453 0.309 1 97.12 141 LEU B C 1
ATOM 3006 O O . LEU B 1 141 ? 0.395 26.547 0.74 1 97.12 141 LEU B O 1
ATOM 3010 N N . GLN B 1 142 ? 1.847 26.109 -0.905 1 95.31 142 GLN B N 1
ATOM 3011 C CA . GLN B 1 142 ? 0.79 25.797 -1.862 1 95.31 142 GLN B CA 1
ATOM 3012 C C . GLN B 1 142 ? 0.036 24.531 -1.461 1 95.31 142 GLN B C 1
ATOM 3014 O O . GLN B 1 142 ? -1.191 24.469 -1.561 1 95.31 142 GLN B O 1
ATOM 3019 N N . ALA B 1 143 ? 0.787 23.562 -1.026 1 95.19 143 ALA B N 1
ATOM 3020 C CA . ALA B 1 143 ? 0.154 22.328 -0.575 1 95.19 143 ALA B CA 1
ATOM 3021 C C . ALA B 1 143 ? -0.748 22.578 0.629 1 95.19 143 ALA B C 1
ATOM 3023 O O . ALA B 1 143 ? -1.854 22.031 0.708 1 95.19 143 ALA B O 1
ATOM 3024 N N . PHE B 1 144 ? -0.294 23.359 1.513 1 96.81 144 PHE B N 1
ATOM 3025 C CA . PHE B 1 144 ? -1.067 23.688 2.703 1 96.81 144 PHE B CA 1
ATOM 3026 C C . PHE B 1 144 ? -2.34 24.438 2.326 1 96.81 144 PHE B C 1
ATOM 3028 O O . PHE B 1 144 ? -3.424 24.109 2.818 1 96.81 144 PHE B O 1
ATOM 3035 N N . ALA B 1 145 ? -2.178 25.375 1.462 1 95.25 145 ALA B N 1
ATOM 3036 C CA . ALA B 1 145 ? -3.326 26.156 1.007 1 95.25 145 ALA B CA 1
ATOM 3037 C C . ALA B 1 145 ? -4.367 25.25 0.34 1 95.25 145 ALA B C 1
ATOM 3039 O O . ALA B 1 145 ? -5.57 25.406 0.568 1 95.25 145 ALA B O 1
ATOM 3040 N N . ARG B 1 146 ? -3.941 24.391 -0.475 1 93.81 146 ARG B N 1
ATOM 3041 C CA . ARG B 1 146 ? -4.848 23.469 -1.146 1 93.81 146 ARG B CA 1
ATOM 3042 C C . ARG B 1 146 ? -5.582 22.594 -0.135 1 93.81 146 ARG B C 1
ATOM 3044 O O . ARG B 1 146 ? -6.77 22.312 -0.3 1 93.81 146 ARG B O 1
ATOM 3051 N N . TRP B 1 147 ? -4.84 22.141 0.814 1 94.38 147 TRP B N 1
ATOM 3052 C CA . TRP B 1 147 ? -5.418 21.312 1.864 1 94.38 147 TRP B CA 1
ATOM 3053 C C . TRP B 1 147 ? -6.535 22.047 2.59 1 94.38 147 TRP B C 1
ATOM 3055 O O . TRP B 1 147 ? -7.609 21.484 2.826 1 94.38 147 TRP B O 1
ATOM 3065 N N . ILE B 1 148 ? -6.355 23.297 2.92 1 94.25 148 ILE B N 1
ATOM 3066 C CA . ILE B 1 148 ? -7.359 24.109 3.578 1 94.25 148 ILE B CA 1
ATOM 3067 C C . ILE B 1 148 ? -8.539 24.344 2.629 1 94.25 148 ILE B C 1
ATOM 3069 O O . ILE B 1 148 ? -9.695 24.344 3.051 1 94.25 148 ILE B O 1
ATOM 3073 N N . GLN B 1 149 ? -8.188 24.594 1.374 1 92.06 149 GLN B N 1
ATOM 3074 C CA . GLN B 1 149 ? -9.242 24.812 0.388 1 92.06 149 GLN B CA 1
ATOM 3075 C C . GLN B 1 149 ? -10.18 23.609 0.314 1 92.06 149 GLN B C 1
ATOM 3077 O O . GLN B 1 149 ? -11.383 23.766 0.121 1 92.06 149 GLN B O 1
ATOM 3082 N N . GLN B 1 150 ? -9.633 22.453 0.431 1 91.06 150 GLN B N 1
ATOM 3083 C CA . GLN B 1 150 ? -10.469 21.25 0.427 1 91.06 150 GLN B CA 1
ATOM 3084 C C . GLN B 1 150 ? -11.477 21.281 1.569 1 91.06 150 GLN B C 1
ATOM 3086 O O . GLN B 1 150 ? -12.617 20.844 1.407 1 91.06 150 GLN B O 1
ATOM 3091 N N . LEU B 1 151 ? -11.016 21.703 2.691 1 90.12 151 LEU B N 1
ATOM 3092 C CA . LEU B 1 151 ? -11.914 21.844 3.83 1 90.12 151 LEU B CA 1
ATOM 3093 C C . LEU B 1 151 ? -13.031 22.828 3.521 1 90.12 151 LEU B C 1
ATOM 3095 O O . LEU B 1 151 ? -14.203 22.547 3.768 1 90.12 151 LEU B O 1
ATOM 3099 N N . ASN B 1 152 ? -12.664 23.938 3.014 1 89 152 ASN B N 1
ATOM 3100 C CA . ASN B 1 152 ? -13.641 24.969 2.67 1 89 152 ASN B CA 1
ATOM 3101 C C . ASN B 1 152 ? -14.641 24.469 1.637 1 89 152 ASN B C 1
ATOM 3103 O O . ASN B 1 152 ? -15.836 24.75 1.741 1 89 152 ASN B O 1
ATOM 3107 N N . ASP B 1 153 ? -14.125 23.766 0.669 1 87.88 153 ASP B N 1
ATOM 3108 C CA . ASP B 1 153 ? -15 23.188 -0.348 1 87.88 153 ASP B CA 1
ATOM 3109 C C . ASP B 1 153 ? -15.992 22.203 0.272 1 87.88 153 ASP B C 1
ATOM 3111 O O . ASP B 1 153 ? -17.172 22.188 -0.107 1 87.88 153 ASP B O 1
ATOM 3115 N N . SER B 1 154 ? -15.445 21.406 1.128 1 85.25 154 SER B N 1
ATOM 3116 C CA . SER B 1 154 ? -16.328 20.453 1.807 1 85.25 154 SER B CA 1
ATOM 3117 C C . SER B 1 154 ? -17.391 21.172 2.619 1 85.25 154 SER B C 1
ATOM 3119 O O . SER B 1 154 ? -18.547 20.734 2.67 1 85.25 154 SER B O 1
ATOM 3121 N N . PHE B 1 155 ? -17.047 22.219 3.277 1 82.56 155 PHE B N 1
ATOM 3122 C CA . PHE B 1 155 ? -17.969 23.047 4.051 1 82.56 155 PHE B CA 1
ATOM 3123 C C . PHE B 1 155 ? -19.078 23.609 3.16 1 82.56 155 PHE B C 1
ATOM 3125 O O . PHE B 1 155 ? -20.25 23.609 3.535 1 82.56 155 PHE B O 1
ATOM 3132 N N . THR B 1 156 ? -18.703 24.094 2.053 1 80.88 156 THR B N 1
ATOM 3133 C CA . THR B 1 156 ? -19.656 24.672 1.111 1 80.88 156 THR B CA 1
ATOM 3134 C C . THR B 1 156 ? -20.578 23.609 0.545 1 80.88 156 THR B C 1
ATOM 3136 O O . THR B 1 156 ? -21.797 23.828 0.439 1 80.88 156 THR B O 1
ATOM 3139 N N . LYS B 1 157 ? -20.016 22.516 0.241 1 78 157 LYS B N 1
ATOM 3140 C CA . LYS B 1 157 ? -20.797 21.438 -0.333 1 78 157 LYS B CA 1
ATOM 3141 C C . LYS B 1 157 ? -21.781 20.875 0.682 1 78 157 LYS B C 1
ATOM 3143 O O . LYS B 1 157 ? -22.906 20.516 0.325 1 78 157 LYS B O 1
ATOM 3148 N N . GLY B 1 158 ? -21.312 20.672 1.834 1 66.56 158 GLY B N 1
ATOM 3149 C CA . GLY B 1 158 ? -22.172 20.125 2.873 1 66.56 158 GLY B CA 1
ATOM 3150 C C . GLY B 1 158 ? -23.188 21.125 3.398 1 66.56 158 GLY B C 1
ATOM 3151 O O . GLY B 1 158 ? -24.031 20.797 4.234 1 66.56 158 GLY B O 1
ATOM 3152 N N . GLU B 1 159 ? -23.234 22.219 2.783 1 60.53 159 GLU B N 1
ATOM 3153 C CA . GLU B 1 159 ? -24.094 23.328 3.18 1 60.53 159 GLU B CA 1
ATOM 3154 C C . GLU B 1 159 ? -23.922 23.656 4.656 1 60.53 159 GLU B C 1
ATOM 3156 O O . GLU B 1 159 ? -24.891 24.031 5.336 1 60.53 159 GLU B O 1
ATOM 3161 N N . CYS B 1 160 ? -22.828 23.219 5.145 1 55.41 160 CYS B N 1
ATOM 3162 C CA . CYS B 1 160 ? -22.578 23.422 6.566 1 55.41 160 CYS B CA 1
ATOM 3163 C C . CYS B 1 160 ? -22.609 24.906 6.918 1 55.41 160 CYS B C 1
ATOM 3165 O O . CYS B 1 160 ? -22.922 25.281 8.047 1 55.41 160 CYS B O 1
ATOM 3167 N N . HIS B 1 161 ? -22.266 25.719 5.941 1 55.75 161 HIS B N 1
ATOM 3168 C CA . HIS B 1 161 ? -22.297 27.172 6.148 1 55.75 161 HIS B CA 1
ATOM 3169 C C . HIS B 1 161 ? -23.719 27.656 6.375 1 55.75 161 HIS B C 1
ATOM 3171 O O . HIS B 1 161 ? -23.922 28.781 6.844 1 55.75 161 HIS B O 1
ATOM 3177 N N . LEU B 1 162 ? -24.609 26.844 5.859 1 51.94 162 LEU B N 1
ATOM 3178 C CA . LEU B 1 162 ? -26 27.25 6.043 1 51.94 162 LEU B CA 1
ATOM 3179 C C . LEU B 1 162 ? -26.578 26.672 7.336 1 51.94 162 LEU B C 1
ATOM 3181 O O . LEU B 1 162 ? -27.797 26.625 7.516 1 51.94 162 LEU B O 1
ATOM 3185 N N . SER B 1 163 ? -25.984 26.531 8.297 1 50.41 163 SER B N 1
ATOM 3186 C CA . SER B 1 163 ? -26.422 26.062 9.602 1 50.41 163 SER B CA 1
ATOM 3187 C C . SER B 1 163 ? -26.781 24.578 9.555 1 50.41 163 SER B C 1
ATOM 3189 O O . SER B 1 163 ? -27.219 24 10.555 1 50.41 163 SER B O 1
ATOM 3191 N N . SER B 1 164 ? -26.969 24.094 8.375 1 50.53 164 SER B N 1
ATOM 3192 C CA . SER B 1 164 ? -27.312 22.672 8.289 1 50.53 164 SER B CA 1
ATOM 3193 C C . SER B 1 164 ? -26.094 21.797 8.57 1 50.53 164 SER B C 1
ATOM 3195 O O . SER B 1 164 ? -24.969 22.141 8.211 1 50.53 164 SER B O 1
ATOM 3197 N N . PHE B 1 165 ? -26.109 21.25 9.758 1 52.94 165 PHE B N 1
ATOM 3198 C CA . PHE B 1 165 ? -25.078 20.438 10.398 1 52.94 165 PHE B CA 1
ATOM 3199 C C . PHE B 1 165 ? -24.5 19.422 9.406 1 52.94 165 PHE B C 1
ATOM 3201 O O . PHE B 1 165 ? -24.828 18.234 9.461 1 52.94 165 PHE B O 1
ATOM 3208 N N . GLY B 1 166 ? -24.156 19.938 8.164 1 59.97 166 GLY B N 1
ATOM 3209 C CA . GLY B 1 166 ? -23.641 18.922 7.27 1 59.97 166 GLY B CA 1
ATOM 3210 C C . GLY B 1 166 ? -22.344 18.312 7.742 1 59.97 166 GLY B C 1
ATOM 3211 O O . GLY B 1 166 ? -21.75 18.766 8.727 1 59.97 166 GLY B O 1
ATOM 3212 N N . VAL B 1 167 ? -22.109 17.047 7.379 1 69.81 167 VAL B N 1
ATOM 3213 C CA . VAL B 1 167 ? -20.922 16.281 7.75 1 69.81 167 VAL B CA 1
ATOM 3214 C C . VAL B 1 167 ? -19.766 16.625 6.809 1 69.81 167 VAL B C 1
ATOM 3216 O O . VAL B 1 167 ? -19.922 16.594 5.586 1 69.81 167 VAL B O 1
ATOM 3219 N N . LEU B 1 168 ? -18.734 17.281 7.387 1 81.56 168 LEU B N 1
ATOM 3220 C CA . LEU B 1 168 ? -17.531 17.516 6.613 1 81.56 168 LEU B CA 1
ATOM 3221 C C . LEU B 1 168 ? -16.953 16.188 6.098 1 81.56 168 LEU B C 1
ATOM 3223 O O . LEU B 1 168 ? -16.922 15.203 6.828 1 81.56 168 LEU B O 1
ATOM 3227 N N . PHE B 1 169 ? -16.609 16.188 4.809 1 86.31 169 PHE B N 1
ATOM 3228 C CA . PHE B 1 169 ? -16.016 15.008 4.188 1 86.31 169 PHE B CA 1
ATOM 3229 C C . PHE B 1 169 ? -16.844 13.766 4.488 1 86.31 169 PHE B C 1
ATOM 3231 O O . PHE B 1 169 ? -16.406 12.875 5.211 1 86.31 169 PHE B O 1
ATOM 3238 N N . PRO B 1 170 ? -18.031 13.719 3.963 1 84.19 170 PRO B N 1
ATOM 3239 C CA . PRO B 1 170 ? -18.938 12.617 4.285 1 84.19 170 PRO B CA 1
ATOM 3240 C C . PRO B 1 170 ? -18.359 11.258 3.906 1 84.19 170 PRO B C 1
ATOM 3242 O O . PRO B 1 170 ? -18.688 10.25 4.535 1 84.19 170 PRO B O 1
ATOM 3245 N N . ASP B 1 171 ? -17.578 11.203 2.936 1 87.19 171 ASP B N 1
ATOM 3246 C CA . ASP B 1 171 ? -16.922 9.953 2.537 1 87.19 171 ASP B CA 1
ATOM 3247 C C . ASP B 1 171 ? -15.75 9.633 3.461 1 87.19 171 ASP B C 1
ATOM 3249 O O . ASP B 1 171 ? -14.836 10.445 3.633 1 87.19 171 ASP B O 1
ATOM 3253 N N . LEU B 1 172 ? -15.781 8.477 4.047 1 88.06 172 LEU B N 1
ATOM 3254 C CA . LEU B 1 172 ? -14.789 8.086 5.047 1 88.06 172 LEU B CA 1
ATOM 3255 C C . LEU B 1 172 ? -13.383 8.125 4.461 1 88.06 172 LEU B C 1
ATOM 3257 O O . LEU B 1 172 ? -12.461 8.656 5.086 1 88.06 172 LEU B O 1
ATOM 3261 N N . GLU B 1 173 ? -13.18 7.508 3.283 1 87.31 173 GLU B N 1
ATOM 3262 C CA . GLU B 1 173 ? -11.844 7.469 2.688 1 87.31 173 GLU B CA 1
ATOM 3263 C C . GLU B 1 173 ? -11.336 8.875 2.391 1 87.31 173 GLU B C 1
ATOM 3265 O O . GLU B 1 173 ? -10.148 9.164 2.578 1 87.31 173 GLU B O 1
ATOM 3270 N N . GLU B 1 174 ? -12.242 9.719 1.978 1 89.25 174 GLU B N 1
ATOM 3271 C CA . GLU B 1 174 ? -11.859 11.109 1.71 1 89.25 174 GLU B CA 1
ATOM 3272 C C . GLU B 1 174 ? -11.477 11.828 2.996 1 89.25 174 GLU B C 1
ATOM 3274 O O . GLU B 1 174 ? -10.523 12.609 3.014 1 89.25 174 GLU B O 1
ATOM 3279 N N . ARG B 1 175 ? -12.188 11.57 3.98 1 90.44 175 ARG B N 1
ATOM 3280 C CA . ARG B 1 175 ? -11.914 12.188 5.277 1 90.44 175 ARG B CA 1
ATOM 3281 C C . ARG B 1 175 ? -10.57 11.727 5.824 1 90.44 175 ARG B C 1
ATOM 3283 O O . ARG B 1 175 ? -9.766 12.547 6.273 1 90.44 175 ARG B O 1
ATOM 3290 N N . GLN B 1 176 ? -10.359 10.453 5.797 1 92.12 176 GLN B N 1
ATOM 3291 C CA . GLN B 1 176 ? -9.086 9.898 6.258 1 92.12 176 GLN B CA 1
ATOM 3292 C C . GLN B 1 176 ? -7.918 10.469 5.469 1 92.12 176 GLN B C 1
ATOM 3294 O O . GLN B 1 176 ? -6.898 10.852 6.051 1 92.12 176 GLN B O 1
ATOM 3299 N N . ALA B 1 177 ? -8.172 10.555 4.199 1 92.81 177 ALA B N 1
ATOM 3300 C CA . ALA B 1 177 ? -7.125 11.102 3.34 1 92.81 177 ALA B CA 1
ATOM 3301 C C . ALA B 1 177 ? -6.801 12.539 3.721 1 92.81 177 ALA B C 1
ATOM 3303 O O . ALA B 1 177 ? -5.633 12.938 3.744 1 92.81 177 ALA B O 1
ATOM 3304 N N . TRP B 1 178 ? -7.82 13.281 3.99 1 93.5 178 TRP B N 1
ATOM 3305 C CA . TRP B 1 178 ? -7.629 14.68 4.352 1 93.5 178 TRP B CA 1
ATOM 3306 C C . TRP B 1 178 ? -6.844 14.805 5.652 1 93.5 178 TRP B C 1
ATOM 3308 O O . TRP B 1 178 ? -5.922 15.625 5.758 1 93.5 178 TRP B O 1
ATOM 3318 N N . PHE B 1 179 ? -7.176 13.984 6.629 1 93.88 179 PHE B N 1
ATOM 3319 C CA . PHE B 1 179 ? -6.453 13.984 7.898 1 93.88 179 PHE B CA 1
ATOM 3320 C C . PHE B 1 179 ? -4.996 13.594 7.691 1 93.88 179 PHE B C 1
ATOM 3322 O O . PHE B 1 179 ? -4.094 14.203 8.266 1 93.88 179 PHE B O 1
ATOM 3329 N N . VAL B 1 180 ? -4.781 12.609 6.914 1 94.94 180 VAL B N 1
ATOM 3330 C CA . VAL B 1 180 ? -3.432 12.094 6.695 1 94.94 180 VAL B CA 1
ATOM 3331 C C . VAL B 1 180 ? -2.596 13.141 5.965 1 94.94 180 VAL B C 1
ATOM 3333 O O . VAL B 1 180 ? -1.436 13.375 6.312 1 94.94 180 VAL B O 1
ATOM 3336 N N . GLU B 1 181 ? -3.18 13.797 4.98 1 95.62 181 GLU B N 1
ATOM 3337 C CA . GLU B 1 181 ? -2.461 14.844 4.266 1 95.62 181 GLU B CA 1
ATOM 3338 C C . GLU B 1 181 ? -2.062 15.977 5.203 1 95.62 181 GLU B C 1
ATOM 3340 O O . GLU B 1 181 ? -0.938 16.484 5.141 1 95.62 181 GLU B O 1
ATOM 3345 N N . GLY B 1 182 ? -3.021 16.344 6.004 1 96.25 182 GLY B N 1
ATOM 3346 C CA . GLY B 1 182 ? -2.709 17.359 6.996 1 96.25 182 GLY B CA 1
ATOM 3347 C C . GLY B 1 182 ? -1.593 16.953 7.938 1 96.25 182 GLY B C 1
ATOM 3348 O O . GLY B 1 182 ? -0.749 17.781 8.305 1 96.25 182 GLY B O 1
ATOM 3349 N N . ALA B 1 183 ? -1.597 15.719 8.32 1 96.69 183 ALA B N 1
ATOM 3350 C CA . ALA B 1 183 ? -0.558 15.203 9.211 1 96.69 183 ALA B CA 1
ATOM 3351 C C . ALA B 1 183 ? 0.813 15.258 8.539 1 96.69 183 ALA B C 1
ATOM 3353 O O . ALA B 1 183 ? 1.818 15.539 9.195 1 96.69 183 ALA B O 1
ATOM 3354 N N . LEU B 1 184 ? 0.833 14.961 7.285 1 97 184 LEU B N 1
ATOM 3355 C CA . LEU B 1 184 ? 2.086 15.047 6.543 1 97 184 LEU B CA 1
ATOM 3356 C C . LEU B 1 184 ? 2.596 16.484 6.504 1 97 184 LEU B C 1
ATOM 3358 O O . LEU B 1 184 ? 3.789 16.734 6.699 1 97 184 LEU B O 1
ATOM 3362 N N . LEU B 1 185 ? 1.71 17.391 6.246 1 97.06 185 LEU B N 1
ATOM 3363 C CA . LEU B 1 185 ? 2.064 18.812 6.227 1 97.06 185 LEU B CA 1
ATOM 3364 C C . LEU B 1 185 ? 2.586 19.25 7.59 1 97.06 185 LEU B C 1
ATOM 3366 O O . LEU B 1 185 ? 3.582 19.984 7.672 1 97.06 185 LEU B O 1
ATOM 3370 N N . ALA B 1 186 ? 1.918 18.797 8.602 1 97.75 186 ALA B N 1
ATOM 3371 C CA . ALA B 1 186 ? 2.336 19.109 9.969 1 97.75 186 ALA B CA 1
ATOM 3372 C C . ALA B 1 186 ? 3.705 18.5 10.273 1 97.75 186 ALA B C 1
ATOM 3374 O O . ALA B 1 186 ? 4.547 19.156 10.906 1 97.75 186 ALA B O 1
ATOM 3375 N N . ALA B 1 187 ? 3.914 17.328 9.828 1 97.44 187 ALA B N 1
ATOM 3376 C CA . ALA B 1 187 ? 5.191 16.656 10.055 1 97.44 187 ALA B CA 1
ATOM 3377 C C . ALA B 1 187 ? 6.332 17.391 9.352 1 97.44 187 ALA B C 1
ATOM 3379 O O . ALA B 1 187 ? 7.406 17.578 9.93 1 97.44 187 ALA B O 1
ATOM 3380 N N . TRP B 1 188 ? 6.094 17.766 8.156 1 97.19 188 TRP B N 1
ATOM 3381 C CA . TRP B 1 188 ? 7.098 18.547 7.438 1 97.19 188 TRP B CA 1
ATOM 3382 C C . TRP B 1 188 ? 7.48 19.797 8.227 1 97.19 188 TRP B C 1
ATOM 3384 O O . TRP B 1 188 ? 8.664 20.094 8.383 1 97.19 188 TRP B O 1
ATOM 3394 N N . LEU B 1 189 ? 6.488 20.5 8.664 1 97 189 LEU B N 1
ATOM 3395 C CA . LEU B 1 189 ? 6.703 21.719 9.414 1 97 189 LEU B CA 1
ATOM 3396 C C . LEU B 1 189 ? 7.496 21.453 10.688 1 97 189 LEU B C 1
ATOM 3398 O O . LEU B 1 189 ? 8.438 22.172 11.008 1 97 189 LEU B O 1
ATOM 3402 N N . ALA B 1 190 ? 7.195 20.406 11.336 1 96.5 190 ALA B N 1
ATOM 3403 C CA . ALA B 1 190 ? 7.812 20.047 12.609 1 96.5 190 ALA B CA 1
ATOM 3404 C C . ALA B 1 190 ? 9.281 19.672 12.43 1 96.5 190 ALA B C 1
ATOM 3406 O O . ALA B 1 190 ? 10.062 19.734 13.375 1 96.5 190 ALA B O 1
ATOM 3407 N N . LEU B 1 191 ? 9.625 19.297 11.289 1 95.38 191 LEU B N 1
ATOM 3408 C CA . LEU B 1 191 ? 10.984 18.859 11.031 1 95.38 191 LEU B CA 1
ATOM 3409 C C . LEU B 1 191 ? 11.898 20.031 10.703 1 95.38 191 LEU B C 1
ATOM 3411 O O . LEU B 1 191 ? 13.117 19.875 10.617 1 95.38 191 LEU B O 1
ATOM 3415 N N . GLN B 1 192 ? 11.281 21.203 10.477 1 93.94 192 GLN B N 1
ATOM 3416 C CA . GLN B 1 192 ? 12.109 22.359 10.148 1 93.94 192 GLN B CA 1
ATOM 3417 C C . GLN B 1 192 ? 12.984 22.766 11.336 1 93.94 192 GLN B C 1
ATOM 3419 O O . GLN B 1 192 ? 12.57 22.656 12.484 1 93.94 192 GLN B O 1
ATOM 3424 N N . SER B 1 193 ? 14.18 23.266 11.07 1 90.5 193 SER B N 1
ATOM 3425 C CA . SER B 1 193 ? 15.172 23.562 12.094 1 90.5 193 SER B CA 1
ATOM 3426 C C . SER B 1 193 ? 14.703 24.719 12.992 1 90.5 193 SER B C 1
ATOM 3428 O O . SER B 1 193 ? 15.117 24.797 14.156 1 90.5 193 SER B O 1
ATOM 3430 N N . ASP B 1 194 ? 13.828 25.609 12.469 1 92.19 194 ASP B N 1
ATOM 3431 C CA . ASP B 1 194 ? 13.414 26.781 13.227 1 92.19 194 ASP B CA 1
ATOM 3432 C C . ASP B 1 194 ? 12.102 26.531 13.961 1 92.19 194 ASP B C 1
ATOM 3434 O O . ASP B 1 194 ? 11.469 27.469 14.461 1 92.19 194 ASP B O 1
ATOM 3438 N N . VAL B 1 195 ? 11.719 25.297 13.945 1 93.81 195 VAL B N 1
ATOM 3439 C CA . VAL B 1 195 ? 10.445 24.969 14.57 1 93.81 195 VAL B CA 1
ATOM 3440 C C . VAL B 1 195 ? 10.688 24.125 15.82 1 93.81 195 VAL B C 1
ATOM 3442 O O . VAL B 1 195 ? 11.477 23.172 15.789 1 93.81 195 VAL B O 1
ATOM 3445 N N . GLY B 1 196 ? 10.008 24.5 16.891 1 92.19 196 GLY B N 1
ATOM 3446 C CA . GLY B 1 196 ? 10.125 23.781 18.141 1 92.19 196 GLY B CA 1
ATOM 3447 C C . GLY B 1 196 ? 8.984 22.812 18.375 1 92.19 196 GLY B C 1
ATOM 3448 O O . GLY B 1 196 ? 9.172 21.75 19 1 92.19 196 GLY B O 1
ATOM 3449 N N . HIS B 1 197 ? 7.848 23.25 17.875 1 93 197 HIS B N 1
ATOM 3450 C CA . HIS B 1 197 ? 6.66 22.453 18.172 1 93 197 HIS B CA 1
ATOM 3451 C C . HIS B 1 197 ? 5.547 22.719 17.156 1 93 197 HIS B C 1
ATOM 3453 O O . HIS B 1 197 ? 5.383 23.859 16.703 1 93 197 HIS B O 1
ATOM 3459 N N . VAL B 1 198 ? 4.859 21.641 16.859 1 96.31 198 VAL B N 1
ATOM 3460 C CA . VAL B 1 198 ? 3.686 21.797 16 1 96.31 198 VAL B CA 1
ATOM 3461 C C . VAL B 1 198 ? 2.502 21.047 16.609 1 96.31 198 VAL B C 1
ATOM 3463 O O . VAL B 1 198 ? 2.604 19.859 16.922 1 96.31 198 VAL B O 1
ATOM 3466 N N . SER B 1 199 ? 1.429 21.75 16.875 1 95.94 199 SER B N 1
ATOM 3467 C CA . SER B 1 199 ? 0.154 21.141 17.25 1 95.94 199 SER B CA 1
ATOM 3468 C C . SER B 1 199 ? -0.75 20.984 16.031 1 95.94 199 SER B C 1
ATOM 3470 O O . SER B 1 199 ? -0.923 21.922 15.25 1 95.94 199 SER B O 1
ATOM 3472 N N . TYR B 1 200 ? -1.237 19.781 15.812 1 96.62 200 TYR B N 1
ATOM 3473 C CA . TYR B 1 200 ? -2.135 19.469 14.703 1 96.62 200 TYR B CA 1
ATOM 3474 C C . TYR B 1 200 ? -3.547 19.188 15.211 1 96.62 200 TYR B C 1
ATOM 3476 O O . TYR B 1 200 ? -3.836 18.109 15.711 1 96.62 200 TYR B O 1
ATOM 3484 N N . HIS B 1 201 ? -4.477 20.203 15.008 1 92.81 201 HIS B N 1
ATOM 3485 C CA . HIS B 1 201 ? -5.832 20.156 15.539 1 92.81 201 HIS B CA 1
ATOM 3486 C C . HIS B 1 201 ? -6.867 20.281 14.43 1 92.81 201 HIS B C 1
ATOM 3488 O O . HIS B 1 201 ? -7.668 21.219 14.422 1 92.81 201 HIS B O 1
ATOM 3494 N N . PRO B 1 202 ? -6.938 19.219 13.602 1 89.31 202 PRO B N 1
ATOM 3495 C CA . PRO B 1 202 ? -7.961 19.266 12.555 1 89.31 202 PRO B CA 1
ATOM 3496 C C . PRO B 1 202 ? -9.336 18.812 13.055 1 89.31 202 PRO B C 1
ATOM 3498 O O . PRO B 1 202 ? -9.445 17.781 13.719 1 89.31 202 PRO B O 1
ATOM 3501 N N . ILE B 1 203 ? -10.406 19.531 12.688 1 80.75 203 ILE B N 1
ATOM 3502 C CA . ILE B 1 203 ? -11.82 19.203 12.836 1 80.75 203 ILE B CA 1
ATOM 3503 C C . ILE B 1 203 ? -12.055 18.531 14.18 1 80.75 203 ILE B C 1
ATOM 3505 O O . ILE B 1 203 ? -12.617 17.422 14.234 1 80.75 203 ILE B O 1
ATOM 3509 N N . GLY B 1 204 ? -11.648 19.047 15.266 1 75.44 204 GLY B N 1
ATOM 3510 C CA . GLY B 1 204 ? -11.977 18.547 16.594 1 75.44 204 GLY B CA 1
ATOM 3511 C C . GLY B 1 204 ? -10.992 17.516 17.109 1 75.44 204 GLY B C 1
ATOM 3512 O O . GLY B 1 204 ? -11.203 16.922 18.156 1 75.44 204 GLY B O 1
ATOM 3513 N N . ARG B 1 205 ? -10.039 17.188 16.438 1 85.19 205 ARG B N 1
ATOM 3514 C CA . ARG B 1 205 ? -8.984 16.281 16.906 1 85.19 205 ARG B CA 1
ATOM 3515 C C . ARG B 1 205 ? -7.754 17.078 17.344 1 85.19 205 ARG B C 1
ATOM 3517 O O . ARG B 1 205 ? -7.578 18.219 16.953 1 85.19 205 ARG B O 1
ATOM 3524 N N . ASN B 1 206 ? -7.086 16.406 18.219 1 90.69 206 ASN B N 1
ATOM 3525 C CA . ASN B 1 206 ? -5.898 17.0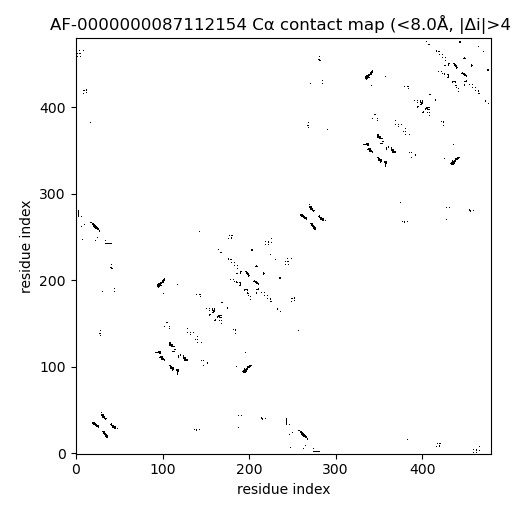62 18.75 1 90.69 206 ASN B CA 1
ATOM 3526 C C . ASN B 1 206 ? -4.703 16.109 18.797 1 90.69 206 ASN B C 1
ATOM 3528 O O . ASN B 1 206 ? -4.738 15.102 19.516 1 90.69 206 ASN B O 1
ATOM 3532 N N . TRP B 1 207 ? -3.73 16.469 18.031 1 93.94 207 TRP B N 1
ATOM 3533 C CA . TRP B 1 207 ? -2.49 15.703 18.031 1 93.94 207 TRP B CA 1
ATOM 3534 C C . TRP B 1 207 ? -1.282 16.625 18.188 1 93.94 207 TRP B C 1
ATOM 3536 O O . TRP B 1 207 ? -1.347 17.797 17.828 1 93.94 207 TRP B O 1
ATOM 3546 N N . GLU B 1 208 ? -0.259 16.109 18.797 1 94.31 208 GLU B N 1
ATOM 3547 C CA . GLU B 1 208 ? 0.988 16.844 18.969 1 94.31 208 GLU B CA 1
ATOM 3548 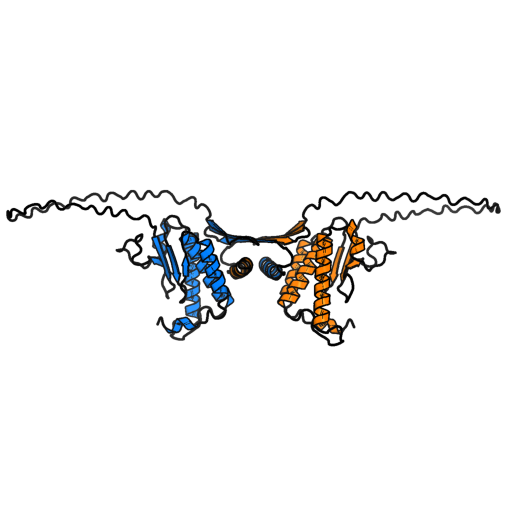C C . GLU B 1 208 ? 2.141 16.172 18.234 1 94.31 208 GLU B C 1
ATOM 3550 O O . GLU B 1 208 ? 2.291 14.945 18.297 1 94.31 208 GLU B O 1
ATOM 3555 N N . LEU B 1 209 ? 2.797 16.938 17.422 1 93.44 209 LEU B N 1
ATOM 3556 C CA . LEU B 1 209 ? 4.02 16.438 16.797 1 93.44 209 LEU B CA 1
ATOM 3557 C C . LEU B 1 209 ? 5.246 16.891 17.594 1 93.44 209 LEU B C 1
ATOM 3559 O O . LEU B 1 209 ? 5.578 18.094 17.594 1 93.44 209 LEU B O 1
ATOM 3563 N N . GLU B 1 210 ? 5.914 15.953 18.172 1 81.5 210 GLU B N 1
ATOM 3564 C CA . GLU B 1 210 ? 7.094 16.234 18.984 1 81.5 210 GLU B CA 1
ATOM 3565 C C . GLU B 1 210 ? 8.352 16.312 18.125 1 81.5 210 GLU B C 1
ATOM 3567 O O . GLU B 1 210 ? 8.57 15.477 17.25 1 81.5 210 GLU B O 1
ATOM 3572 N N . ARG B 1 211 ? 9.211 17.25 18.453 1 80.19 211 ARG B N 1
ATOM 3573 C CA . ARG B 1 211 ? 10.422 17.484 17.672 1 80.19 211 ARG B CA 1
ATOM 3574 C C . ARG B 1 211 ? 11.367 16.281 17.766 1 80.19 211 ARG B C 1
ATOM 3576 O O . ARG B 1 211 ? 12 15.914 16.781 1 80.19 211 ARG B O 1
ATOM 3583 N N . GLU B 1 212 ? 11.422 15.633 18.891 1 83.12 212 GLU B N 1
ATOM 3584 C CA . GLU B 1 212 ? 12.391 14.57 19.125 1 83.12 212 GLU B CA 1
ATOM 3585 C C . GLU B 1 212 ? 12.016 13.305 18.344 1 83.12 212 GLU B C 1
ATOM 3587 O O . GLU B 1 212 ? 12.883 12.484 18.031 1 83.12 212 GLU B O 1
ATOM 3592 N N . ASP B 1 213 ? 10.742 13.188 18.016 1 90.69 213 ASP B N 1
ATOM 3593 C CA . ASP B 1 213 ? 10.359 11.984 17.297 1 90.69 213 ASP B CA 1
ATOM 3594 C C . ASP B 1 213 ? 9.125 12.227 16.422 1 90.69 213 ASP B C 1
ATOM 3596 O O . ASP B 1 213 ? 8.078 11.617 16.641 1 90.69 213 ASP B O 1
ATOM 3600 N N . VAL B 1 214 ? 9.289 13 15.445 1 95.5 214 VAL B N 1
ATOM 3601 C CA . VAL B 1 214 ? 8.203 13.391 14.547 1 95.5 214 VAL B CA 1
ATOM 3602 C C . VAL B 1 214 ? 7.664 12.164 13.82 1 95.5 214 VAL B C 1
ATOM 3604 O O . VAL B 1 214 ? 6.457 12.047 13.602 1 95.5 214 VAL B O 1
ATOM 3607 N N . ALA B 1 215 ? 8.547 11.25 13.539 1 94.88 215 ALA B N 1
ATOM 3608 C CA . ALA B 1 215 ? 8.156 10.047 12.812 1 94.88 215 ALA B CA 1
ATOM 3609 C C . ALA B 1 215 ? 7.191 9.195 13.641 1 94.88 215 ALA B C 1
ATOM 3611 O O . ALA B 1 215 ? 6.18 8.711 13.117 1 94.88 215 ALA B O 1
ATOM 3612 N N . ALA B 1 216 ? 7.492 9.055 14.844 1 93.81 216 ALA B N 1
ATOM 3613 C CA . ALA B 1 216 ? 6.629 8.281 15.734 1 93.81 216 ALA B CA 1
ATOM 3614 C C . ALA B 1 216 ? 5.273 8.961 15.906 1 93.81 216 ALA B C 1
ATOM 3616 O O . ALA B 1 216 ? 4.238 8.289 15.93 1 93.81 216 ALA B O 1
ATOM 3617 N N . SER B 1 217 ? 5.316 10.25 16.047 1 95.25 217 SER B N 1
ATOM 3618 C CA . SER B 1 217 ? 4.07 10.992 16.172 1 95.25 217 SER B CA 1
ATOM 3619 C C . SER B 1 217 ? 3.199 10.836 14.93 1 95.25 217 SER B C 1
ATOM 3621 O O . SER B 1 217 ? 1.99 10.617 15.039 1 95.25 217 SER B O 1
ATOM 3623 N N . LEU B 1 218 ? 3.859 10.969 13.773 1 96.19 218 LEU B N 1
ATOM 3624 C CA . LEU B 1 218 ? 3.121 10.805 12.531 1 96.19 218 LEU B CA 1
ATOM 3625 C C . LEU B 1 218 ? 2.494 9.414 12.445 1 96.19 218 LEU B C 1
ATOM 3627 O O . LEU B 1 218 ? 1.329 9.273 12.07 1 96.19 218 LEU B O 1
ATOM 3631 N N . ALA B 1 219 ? 3.258 8.414 12.828 1 94.31 219 ALA B N 1
ATOM 3632 C CA . ALA B 1 219 ? 2.76 7.043 12.805 1 94.31 219 ALA B CA 1
ATOM 3633 C C . ALA B 1 219 ? 1.535 6.887 13.695 1 94.31 219 ALA B C 1
ATOM 3635 O O . ALA B 1 219 ? 0.557 6.238 13.312 1 94.31 219 ALA B O 1
ATOM 3636 N N . GLU B 1 220 ? 1.586 7.523 14.789 1 93.06 220 GLU B N 1
ATOM 3637 C CA . GLU B 1 220 ? 0.474 7.453 15.727 1 93.06 220 GLU B CA 1
ATOM 3638 C C . GLU B 1 220 ? -0.767 8.141 15.172 1 93.06 220 GLU B C 1
ATOM 3640 O O . GLU B 1 220 ? -1.879 7.625 15.289 1 93.06 220 GLU B O 1
ATOM 3645 N N . ILE B 1 221 ? -0.574 9.242 14.602 1 94.69 221 ILE B N 1
ATOM 3646 C CA . ILE B 1 221 ? -1.686 9.992 14.023 1 94.69 221 ILE B CA 1
ATOM 3647 C C . ILE B 1 221 ? -2.354 9.156 12.938 1 94.69 221 ILE B C 1
ATOM 3649 O O . ILE B 1 221 ? -3.578 9.016 12.914 1 94.69 221 ILE B O 1
ATOM 3653 N N . VAL B 1 222 ? -1.554 8.602 12.094 1 94.62 222 VAL B N 1
ATOM 3654 C CA . VAL B 1 222 ? -2.059 7.824 10.969 1 94.62 222 VAL B CA 1
ATOM 3655 C C . VAL B 1 222 ? -2.824 6.609 11.477 1 94.62 222 VAL B C 1
ATOM 3657 O O . VAL B 1 222 ? -3.916 6.301 10.992 1 94.62 222 VAL B O 1
ATOM 3660 N N . GLN B 1 223 ? -2.295 5.984 12.453 1 92.25 223 GLN B N 1
ATOM 3661 C CA . GLN B 1 223 ? -2.977 4.836 13.047 1 92.25 223 GLN B CA 1
ATOM 3662 C C . GLN B 1 223 ? -4.324 5.242 13.633 1 92.25 223 GLN B C 1
ATOM 3664 O O . GLN B 1 223 ? -5.328 4.555 13.43 1 92.25 223 GLN B O 1
ATOM 3669 N N . ASN B 1 224 ? -4.316 6.344 14.336 1 92.19 224 ASN B N 1
ATOM 3670 C CA . ASN B 1 224 ? -5.547 6.836 14.945 1 92.19 224 ASN B CA 1
ATOM 3671 C C . ASN B 1 224 ? -6.598 7.164 13.891 1 92.19 224 ASN B C 1
ATOM 3673 O O . ASN B 1 224 ? -7.773 6.84 14.055 1 92.19 224 ASN B O 1
ATOM 3677 N N . VAL B 1 225 ? -6.152 7.766 12.836 1 92.19 225 VAL B N 1
ATOM 3678 C CA . VAL B 1 225 ? -7.047 8.172 11.758 1 92.19 225 VAL B CA 1
ATOM 3679 C C . VAL B 1 225 ? -7.668 6.941 11.109 1 92.19 225 VAL B C 1
ATOM 3681 O O . VAL B 1 225 ? -8.867 6.922 10.82 1 92.19 225 VAL B O 1
ATOM 3684 N N . MET B 1 226 ? -6.871 5.906 10.922 1 90.56 226 MET B N 1
ATOM 3685 C CA . MET B 1 226 ? -7.328 4.719 10.203 1 90.56 226 MET B CA 1
ATOM 3686 C C . MET B 1 226 ? -8.195 3.844 11.102 1 90.56 226 MET B C 1
ATOM 3688 O O . MET B 1 226 ? -9.078 3.129 10.617 1 90.56 226 MET B O 1
ATOM 3692 N N . ASP B 1 227 ? -7.945 3.881 12.352 1 86.38 227 ASP B N 1
ATOM 3693 C CA . ASP B 1 227 ? -8.727 3.094 13.297 1 86.38 227 ASP B CA 1
ATOM 3694 C C . ASP B 1 227 ? -10.07 3.758 13.586 1 86.38 227 ASP B C 1
ATOM 3696 O O . ASP B 1 227 ? -11.008 3.102 14.047 1 86.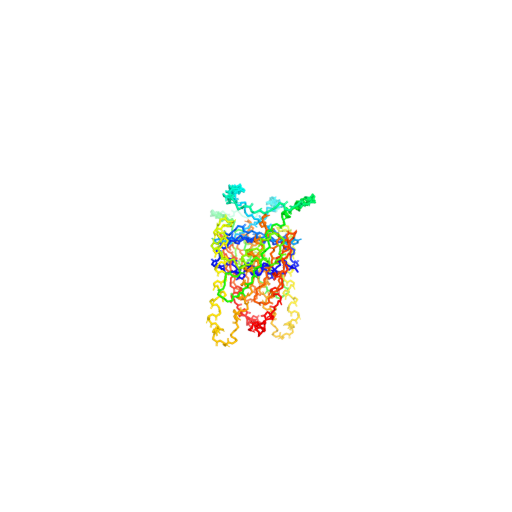38 227 ASP B O 1
ATOM 3700 N N . ASP B 1 228 ? -10.07 4.969 13.586 1 72.88 228 ASP B N 1
ATOM 3701 C CA . ASP B 1 228 ? -11.266 5.703 13.984 1 72.88 228 ASP B CA 1
ATOM 3702 C C . ASP B 1 228 ? -12.344 5.621 12.906 1 72.88 228 ASP B C 1
ATOM 3704 O O . ASP B 1 228 ? -12.305 6.355 11.922 1 72.88 228 ASP B O 1
ATOM 3708 N N . SER B 1 229 ? -12.984 4.418 12.805 1 58.94 229 SER B N 1
ATOM 3709 C CA . SER B 1 229 ? -14.141 4.301 11.922 1 58.94 229 SER B CA 1
ATOM 3710 C C . SER B 1 229 ? -15.164 5.395 12.203 1 58.94 229 SER B C 1
ATOM 3712 O O . SER B 1 229 ? -16 5.707 11.352 1 58.94 229 SER B O 1
ATOM 3714 N N . ASN B 1 230 ? -15.25 5.77 13.508 1 52.94 230 ASN B N 1
ATOM 3715 C CA . ASN B 1 230 ? -16.219 6.777 13.93 1 52.94 230 ASN B CA 1
ATOM 3716 C C . ASN B 1 230 ? -15.625 8.18 13.875 1 52.94 230 ASN B C 1
ATOM 3718 O O . ASN B 1 230 ? -15.984 9.039 14.68 1 52.94 230 ASN B O 1
ATOM 3722 N N . ILE B 1 231 ? -14.508 8.289 13.25 1 52.25 231 ILE B N 1
ATOM 3723 C CA . ILE B 1 231 ? -14.195 9.711 13.117 1 52.25 231 ILE B CA 1
ATOM 3724 C C . ILE B 1 231 ? -15.477 10.492 12.82 1 52.25 231 ILE B C 1
ATOM 3726 O O . ILE B 1 231 ? -15.914 10.57 11.672 1 52.25 231 ILE B O 1
ATOM 3730 N N . ASP B 1 232 ? -16.531 9.984 13.391 1 47.34 232 ASP B N 1
ATOM 3731 C CA . ASP B 1 232 ? -17.891 10.531 13.312 1 47.34 232 ASP B CA 1
ATOM 3732 C C . ASP B 1 232 ? -17.875 12.047 13.5 1 47.34 232 ASP B C 1
ATOM 3734 O O . ASP B 1 232 ? -16.969 12.594 14.133 1 47.34 232 ASP B O 1
ATOM 3738 N N . SER B 1 233 ? -18.625 12.664 12.641 1 44.66 233 SER B N 1
ATOM 3739 C CA . SER B 1 233 ? -19.109 14.039 12.555 1 44.66 233 SER B CA 1
ATOM 3740 C C . SER B 1 233 ? -19.469 14.586 13.938 1 44.66 233 SER B C 1
ATOM 3742 O O . SER B 1 233 ? -19.953 15.711 14.055 1 44.66 233 SER B O 1
ATOM 3744 N N . GLU B 1 234 ? -19.266 13.844 14.906 1 40.38 234 GLU B N 1
ATOM 3745 C CA . GLU B 1 234 ? -19.922 14.344 16.109 1 40.38 234 GLU B CA 1
ATOM 3746 C C . GLU B 1 234 ? -19.266 15.633 16.609 1 40.38 234 GLU B C 1
ATOM 3748 O O . GLU B 1 234 ? -19.875 16.391 17.359 1 40.38 234 GLU B O 1
ATOM 3753 N N . SER B 1 235 ? -18.047 15.789 16.344 1 39.16 235 SER B N 1
ATOM 3754 C CA . SER B 1 235 ? -17.484 16.875 17.141 1 39.16 235 SER B CA 1
ATOM 3755 C C . SER B 1 235 ? -18.047 18.219 16.703 1 39.16 235 SER B C 1
ATOM 3757 O O . SER B 1 235 ? -17.688 19.266 17.281 1 39.16 235 SER B O 1
ATOM 3759 N N . GLU B 1 236 ? -18.625 18.375 15.562 1 39.38 236 GLU B N 1
ATOM 3760 C CA . GLU B 1 236 ? -19 19.75 15.289 1 39.38 236 GLU B CA 1
ATOM 3761 C C . GLU B 1 236 ? -20.125 20.219 16.203 1 39.38 236 GLU B C 1
ATOM 3763 O O . GLU B 1 236 ? -20.609 21.328 16.078 1 39.38 236 GLU B O 1
ATOM 3768 N N . GLN B 1 237 ? -20.719 19.391 16.984 1 35.31 237 GLN B N 1
ATOM 3769 C CA . GLN B 1 237 ? -21.828 20.078 17.641 1 35.31 237 GLN B CA 1
ATOM 3770 C C . GLN B 1 237 ? -21.328 21.219 18.516 1 35.31 237 GLN B C 1
ATOM 3772 O O . GLN B 1 237 ? -22.047 22.203 18.734 1 35.31 237 GLN B O 1
ATOM 3777 N N . GLY B 1 238 ? -20.172 21.203 19.266 1 31.91 238 GLY B N 1
ATOM 3778 C CA . GLY B 1 238 ? -20.016 22.188 20.312 1 31.91 238 GLY B CA 1
ATOM 3779 C C . GLY B 1 238 ? -19.297 23.438 19.859 1 31.91 238 GLY B C 1
ATOM 3780 O O . GLY B 1 238 ? -19.031 24.344 20.656 1 31.91 238 GLY B O 1
ATOM 3781 N N . ALA B 1 239 ? -18.469 23.422 18.812 1 32.81 239 ALA B N 1
ATOM 3782 C CA . ALA B 1 239 ? -17.75 24.688 18.641 1 32.81 239 ALA B CA 1
ATOM 3783 C C . ALA B 1 239 ? -18.625 25.734 17.984 1 32.81 239 ALA B C 1
ATOM 3785 O O . ALA B 1 239 ? -18.125 26.781 17.547 1 32.81 239 ALA B O 1
ATOM 3786 N N . VAL B 1 240 ? -19.906 25.578 17.75 1 28.58 240 VAL B N 1
ATOM 3787 C CA . VAL B 1 240 ? -20.672 26.812 17.547 1 28.58 240 VAL B CA 1
ATOM 3788 C C . VAL B 1 240 ? -20.828 27.547 18.875 1 28.58 240 VAL B C 1
ATOM 3790 O O . VAL B 1 240 ? -21.094 26.922 19.906 1 28.58 240 VAL B O 1
#

Secondary structure (DSSP, 8-state):
-HHHHHHHHHHTS-GGG--EEEEEEE-TTSEEEEEETTS--EEEE---TT----------------------------------------------EEEEEE--TTS-SEEEPTT-TTS-TTS-SB--GGGGTTTS-HHHHHHHHHHHHHHHHHHHHTTGGGT----SS-SHHHHHHHHHHHHHHHHHHHTSTTEEEEEEE-TT--EEEEGGGHHHHHHHHHHHHHH-TT--GGGGGTT-/-HHHHHHHHHHTS-GGG--EEEEEEE-TTSEEEEEETTS--EEEE---TT----------------------------------------------EEEEEE--TTS-SEEEPTT-TTS-TTS-SB--GGGGTTTS-HHHHHHHHHHHHHHHHHHHHTTGGGT----SS-SHHHHHHHHHHHHHHHHHHHTSTTEEEEEEE-TT--EEEEGGGHHHHHHHHHHHHHH-TT--GGGGGTT-

Radius of gyration: 35.4 Å; Cα contacts (8 Å, |Δi|>4): 653; chains: 2; bounding box: 52×141×96 Å

Organism: NCBI:txid702518

Sequence (480 aa):
MADLTAIRAFLLLPRSSNMTTQFTLETPYGLTVELKTGEKLNLRLKDNPSATKSQYAPDSAPNIQPGRQPTRSPESHLESTPTVDTGSDHQSSNTGYGYAIFTDWETSGLWYMPNWPGNDPETDTHIELEDLKDRYPAAWLQAFARWIQQLNDSFTKGECHLSSFGVLFPDLEERQAWFVEGALLAAWLALQSDVGHVSYHPIGRNWELEREDVAASLAEIVQNVMDDSNIDSESEQGAVMADLTAIRAFLLLPRSSNMTTQFTLETPYGLTVELKTGEKLNLRLKDNPSATKSQYAPDSAPNIQPGRQPTRSPESHLESTPTVDTGSDHQSSNTGYGYAIFTDWETSGLWYMPNWPGNDPETDTHIELEDLKDRYPAAWLQAFARWIQQLNDSFTKGECHLSSFGVLFPDLEERQAWFVEGALLAAWLALQSDVGHVSYHPIGRNWELEREDVAASLAEIVQNVMDDSNIDSESEQGAV

Foldseek 3Di:
DVVVVVVVVVVPDDPVVVDKDWDWDAAPQAWIWIDIVPDAIDIDGDPDPPPPCPVVPVPPPPVPVPPPPCDDDDDPPPPPPPPPCVVPPVVLVLLFWEWEQAQDAPALSIFTDAPDSNDDNPDHGGDDLVVCPSPGPPRLSVLSNVLSVLQNVQCVVQVVVVVNLGFRPPPLVRVLVSQLSQLSSQLVVLQDPRHNWYWYQYPHDTFTQGNVCNRVSSVVSNVCSVPPPPCPSPPPPPPD/DVVVVVVVVVVPDDPVVVDKDWDWDAAPQAWIWIDIVPDAIDIDGDPDVPPPCPVVPVPPPPVPVPPPPPDDDDDPPPPPPPPPCVVPCVVLVLLFWEWEQAQDAPALSIFTDAPDSNDDNPDHGGDDLVVCPSPGPPRLSVLSNVLNVLQNVQCVVQVVVVVNLGFRPPPLVRVLVSQLSQLSSQLVVLQDSRHNWYWYQYPHDTFTQGNVCNRVSSVVSNVCSVPPPPCPSPPPPPPD

Solvent-accessible surface area (backbone atoms only — not comparable to full-atom values): 27804 Å² total; per-residue (Å²): 120,65,61,59,53,44,51,55,51,60,67,49,42,64,73,84,59,62,54,42,42,38,38,37,40,36,42,69,61,32,43,31,42,39,37,37,67,97,47,70,63,40,71,45,71,57,82,66,79,76,73,61,78,70,67,72,61,73,71,72,68,70,76,69,69,69,77,74,70,74,78,77,80,86,80,76,83,67,75,74,68,79,72,74,73,70,66,68,69,69,64,71,59,81,49,22,34,28,36,27,38,43,64,47,91,95,55,70,26,38,27,46,36,82,89,30,82,40,38,66,86,86,51,73,41,69,40,58,69,78,79,39,58,88,78,42,60,64,53,46,54,51,51,51,50,49,55,48,45,50,52,52,49,30,34,59,72,35,35,35,81,69,74,42,86,39,48,68,48,75,49,63,64,58,35,43,19,51,53,47,52,50,48,50,54,48,44,50,53,30,68,37,88,61,33,39,33,27,37,45,29,55,81,80,42,82,44,67,39,44,61,92,43,40,40,60,33,49,52,49,51,44,50,50,49,70,64,41,82,63,73,50,69,64,59,65,69,69,81,113,116,72,62,58,54,46,52,56,50,60,68,48,42,65,72,84,59,61,55,42,42,40,38,36,39,36,41,69,60,32,43,32,42,36,37,37,68,95,49,72,65,41,71,47,70,55,84,66,79,75,74,62,79,71,66,72,60,72,72,71,68,71,75,69,67,68,76,76,69,74,78,79,75,81,78,76,73,70,75,74,66,77,71,73,72,68,65,68,67,70,64,72,57,81,50,23,34,27,36,28,37,42,62,47,90,96,53,72,27,39,27,45,35,82,90,29,81,40,39,66,84,86,51,74,42,70,41,57,69,77,78,39,58,88,78,42,59,66,53,45,54,51,50,50,50,50,55,47,47,51,51,52,50,31,33,59,70,36,36,34,82,70,73,42,85,38,49,67,50,75,48,63,64,57,34,42,19,52,54,47,52,50,47,51,54,47,45,52,52,32,67,36,89,61,32,39,34,27,36,45,29,55,82,79,40,82,46,67,37,44,60,92,43,39,41,59,34,48,52,50,51,44,50,50,51,70,64,40,82,64,72,51,67,62,58,66,69,68,82,110

pLDDT: mean 74.19, std 26.36, range [20.38, 97.75]

Nearest PDB structures (foldseek):
  7q35-assembly1_A  TM=2.756E-01  e=8.560E+00  Halobacterium salinarum NRC-1
  7q35-assembly1_A  TM=2.757E-01  e=7.566E+00  Halobacterium salinarum NRC-1